Protein AF-0000000077137426 (afdb_homodimer)

Solvent-accessible surface area (backbone atoms only — not comparable to full-atom values): 23491 Å² total; per-residue (Å²): 103,35,32,20,46,58,54,13,50,76,70,76,40,56,47,66,57,13,47,55,40,29,51,54,23,47,54,52,46,50,52,50,36,40,74,68,63,39,64,57,46,75,42,67,76,33,46,48,60,46,73,76,49,57,70,68,56,45,52,49,52,49,50,50,53,35,50,48,50,61,69,41,38,66,57,37,43,72,64,28,28,17,47,30,66,30,50,49,62,85,80,50,56,68,71,44,49,49,45,51,51,50,42,31,59,71,12,63,83,36,82,47,21,33,41,29,40,26,39,43,25,33,25,64,59,37,52,43,53,24,39,28,53,50,13,44,34,16,46,71,67,76,38,62,37,89,71,62,38,70,66,59,50,47,54,50,25,47,49,40,72,48,37,61,78,92,60,46,46,48,68,63,45,75,35,32,43,52,51,50,55,58,67,30,52,52,34,78,44,38,27,74,13,38,53,44,72,37,65,50,28,25,47,68,42,42,69,67,52,50,49,50,53,53,52,56,52,71,70,56,85,87,52,88,71,46,83,131,102,34,31,20,46,58,55,12,50,77,69,75,41,56,46,66,56,13,48,54,41,28,51,54,20,47,54,52,46,51,50,51,37,43,73,69,62,39,65,58,48,75,42,69,75,33,46,49,59,46,72,76,48,56,69,67,55,45,51,49,52,50,50,50,51,35,50,48,50,62,69,41,38,66,57,36,43,72,64,26,29,17,46,29,66,29,50,49,63,85,81,50,56,67,68,44,50,48,43,51,49,48,41,32,60,70,11,63,82,36,81,48,21,34,40,30,39,27,38,43,25,35,25,65,60,36,51,42,51,22,40,27,54,50,12,43,36,16,46,70,68,75,38,62,38,90,69,62,38,69,65,59,49,48,54,49,26,46,48,40,71,47,37,61,78,92,59,46,47,48,70,63,47,76,35,31,43,52,52,49,54,58,67,29,52,52,33,77,44,38,27,74,14,38,52,44,72,36,66,51,28,25,48,67,40,42,68,68,52,51,49,51,52,51,52,54,54,70,70,56,83,86,52,90,71,47,83,130

Organism: Micromonas pusilla (strain CCMP1545) (NCBI:txid564608)

Sequence (456 aa):
MDGNARWASARGLAPSIGHERGVEALREVVRCCAAWEIPAMTVFAFSHENWRRSREEVEHLMALLRDCLRDELPTLTKENVRVCVMGDLGMVEDDLRRAVRDAIDATSNNDGLRLCVALSYGGRQDIVAATRAIAAEASAGLLDPSEITERTFAERLASGRALPERVREPDLVIRTSGEQRLSNFLLWESAYAELYFCEKTWPEFDEAALRDAMGEYARRSRRFGERAMDGNARWASARGLAPSIGHERGVEALREVVRCCAAWEIPAMTVFAFSHENWRRSREEVEHLMALLRDCLRDELPTLTKENVRVCVMGDLGMVEDDLRRAVRDAIDATSNNDGLRLCVALSYGGRQDIVAATRAIAAEASAGLLDPSEITERTFAERLASGRALPERVREPDLVIRTSGEQRLSNFLLWESAYAELYFCEKTWPEFDEAALRDAMGEYARRSRRFGERA

pLDDT: mean 95.92, std 5.74, range [51.38, 98.88]

Structure (mmCIF, N/CA/C/O backbone):
data_AF-0000000077137426-model_v1
#
loop_
_entity.id
_entity.type
_entity.pdbx_description
1 polymer 'Alkyl transferase'
#
loop_
_atom_site.group_PDB
_atom_site.id
_atom_site.type_symbol
_atom_site.label_atom_id
_atom_site.label_alt_id
_atom_site.label_comp_id
_atom_site.label_asym_id
_atom_site.label_entity_id
_atom_site.label_seq_id
_atom_site.pdbx_PDB_ins_code
_atom_site.Cartn_x
_atom_site.Cartn_y
_atom_site.Cartn_z
_atom_site.occupancy
_atom_site.B_iso_or_equiv
_atom_site.auth_seq_id
_atom_site.auth_comp_id
_atom_site.auth_asym_id
_atom_site.auth_atom_id
_atom_site.pdbx_PDB_model_num
ATOM 1 N N . MET A 1 1 ? -5.684 -10.961 -9.617 1 94.12 1 MET A N 1
ATOM 2 C CA . MET A 1 1 ? -6.508 -11.688 -10.578 1 94.12 1 MET A CA 1
ATOM 3 C C . MET A 1 1 ? -7.977 -11.648 -10.172 1 94.12 1 MET A C 1
ATOM 5 O O . MET A 1 1 ? -8.57 -12.68 -9.859 1 94.12 1 MET A O 1
ATOM 9 N N . ASP A 1 2 ? -8.461 -10.469 -10.203 1 94.56 2 ASP A N 1
ATOM 10 C CA . ASP A 1 2 ? -9.812 -10.172 -9.727 1 94.56 2 ASP A CA 1
ATOM 11 C C . ASP A 1 2 ? -10.836 -10.336 -10.844 1 94.56 2 ASP A C 1
ATOM 13 O O . ASP A 1 2 ? -10.547 -10.055 -12.008 1 94.56 2 ASP A O 1
ATOM 17 N N . GLY A 1 3 ? -12.008 -10.789 -10.492 1 96 3 GLY A N 1
ATOM 18 C CA . GLY A 1 3 ? -13.133 -10.734 -11.414 1 96 3 GLY A CA 1
ATOM 19 C C . GLY A 1 3 ? -13.562 -12.094 -11.914 1 96 3 GLY A C 1
ATOM 20 O O . GLY A 1 3 ? -14.414 -12.195 -12.797 1 96 3 GLY A O 1
ATOM 21 N N . ASN A 1 4 ? -13.023 -13.148 -11.336 1 96.69 4 ASN A N 1
ATOM 22 C CA . ASN A 1 4 ? -13.352 -14.5 -11.781 1 96.69 4 ASN A CA 1
ATOM 23 C C . ASN A 1 4 ? -14.836 -14.805 -11.57 1 96.69 4 ASN A C 1
ATOM 25 O O . ASN A 1 4 ? -15.531 -15.195 -12.508 1 96.69 4 ASN A O 1
ATOM 29 N N . ALA A 1 5 ? -15.32 -14.617 -10.336 1 93.5 5 ALA A N 1
ATOM 30 C CA . ALA A 1 5 ? -16.719 -14.906 -10.008 1 93.5 5 ALA A CA 1
ATOM 31 C C . ALA A 1 5 ? -17.656 -13.969 -10.75 1 93.5 5 ALA A C 1
ATOM 33 O O . ALA A 1 5 ? -18.734 -14.375 -11.18 1 93.5 5 ALA A O 1
ATOM 34 N N . ARG A 1 6 ? -17.281 -12.727 -10.844 1 94.5 6 ARG A N 1
ATOM 35 C CA . ARG A 1 6 ? -18.094 -11.75 -11.547 1 94.5 6 ARG A CA 1
ATOM 36 C C . ARG A 1 6 ? -18.234 -12.102 -13.023 1 94.5 6 ARG A C 1
ATOM 38 O O . ARG A 1 6 ? -19.312 -11.938 -13.609 1 94.5 6 ARG A O 1
ATOM 45 N N . TRP A 1 7 ? -17.141 -12.508 -13.656 1 97.38 7 TRP A N 1
ATOM 46 C CA . TRP A 1 7 ? -17.156 -12.961 -15.039 1 97.38 7 TRP A CA 1
ATOM 47 C C . TRP A 1 7 ? -18.156 -14.086 -15.234 1 97.38 7 TRP A C 1
ATOM 49 O O . TRP A 1 7 ? -18.953 -14.062 -16.188 1 97.38 7 TRP A O 1
ATOM 59 N N . ALA A 1 8 ? -18.109 -15.094 -14.352 1 97.19 8 ALA A N 1
ATOM 60 C CA . ALA A 1 8 ? -19.016 -16.234 -14.422 1 97.19 8 ALA A CA 1
ATOM 61 C C . ALA A 1 8 ? -20.453 -15.797 -14.219 1 97.19 8 ALA A C 1
ATOM 63 O O . ALA A 1 8 ? -21.344 -16.188 -14.984 1 97.19 8 ALA A O 1
ATOM 64 N N . SER A 1 9 ? -20.672 -14.93 -13.172 1 96 9 SER A N 1
ATOM 65 C CA . SER A 1 9 ? -22 -14.453 -12.844 1 96 9 SER A CA 1
ATOM 66 C C . SER A 1 9 ? -22.641 -13.719 -14.023 1 96 9 SER A C 1
ATOM 68 O O . SER A 1 9 ? -23.812 -13.914 -14.336 1 96 9 SER A O 1
ATOM 70 N N . ALA A 1 10 ? -21.875 -12.945 -14.703 1 96.69 10 ALA A N 1
ATOM 71 C CA . ALA A 1 10 ? -22.344 -12.156 -15.836 1 96.69 10 ALA A CA 1
ATOM 72 C C . ALA A 1 10 ? -22.797 -13.07 -16.984 1 96.69 10 ALA A C 1
ATOM 74 O O . ALA A 1 10 ? -23.531 -12.633 -17.875 1 96.69 10 ALA A O 1
ATOM 75 N N . ARG A 1 11 ? -22.484 -14.32 -16.984 1 97.5 11 ARG A N 1
ATOM 76 C CA . ARG A 1 11 ? -22.797 -15.258 -18.062 1 97.5 11 ARG A CA 1
ATOM 77 C C . ARG A 1 11 ? -23.719 -16.375 -17.578 1 97.5 11 ARG A C 1
ATOM 79 O O . ARG A 1 11 ? -23.938 -17.344 -18.297 1 97.5 11 ARG A O 1
ATOM 86 N N . GLY A 1 12 ? -24.109 -16.172 -16.328 1 97.31 12 GLY A N 1
ATOM 87 C CA . GLY A 1 12 ? -25.016 -17.156 -15.75 1 97.31 12 GLY A CA 1
ATOM 88 C C . GLY A 1 12 ? -24.344 -18.469 -15.414 1 97.31 12 GLY A C 1
ATOM 89 O O . GLY A 1 12 ? -24.969 -19.531 -15.445 1 97.31 12 GLY A O 1
ATOM 90 N N . LEU A 1 13 ? -23.094 -18.391 -15.172 1 97.25 13 LEU A N 1
ATOM 91 C CA . LEU A 1 13 ? -22.312 -19.594 -14.883 1 97.25 13 LEU A CA 1
ATOM 92 C C . LEU A 1 13 ? -21.953 -19.656 -13.406 1 97.25 13 LEU A C 1
ATOM 94 O O . LEU A 1 13 ? -22.047 -18.656 -12.688 1 97.25 13 LEU A O 1
ATOM 98 N N . ALA A 1 14 ? -21.594 -20.859 -13.008 1 94.62 14 ALA A N 1
ATOM 99 C CA . ALA A 1 14 ? -21.109 -21.047 -11.641 1 94.62 14 ALA A CA 1
ATOM 100 C C . ALA A 1 14 ? -19.766 -20.375 -11.438 1 94.62 14 ALA A C 1
ATOM 102 O O . ALA A 1 14 ? -18.922 -20.328 -12.352 1 94.62 14 ALA A O 1
ATOM 103 N N . PRO A 1 15 ? -19.5 -19.844 -10.188 1 92.88 15 PRO A N 1
ATOM 104 C CA . PRO A 1 15 ? -18.234 -19.188 -9.891 1 92.88 15 PRO A CA 1
ATOM 105 C C . PRO A 1 15 ? -17.031 -20.047 -10.227 1 92.88 15 PRO A C 1
ATOM 107 O O . PRO A 1 15 ? -15.992 -19.531 -10.656 1 92.88 15 PRO A O 1
ATOM 110 N N . SER A 1 16 ? -17.219 -21.281 -10.055 1 93.12 16 SER A N 1
ATOM 111 C CA . SER A 1 16 ? -16.109 -22.203 -10.305 1 93.12 16 SER A CA 1
ATOM 112 C C . SER A 1 16 ? -15.648 -22.109 -11.75 1 93.12 16 SER A C 1
ATOM 114 O O . SER A 1 16 ? -14.453 -22.234 -12.031 1 93.12 16 SER A O 1
ATOM 116 N N . ILE A 1 17 ? -16.516 -21.922 -12.664 1 95.62 17 ILE A N 1
ATOM 117 C CA . ILE A 1 17 ? -16.172 -21.812 -14.078 1 95.62 17 ILE A CA 1
ATOM 118 C C . ILE A 1 17 ? -15.352 -20.547 -14.328 1 95.62 17 ILE A C 1
ATOM 120 O O . ILE A 1 17 ? -14.438 -20.547 -15.156 1 95.62 17 ILE A O 1
ATOM 124 N N . GLY A 1 18 ? -15.68 -19.5 -13.617 1 96.81 18 GLY A N 1
ATOM 125 C CA . GLY A 1 18 ? -14.891 -18.281 -13.695 1 96.81 18 GLY A CA 1
ATOM 126 C C . GLY A 1 18 ? -13.445 -18.484 -13.281 1 96.81 18 GLY A C 1
ATOM 127 O O . GLY A 1 18 ? -12.531 -17.984 -13.938 1 96.81 18 GLY A O 1
ATOM 128 N N . HIS A 1 19 ? -13.281 -19.219 -12.219 1 96.44 19 HIS A N 1
ATOM 129 C CA . HIS A 1 19 ? -11.93 -19.484 -11.734 1 96.44 19 HIS A CA 1
ATOM 130 C C . HIS A 1 19 ? -11.164 -20.359 -12.711 1 96.44 19 HIS A C 1
ATOM 132 O O . HIS A 1 19 ? -9.953 -20.188 -12.906 1 96.44 19 HIS A O 1
ATOM 138 N N . GLU A 1 20 ? -11.852 -21.328 -13.297 1 96.38 20 GLU A N 1
ATOM 139 C CA . GLU A 1 20 ? -11.211 -22.172 -14.312 1 96.38 20 GLU A CA 1
ATOM 140 C C . GLU A 1 20 ? -10.75 -21.344 -15.5 1 96.38 20 GLU A C 1
ATOM 142 O O . GLU A 1 20 ? -9.641 -21.547 -16.016 1 96.38 20 GLU A O 1
ATOM 147 N N . ARG A 1 21 ? -11.594 -20.453 -15.93 1 97.56 21 ARG A N 1
ATOM 148 C CA . ARG A 1 21 ? -11.203 -19.547 -17.016 1 97.56 21 ARG A CA 1
ATOM 149 C C . ARG A 1 21 ? -10.055 -18.641 -16.578 1 97.56 21 ARG A C 1
ATOM 151 O O . ARG A 1 21 ? -9.219 -18.266 -17.406 1 97.56 21 ARG A O 1
ATOM 158 N N . GLY A 1 22 ? -10.055 -18.25 -15.352 1 97.62 22 GLY A N 1
ATOM 159 C CA . GLY A 1 22 ? -8.945 -17.484 -14.805 1 97.62 22 GLY A CA 1
ATOM 160 C C . GLY A 1 22 ? -7.613 -18.188 -14.922 1 97.62 22 GLY A C 1
ATOM 161 O O . GLY A 1 22 ? -6.586 -17.562 -15.18 1 97.62 22 GLY A O 1
ATOM 162 N N . VAL A 1 23 ? -7.652 -19.484 -14.711 1 97 23 VAL A N 1
ATOM 163 C CA . VAL A 1 23 ? -6.438 -20.281 -14.852 1 97 23 VAL A CA 1
ATOM 164 C C . VAL A 1 23 ? -5.941 -20.219 -16.297 1 97 23 VAL A C 1
ATOM 166 O O . VAL A 1 23 ? -4.734 -20.125 -16.531 1 97 23 VAL A O 1
ATOM 169 N N . GLU A 1 24 ? -6.828 -20.281 -17.234 1 96.88 24 GLU A N 1
ATOM 170 C CA . GLU A 1 24 ? -6.457 -20.188 -18.656 1 96.88 24 GLU A CA 1
ATOM 171 C C . GLU A 1 24 ? -5.816 -18.828 -18.953 1 96.88 24 GLU A C 1
ATOM 173 O O . GLU A 1 24 ? -4.816 -18.75 -19.656 1 96.88 24 GLU A O 1
ATOM 178 N N . ALA A 1 25 ? -6.43 -17.812 -18.438 1 98.12 25 ALA A N 1
ATOM 179 C CA . ALA A 1 25 ? -5.859 -16.469 -18.578 1 98.12 25 ALA A CA 1
ATOM 180 C C . ALA A 1 25 ? -4.465 -16.391 -17.969 1 98.12 25 ALA A C 1
ATOM 182 O O . ALA A 1 25 ? -3.555 -15.805 -18.562 1 98.12 25 ALA A O 1
ATOM 183 N N . LEU A 1 26 ? -4.273 -17.016 -16.844 1 97.81 26 LEU A N 1
ATOM 184 C CA . LEU A 1 26 ? -2.973 -17.016 -16.172 1 97.81 26 LEU A CA 1
ATOM 185 C C . LEU A 1 26 ? -1.928 -17.719 -17.047 1 97.81 26 LEU A C 1
ATOM 187 O O . LEU A 1 26 ? -0.806 -17.219 -17.188 1 97.81 26 LEU A O 1
ATOM 191 N N . ARG A 1 27 ? -2.295 -18.828 -17.625 1 96.44 27 ARG A N 1
ATOM 192 C CA . ARG A 1 27 ? -1.389 -19.562 -18.5 1 96.44 27 ARG A CA 1
ATOM 193 C C . ARG A 1 27 ? -0.901 -18.688 -19.641 1 96.44 27 ARG A C 1
ATOM 195 O O . ARG A 1 27 ? 0.293 -18.656 -19.953 1 96.44 27 ARG A O 1
ATOM 202 N N . GLU A 1 28 ? -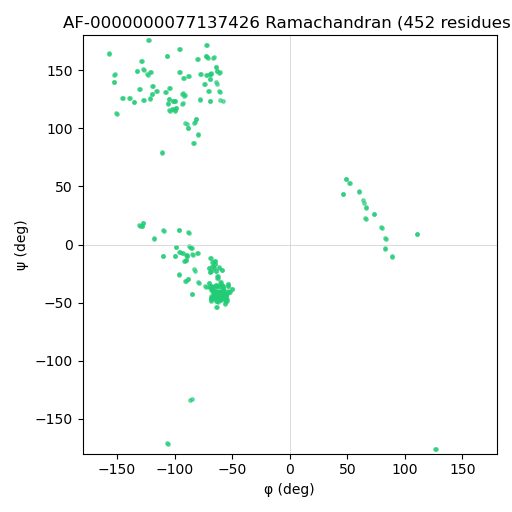1.823 -18.031 -20.219 1 97.12 28 GLU A N 1
ATOM 203 C CA . GLU A 1 28 ? -1.498 -17.156 -21.344 1 97.12 28 GLU A CA 1
ATOM 204 C C . GLU A 1 28 ? -0.58 -16.016 -20.906 1 97.12 28 GLU A C 1
ATOM 206 O O . GLU A 1 28 ? 0.406 -15.719 -21.594 1 97.12 28 GLU A O 1
ATOM 211 N N . VAL A 1 29 ? -0.874 -15.414 -19.828 1 98.19 29 VAL A N 1
ATOM 212 C CA . VAL A 1 29 ? -0.103 -14.266 -19.344 1 98.19 29 VAL A CA 1
ATOM 213 C C . VAL A 1 29 ? 1.304 -14.719 -18.953 1 98.19 29 VAL A C 1
ATOM 215 O O . VAL A 1 29 ? 2.285 -14.031 -19.25 1 98.19 29 VAL A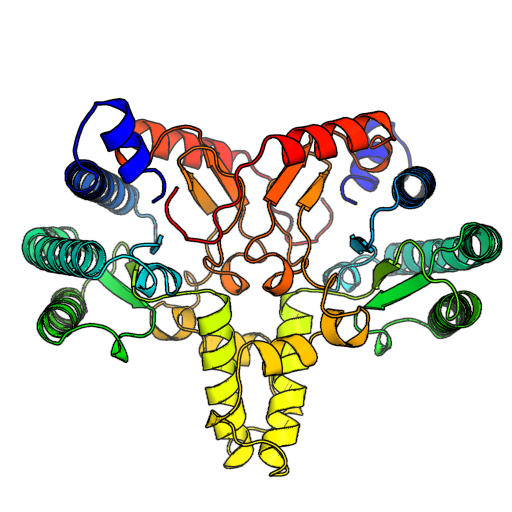 O 1
ATOM 218 N N . VAL A 1 30 ? 1.416 -15.859 -18.312 1 98.12 30 VAL A N 1
ATOM 219 C CA . VAL A 1 30 ? 2.715 -16.391 -17.922 1 98.12 30 VAL A CA 1
ATOM 220 C C . VAL A 1 30 ? 3.561 -16.656 -19.156 1 98.12 30 VAL A C 1
ATOM 222 O O . VAL A 1 30 ? 4.746 -16.328 -19.188 1 98.12 30 VAL A O 1
ATOM 225 N N . ARG A 1 31 ? 2.93 -17.234 -20.156 1 96.94 31 ARG A N 1
ATOM 226 C CA . ARG A 1 31 ? 3.631 -17.516 -21.406 1 96.94 31 ARG A CA 1
ATOM 227 C C . ARG A 1 31 ? 4.148 -16.219 -22.031 1 96.94 31 ARG A C 1
ATOM 229 O O . ARG A 1 31 ? 5.289 -16.172 -22.484 1 96.94 31 ARG A O 1
ATOM 236 N N . CYS A 1 32 ? 3.324 -15.211 -22.078 1 98.06 32 CYS A N 1
ATOM 237 C CA . CYS A 1 32 ? 3.723 -13.914 -22.609 1 98.06 32 CYS A CA 1
ATOM 238 C C . CYS A 1 32 ? 4.887 -13.328 -21.828 1 98.06 32 CYS A C 1
ATOM 240 O O . CYS A 1 32 ? 5.867 -12.867 -22.406 1 98.06 32 CYS A O 1
ATOM 242 N N . CYS A 1 33 ? 4.781 -13.391 -20.5 1 98.44 33 CYS A N 1
ATOM 243 C CA . CYS A 1 33 ? 5.824 -12.82 -19.656 1 98.44 33 CYS A CA 1
ATOM 244 C C . CYS A 1 33 ? 7.148 -13.547 -19.844 1 98.44 33 CYS A C 1
ATOM 246 O O . CYS A 1 33 ? 8.203 -12.922 -19.906 1 98.44 33 CYS A O 1
ATOM 248 N N . ALA A 1 34 ? 7.082 -14.852 -19.922 1 97.75 34 ALA A N 1
ATOM 249 C CA . ALA A 1 34 ? 8.289 -15.633 -20.172 1 97.75 34 ALA A CA 1
ATOM 250 C C . ALA A 1 34 ? 8.898 -15.273 -21.516 1 97.75 34 ALA A C 1
ATOM 252 O O . ALA A 1 34 ? 10.109 -15.031 -21.609 1 97.75 34 ALA A O 1
ATOM 253 N N . ALA A 1 35 ? 8.07 -15.188 -22.531 1 97.06 35 ALA A N 1
ATOM 254 C CA . ALA A 1 35 ? 8.531 -14.883 -23.891 1 97.06 35 ALA A CA 1
ATOM 255 C C . ALA A 1 35 ? 9.125 -13.484 -23.953 1 97.06 35 ALA A C 1
ATOM 257 O O . ALA A 1 35 ? 10.07 -13.234 -24.719 1 97.06 35 ALA A O 1
ATOM 258 N N . TRP A 1 36 ? 8.562 -12.609 -23.188 1 97.69 36 TRP A N 1
ATOM 259 C CA . TRP A 1 36 ? 8.992 -11.211 -23.203 1 97.69 36 TRP A CA 1
ATOM 260 C C . TRP A 1 36 ? 10.156 -10.992 -22.234 1 97.69 36 TRP A C 1
ATOM 262 O O . TRP A 1 36 ? 10.609 -9.867 -22.062 1 97.69 36 TRP A O 1
ATOM 272 N N . GLU A 1 37 ? 10.586 -12.016 -21.516 1 97.44 37 GLU A N 1
ATOM 273 C CA . GLU A 1 37 ? 11.75 -12.031 -20.625 1 97.44 37 GLU A CA 1
ATOM 274 C C . GLU A 1 37 ? 11.539 -11.102 -19.438 1 97.44 37 GLU A C 1
ATOM 276 O O . GLU A 1 37 ? 12.461 -10.383 -19.031 1 97.44 37 GLU A O 1
ATOM 281 N N . ILE A 1 38 ? 10.312 -10.992 -19.047 1 97.94 38 ILE A N 1
ATOM 282 C CA . ILE A 1 38 ? 10.039 -10.336 -17.766 1 97.94 38 ILE A CA 1
ATOM 283 C C . ILE A 1 38 ? 10.711 -11.109 -16.641 1 97.94 38 ILE A C 1
ATOM 285 O O . ILE A 1 38 ? 10.578 -12.336 -16.547 1 97.94 38 ILE A O 1
ATOM 289 N N . PRO A 1 39 ? 11.406 -10.406 -15.797 1 98.25 39 PRO A N 1
ATOM 290 C CA . PRO A 1 39 ? 12.195 -11.125 -14.797 1 98.25 39 PRO A CA 1
ATOM 291 C C . PRO A 1 39 ? 11.328 -11.82 -13.742 1 98.25 39 PRO A C 1
ATOM 293 O O . PRO A 1 39 ? 11.68 -12.906 -13.273 1 98.25 39 PRO A O 1
ATOM 296 N N . ALA A 1 40 ? 10.188 -11.148 -13.367 1 98.75 40 ALA A N 1
ATOM 297 C CA . ALA A 1 40 ? 9.359 -11.742 -12.328 1 98.75 40 ALA A CA 1
ATOM 298 C C . ALA A 1 40 ? 7.902 -11.328 -12.477 1 98.75 40 ALA A C 1
ATOM 300 O O . ALA A 1 40 ? 7.613 -10.219 -12.945 1 98.75 40 ALA A O 1
ATOM 301 N N . MET A 1 41 ? 7.082 -12.211 -12.133 1 98.69 41 MET A N 1
ATOM 302 C CA . MET A 1 41 ? 5.645 -11.984 -12.023 1 98.69 41 MET A CA 1
ATOM 303 C C . MET A 1 41 ? 5.094 -12.594 -10.734 1 98.69 41 MET A C 1
ATOM 305 O O . MET A 1 41 ? 5.305 -13.773 -10.461 1 98.69 41 MET A O 1
ATOM 309 N N . THR A 1 42 ? 4.48 -11.773 -9.938 1 98.75 42 THR A N 1
ATOM 310 C CA . THR A 1 42 ? 3.82 -12.25 -8.727 1 98.75 42 THR A CA 1
ATOM 311 C C . THR A 1 42 ? 2.303 -12.195 -8.875 1 98.75 42 THR A C 1
ATOM 313 O O . THR A 1 42 ? 1.753 -11.188 -9.328 1 98.75 42 THR A O 1
ATOM 316 N N . VAL A 1 43 ? 1.628 -13.258 -8.547 1 98.38 43 VAL A N 1
ATOM 317 C CA . VAL A 1 43 ? 0.18 -13.328 -8.703 1 98.38 43 VAL A CA 1
ATOM 318 C C . VAL A 1 43 ? -0.481 -13.547 -7.348 1 98.38 43 VAL A C 1
ATOM 320 O O . VAL A 1 43 ? 0.04 -14.289 -6.512 1 98.38 43 VAL A O 1
ATOM 323 N N . PHE A 1 44 ? -1.526 -12.805 -7.156 1 97.56 44 PHE A N 1
ATOM 324 C CA . PHE A 1 44 ? -2.33 -12.938 -5.945 1 97.56 44 PHE A CA 1
ATOM 325 C C . PHE A 1 44 ? -3.34 -14.07 -6.09 1 97.56 44 PHE A C 1
ATOM 327 O O . PHE A 1 44 ? -4.508 -13.836 -6.402 1 97.56 44 PHE A O 1
ATOM 334 N N . ALA A 1 45 ? -2.99 -15.312 -5.781 1 96.75 45 ALA A N 1
ATOM 335 C CA . ALA A 1 45 ? -3.783 -16.5 -6.098 1 96.75 45 ALA A CA 1
ATOM 336 C C . ALA A 1 45 ? -4.84 -16.75 -5.027 1 96.75 45 ALA A C 1
ATOM 338 O O . ALA A 1 45 ? -5.98 -17.109 -5.344 1 96.75 45 ALA A O 1
ATOM 339 N N . PHE A 1 46 ? -4.457 -16.609 -3.805 1 96.38 46 PHE A N 1
ATOM 340 C CA . PHE A 1 46 ? -5.332 -16.859 -2.664 1 96.38 46 PHE A CA 1
ATOM 341 C C . PHE A 1 46 ? -4.941 -15.977 -1.481 1 96.38 46 PHE A C 1
ATOM 343 O O . PHE A 1 46 ? -3.887 -16.172 -0.874 1 96.38 46 PHE A O 1
ATOM 350 N N . SER A 1 47 ? -5.832 -15.039 -1.143 1 95.12 47 SER A N 1
ATOM 351 C CA . SER A 1 47 ? -5.527 -14.125 -0.05 1 95.12 47 SER A CA 1
ATOM 352 C C . SER A 1 47 ? -5.773 -14.781 1.306 1 95.12 47 SER A C 1
ATOM 354 O O . SER A 1 47 ? -6.512 -15.766 1.4 1 95.12 47 SER A O 1
ATOM 356 N N . HIS A 1 48 ? -5.176 -14.234 2.283 1 93.94 48 HIS A N 1
ATOM 357 C CA . HIS A 1 48 ? -5.426 -14.703 3.643 1 93.94 48 HIS A CA 1
ATOM 358 C C . HIS A 1 48 ? -6.898 -14.57 4.012 1 93.94 48 HIS A C 1
ATOM 360 O O . HIS A 1 48 ? -7.449 -15.422 4.711 1 93.94 48 HIS A O 1
ATOM 366 N N . GLU A 1 49 ? -7.605 -13.555 3.535 1 92.81 49 GLU A N 1
ATOM 367 C CA . GLU A 1 49 ? -9.016 -13.297 3.824 1 92.81 49 GLU A CA 1
ATOM 368 C C . GLU A 1 49 ? -9.914 -14.328 3.154 1 92.81 49 GLU A C 1
ATOM 370 O O . GLU A 1 49 ? -11.062 -14.523 3.562 1 92.81 49 GLU A O 1
ATOM 375 N N . ASN A 1 50 ? -9.406 -14.984 2.15 1 93.44 50 ASN A N 1
ATOM 376 C CA . ASN A 1 50 ? -10.203 -15.953 1.4 1 93.44 50 ASN A CA 1
ATOM 377 C C . ASN A 1 50 ? -10.562 -17.172 2.252 1 93.44 50 ASN A C 1
ATOM 379 O O . ASN A 1 50 ? -11.469 -17.922 1.91 1 93.44 50 ASN A O 1
ATOM 383 N N . TRP A 1 51 ? -9.852 -17.391 3.33 1 94 51 TRP A N 1
ATOM 384 C CA . TRP A 1 51 ? -10.164 -18.5 4.234 1 94 51 TRP A CA 1
ATOM 385 C C . TRP A 1 51 ? -11.531 -18.297 4.883 1 94 51 TRP A C 1
ATOM 387 O O . TRP A 1 51 ? -12.094 -19.219 5.461 1 94 51 TRP A O 1
ATOM 397 N N . ARG A 1 52 ? -12.07 -17.062 4.84 1 92.19 52 ARG A N 1
ATOM 398 C CA . ARG A 1 52 ? -13.367 -16.766 5.434 1 92.19 52 ARG A CA 1
ATOM 399 C C . ARG A 1 52 ? -14.508 -17.203 4.523 1 92.19 52 ARG A C 1
ATOM 401 O O . ARG A 1 52 ? -15.664 -17.219 4.934 1 92.19 52 ARG A O 1
ATOM 408 N N . ARG A 1 53 ? -14.219 -17.625 3.324 1 91.12 53 ARG A N 1
ATOM 409 C CA . ARG A 1 53 ? -15.219 -18.125 2.387 1 91.12 53 ARG A CA 1
ATOM 410 C C . ARG A 1 53 ? -15.742 -19.484 2.816 1 91.12 53 ARG A C 1
ATOM 412 O O . ARG A 1 53 ? -15.242 -20.078 3.775 1 91.12 53 ARG A O 1
ATOM 419 N N . SER A 1 54 ? -16.859 -19.938 2.045 1 92.19 54 SER A N 1
ATOM 420 C CA . SER A 1 54 ? -17.422 -21.25 2.381 1 92.19 54 SER A CA 1
ATOM 421 C C . SER A 1 54 ? -16.391 -22.359 2.201 1 92.19 54 SER A C 1
ATOM 423 O O . SER A 1 54 ? -15.5 -22.25 1.357 1 92.19 54 SER A O 1
ATOM 425 N N . ARG A 1 55 ? -16.562 -23.375 3.074 1 93.31 55 ARG A N 1
ATOM 426 C CA . ARG A 1 55 ? -15.656 -24.516 3.002 1 93.31 55 ARG A CA 1
ATOM 427 C C . ARG A 1 55 ? -15.617 -25.094 1.595 1 93.31 55 ARG A C 1
ATOM 429 O O . ARG A 1 55 ? -14.555 -25.438 1.088 1 93.31 55 ARG A O 1
ATOM 436 N N . GLU A 1 56 ? -16.703 -25.156 1.01 1 93.38 56 GLU A N 1
ATOM 437 C CA . GLU A 1 56 ? -16.812 -25.719 -0.336 1 93.38 56 GLU A CA 1
ATOM 438 C C . GLU A 1 56 ? -16.016 -24.875 -1.34 1 93.38 56 GLU A C 1
ATOM 440 O O . GLU A 1 56 ? -15.289 -25.422 -2.164 1 93.38 56 GLU A O 1
ATOM 445 N N . GLU A 1 57 ? -16.125 -23.625 -1.248 1 91.62 57 GLU A N 1
ATOM 446 C CA . GLU A 1 57 ? -15.391 -22.734 -2.16 1 91.62 57 GLU A CA 1
ATOM 447 C C . GLU A 1 57 ? -13.891 -22.844 -1.943 1 91.62 57 GLU A C 1
ATOM 449 O O . GLU A 1 57 ? -13.117 -22.922 -2.906 1 91.62 57 GLU A O 1
ATOM 454 N N . VAL A 1 58 ? -13.523 -22.812 -0.679 1 94.56 58 VAL A N 1
ATOM 455 C CA . VAL A 1 58 ? -12.109 -22.891 -0.346 1 94.56 58 VAL A CA 1
ATOM 456 C C . VAL A 1 58 ? -11.523 -24.203 -0.876 1 94.56 58 VAL A C 1
ATOM 458 O O . VAL A 1 58 ? -10.469 -24.203 -1.521 1 94.56 58 VAL A O 1
ATOM 461 N N . GLU A 1 59 ? -12.242 -25.281 -0.668 1 94.31 59 GLU A N 1
ATOM 462 C CA . GLU A 1 59 ? -11.781 -26.578 -1.13 1 94.31 59 GLU A CA 1
ATOM 463 C C . GLU A 1 59 ? -11.656 -26.625 -2.65 1 94.31 59 GLU A C 1
ATOM 465 O O . GLU A 1 59 ? -10.695 -27.172 -3.186 1 94.31 59 GLU A O 1
ATOM 470 N N . HIS A 1 60 ? -12.57 -26.062 -3.273 1 93.44 60 HIS A N 1
ATOM 471 C CA . HIS A 1 60 ? -12.539 -26.016 -4.73 1 93.44 60 HIS A CA 1
ATOM 472 C C . HIS A 1 60 ? -11.344 -25.219 -5.234 1 93.44 60 HIS A C 1
ATOM 474 O O . HIS A 1 60 ? -10.648 -25.641 -6.16 1 93.44 60 HIS A O 1
ATOM 480 N N . LEU A 1 61 ? -11.133 -24.078 -4.652 1 94.56 61 LEU A N 1
ATOM 481 C CA . LEU A 1 61 ? -10.023 -23.234 -5.062 1 94.56 61 LEU A CA 1
ATOM 482 C C . LEU A 1 61 ? -8.688 -23.922 -4.828 1 94.56 61 LEU A C 1
ATOM 484 O O . LEU A 1 61 ? -7.793 -23.859 -5.676 1 94.56 61 LEU A O 1
ATOM 488 N N . MET A 1 62 ? -8.578 -24.594 -3.703 1 95.56 62 MET A N 1
ATOM 489 C CA . MET A 1 62 ? -7.352 -25.312 -3.383 1 95.56 62 MET A CA 1
ATOM 490 C C . MET A 1 62 ? -7.113 -26.453 -4.375 1 95.56 62 MET A C 1
ATOM 492 O O . MET A 1 62 ? -5.988 -26.672 -4.824 1 95.56 62 MET A O 1
ATOM 496 N N . ALA A 1 63 ? -8.164 -27.141 -4.676 1 95.56 63 ALA A N 1
ATOM 497 C CA . ALA A 1 63 ? -8.07 -28.234 -5.648 1 95.56 63 ALA A CA 1
ATOM 498 C C . ALA A 1 63 ? -7.668 -27.703 -7.023 1 95.56 63 ALA A C 1
ATOM 500 O O . ALA A 1 63 ? -6.84 -28.312 -7.707 1 95.56 63 ALA A O 1
ATOM 501 N N . LEU A 1 64 ? -8.266 -26.625 -7.375 1 95.44 64 LEU A N 1
ATOM 502 C CA . LEU A 1 64 ? -7.965 -26 -8.664 1 95.44 64 LEU A CA 1
ATOM 503 C C . LEU A 1 64 ? -6.496 -25.594 -8.734 1 95.44 64 LEU A C 1
ATOM 505 O O . LEU A 1 64 ? -5.836 -25.812 -9.75 1 95.44 64 LEU A O 1
ATOM 509 N N . LEU A 1 65 ? -5.996 -24.969 -7.688 1 95.38 65 LEU A N 1
ATOM 510 C CA . LEU A 1 65 ? -4.602 -24.547 -7.637 1 95.38 65 LEU A CA 1
ATOM 511 C C . LEU A 1 65 ? -3.662 -25.75 -7.719 1 95.38 65 LEU A C 1
ATOM 513 O O . LEU A 1 65 ? -2.67 -25.703 -8.445 1 95.38 65 LEU A O 1
ATOM 517 N N . ARG A 1 66 ? -3.979 -26.75 -6.957 1 95.69 66 ARG A N 1
ATOM 518 C CA . ARG A 1 66 ? -3.186 -27.984 -6.973 1 95.69 66 ARG A CA 1
ATOM 519 C C . ARG A 1 66 ? -3.115 -28.562 -8.383 1 95.69 66 ARG A C 1
ATOM 521 O O . ARG A 1 66 ? -2.027 -28.859 -8.875 1 95.69 66 ARG A O 1
ATOM 528 N N . ASP A 1 67 ? -4.23 -28.703 -8.977 1 95.69 67 ASP A N 1
ATOM 529 C CA . ASP A 1 67 ? -4.305 -29.297 -10.312 1 95.69 67 ASP A CA 1
ATOM 530 C C . ASP A 1 67 ? -3.584 -28.438 -11.344 1 95.69 67 ASP A C 1
ATOM 532 O O . ASP A 1 67 ? -2.896 -28.953 -12.227 1 95.69 67 ASP A O 1
ATOM 536 N N . CYS A 1 68 ? -3.758 -27.156 -11.18 1 94.56 68 CYS A N 1
ATOM 537 C CA . CYS A 1 68 ? -3.074 -26.219 -12.078 1 94.56 68 CYS A CA 1
ATOM 538 C C . CYS A 1 68 ? -1.562 -26.375 -11.977 1 94.56 68 CYS A C 1
ATOM 540 O O . CYS A 1 68 ? -0.875 -26.469 -13 1 94.56 68 CYS A O 1
ATOM 542 N N . LEU A 1 69 ? -1.015 -26.422 -10.797 1 94.75 69 LEU A N 1
ATOM 543 C CA . LEU A 1 69 ? 0.423 -26.562 -10.586 1 94.75 69 LEU A CA 1
ATOM 544 C C . LEU A 1 69 ? 0.941 -27.875 -11.172 1 94.75 69 LEU A C 1
ATOM 546 O O . LEU A 1 69 ? 1.971 -27.891 -11.852 1 94.75 69 LEU A O 1
ATOM 550 N N . ARG A 1 70 ? 0.189 -28.906 -10.961 1 94.88 70 ARG A N 1
ATOM 551 C CA . ARG A 1 70 ? 0.595 -30.219 -11.445 1 94.88 70 ARG A CA 1
ATOM 552 C C . ARG A 1 70 ? 0.573 -30.266 -12.969 1 94.88 70 ARG A C 1
ATOM 554 O O . ARG A 1 70 ? 1.536 -30.719 -13.594 1 94.88 70 ARG A O 1
ATOM 561 N N . ASP A 1 71 ? -0.468 -29.781 -13.516 1 95.44 71 ASP A N 1
ATOM 562 C CA . ASP A 1 71 ? -0.679 -29.875 -14.961 1 95.44 71 ASP A CA 1
ATOM 563 C C . ASP A 1 71 ? 0.294 -28.984 -15.719 1 95.44 71 ASP A C 1
ATOM 565 O O . ASP A 1 71 ? 0.71 -29.297 -16.828 1 95.44 71 ASP A O 1
ATOM 569 N N . GLU A 1 72 ? 0.628 -27.875 -15.117 1 95.31 72 GLU A N 1
ATOM 570 C CA . GLU A 1 72 ? 1.438 -26.891 -15.82 1 95.31 72 GLU A CA 1
ATOM 571 C C . GLU A 1 72 ? 2.928 -27.141 -15.602 1 95.31 72 GLU A C 1
ATOM 573 O O . GLU A 1 72 ? 3.766 -26.578 -16.312 1 95.31 72 GLU A O 1
ATOM 578 N N . LEU A 1 73 ? 3.26 -27.938 -14.688 1 96.06 73 LEU A N 1
ATOM 579 C CA . LEU A 1 73 ? 4.633 -28.094 -14.227 1 96.06 73 LEU A CA 1
ATOM 580 C C . LEU A 1 73 ? 5.559 -28.469 -15.375 1 96.06 73 LEU A C 1
ATOM 582 O O . LEU A 1 73 ? 6.617 -27.859 -15.555 1 96.06 73 LEU A O 1
ATOM 586 N N . PRO A 1 74 ? 5.191 -29.484 -16.281 1 96.25 74 PRO A N 1
ATOM 587 C CA . PRO A 1 74 ? 6.078 -29.812 -17.391 1 96.25 74 PRO A CA 1
ATOM 588 C C . PRO A 1 74 ? 6.324 -28.641 -18.328 1 96.25 74 PRO A C 1
ATOM 590 O O . PRO A 1 74 ? 7.461 -28.406 -18.75 1 96.25 74 PRO A O 1
ATOM 593 N N . THR A 1 75 ? 5.297 -27.938 -18.578 1 95.88 75 THR A N 1
ATOM 594 C CA . THR A 1 75 ? 5.414 -26.797 -19.469 1 95.88 75 THR A CA 1
ATOM 595 C C . THR A 1 75 ? 6.258 -25.688 -18.828 1 95.88 75 THR A C 1
ATOM 597 O O . THR A 1 75 ? 7.117 -25.109 -19.484 1 95.88 75 THR A O 1
ATOM 600 N N . LEU A 1 76 ? 6.031 -25.391 -17.547 1 96.88 76 LEU A N 1
ATOM 601 C CA . LEU A 1 76 ? 6.785 -24.359 -16.844 1 96.88 76 LEU A CA 1
ATOM 602 C C . LEU A 1 76 ? 8.273 -24.688 -16.812 1 96.88 76 LEU A C 1
ATOM 604 O O . LEU A 1 76 ? 9.109 -23.812 -17.031 1 96.88 76 LEU A O 1
ATOM 608 N N . THR A 1 77 ? 8.57 -25.969 -16.594 1 97 77 THR A N 1
ATOM 609 C CA . THR A 1 77 ? 9.953 -26.422 -16.578 1 97 77 THR A CA 1
ATOM 610 C C . THR A 1 77 ? 10.609 -26.25 -17.938 1 97 77 THR A C 1
ATOM 612 O O . THR A 1 77 ? 11.719 -25.719 -18.047 1 97 77 THR A O 1
ATOM 615 N N . LYS A 1 78 ? 9.883 -26.609 -18.938 1 96 78 LYS A N 1
ATOM 616 C CA . LYS A 1 78 ? 10.391 -26.547 -20.297 1 96 78 LYS A CA 1
ATOM 617 C C . LYS A 1 78 ? 10.594 -25.109 -20.734 1 96 78 LYS A C 1
ATOM 619 O O . LYS A 1 78 ? 11.555 -24.797 -21.453 1 96 78 LYS A O 1
ATOM 624 N N . GLU A 1 79 ? 9.742 -24.234 -20.297 1 96.25 79 GLU A N 1
ATOM 625 C CA . GLU A 1 79 ? 9.766 -22.844 -20.719 1 96.25 79 GLU A CA 1
ATOM 626 C C . GLU A 1 79 ? 10.68 -22.016 -19.812 1 96.25 79 GLU A C 1
ATOM 628 O O . GLU A 1 79 ? 10.656 -20.781 -19.859 1 96.25 79 GLU A O 1
ATOM 633 N N . ASN A 1 80 ? 11.414 -22.625 -19 1 97.94 80 ASN A N 1
ATOM 634 C CA . ASN A 1 80 ? 12.438 -22.031 -18.141 1 97.94 80 ASN A CA 1
ATOM 635 C C . ASN A 1 80 ? 11.828 -21.062 -17.141 1 97.94 80 ASN A C 1
ATOM 637 O O . ASN A 1 80 ? 12.367 -19.984 -16.906 1 97.94 80 ASN A O 1
ATOM 641 N N . VAL A 1 81 ? 10.656 -21.406 -16.625 1 98.5 81 VAL A N 1
ATOM 642 C CA . VAL A 1 81 ? 10 -20.641 -15.578 1 98.5 81 VAL A CA 1
ATOM 643 C C . VAL A 1 81 ? 10.367 -21.219 -14.211 1 98.5 81 VAL A C 1
ATOM 645 O O . VAL A 1 81 ? 10.344 -22.438 -14.016 1 98.5 81 VAL A O 1
ATOM 648 N N . ARG A 1 82 ? 10.781 -20.391 -13.336 1 98.62 82 ARG A N 1
ATOM 649 C CA . ARG A 1 82 ? 11.031 -20.812 -11.961 1 98.62 82 ARG A CA 1
ATOM 650 C C . ARG A 1 82 ? 9.859 -20.438 -11.055 1 98.62 82 ARG A C 1
ATOM 652 O O . ARG A 1 82 ? 9.531 -19.25 -10.922 1 98.62 82 ARG A O 1
ATOM 659 N N . VAL A 1 83 ? 9.305 -21.391 -10.398 1 98.5 83 VAL A N 1
ATOM 660 C CA . VAL A 1 83 ? 8.133 -21.172 -9.562 1 98.5 83 VAL A CA 1
ATOM 661 C C . VAL A 1 83 ? 8.562 -20.859 -8.133 1 98.5 83 VAL A C 1
ATOM 663 O O . VAL A 1 83 ? 9.422 -21.531 -7.57 1 98.5 83 VAL A O 1
ATOM 666 N N . CYS A 1 84 ? 8.055 -19.797 -7.621 1 98.25 84 CYS A N 1
ATOM 667 C CA . CYS A 1 84 ? 8.188 -19.391 -6.223 1 98.25 84 CYS A CA 1
ATOM 668 C C . CYS A 1 84 ? 6.816 -19.266 -5.566 1 98.25 84 CYS A C 1
ATOM 670 O O . CYS A 1 84 ? 5.824 -18.969 -6.242 1 98.25 84 CYS A O 1
ATOM 672 N N . VAL A 1 85 ? 6.758 -19.547 -4.281 1 97.75 85 VAL A N 1
ATOM 673 C CA . VAL A 1 85 ? 5.496 -19.406 -3.559 1 97.75 85 VAL A CA 1
ATOM 674 C C . VAL A 1 85 ? 5.719 -18.609 -2.279 1 97.75 85 VAL A C 1
ATOM 676 O O . VAL A 1 85 ? 6.711 -18.812 -1.576 1 97.75 85 VAL A O 1
ATOM 679 N N . MET A 1 86 ? 4.836 -17.656 -2.047 1 96.81 86 MET A N 1
ATOM 680 C CA . MET A 1 86 ? 4.887 -16.891 -0.808 1 96.81 86 MET A CA 1
ATOM 681 C C . MET A 1 86 ? 3.539 -16.906 -0.096 1 96.81 86 MET A C 1
ATOM 683 O O . MET A 1 86 ? 2.492 -16.984 -0.741 1 96.81 86 MET A O 1
ATOM 687 N N . GLY A 1 87 ? 3.609 -16.812 1.221 1 95.5 87 GLY A N 1
ATOM 688 C CA . GLY A 1 87 ? 2.43 -16.859 2.068 1 95.5 87 GLY A CA 1
ATOM 689 C C . GLY A 1 87 ? 2.535 -17.906 3.168 1 95.5 87 GLY A C 1
ATOM 690 O O . GLY A 1 87 ? 3.598 -18.5 3.369 1 95.5 87 GLY A O 1
ATOM 691 N N . ASP A 1 88 ? 1.471 -18.078 3.934 1 93.25 88 ASP A N 1
ATOM 692 C CA . ASP A 1 88 ? 1.42 -19.031 5.043 1 93.25 88 ASP A CA 1
ATOM 693 C C . ASP A 1 88 ? 0.965 -20.406 4.566 1 93.25 88 ASP A C 1
ATOM 695 O O . ASP A 1 88 ? -0.233 -20.688 4.535 1 93.25 88 ASP A O 1
ATOM 699 N N . LEU A 1 89 ? 1.864 -21.281 4.383 1 93.5 89 LEU A N 1
ATOM 700 C CA . LEU A 1 89 ? 1.554 -22.609 3.848 1 93.5 89 LEU A CA 1
ATOM 701 C C . LEU A 1 89 ? 1.101 -23.547 4.957 1 93.5 89 LEU A C 1
ATOM 703 O O . LEU A 1 89 ? 0.638 -24.656 4.68 1 93.5 89 LEU A O 1
ATOM 707 N N . GLY A 1 90 ? 1.256 -23.047 6.164 1 91.06 90 GLY A N 1
ATOM 708 C CA . GLY A 1 90 ? 0.773 -23.859 7.266 1 91.06 90 GLY A CA 1
ATOM 709 C C . GLY A 1 90 ? -0.729 -24.078 7.238 1 91.06 90 GLY A C 1
ATOM 710 O O . GLY A 1 90 ? -1.234 -25.047 7.805 1 91.06 90 GLY A O 1
ATOM 711 N N . MET A 1 91 ? -1.433 -23.234 6.598 1 88.44 91 MET A N 1
ATOM 712 C CA . MET A 1 91 ? -2.891 -23.297 6.547 1 88.44 91 MET A CA 1
ATOM 713 C C . MET A 1 91 ? -3.361 -24.156 5.375 1 88.44 91 MET A C 1
ATOM 715 O O . MET A 1 91 ? -4.543 -24.484 5.285 1 88.44 91 MET A O 1
ATOM 719 N N . VAL A 1 92 ? -2.424 -24.516 4.516 1 92.81 92 VAL A N 1
ATOM 720 C CA . VAL A 1 92 ? -2.756 -25.219 3.281 1 92.81 92 VAL A CA 1
ATOM 721 C C . VAL A 1 92 ? -2.689 -26.734 3.51 1 92.81 92 VAL A C 1
ATOM 723 O O . VAL A 1 92 ? -1.849 -27.219 4.27 1 92.81 92 VAL A O 1
ATOM 726 N N . GLU A 1 93 ? -3.592 -27.516 2.885 1 92.38 93 GLU A N 1
ATOM 727 C CA . GLU A 1 93 ? -3.65 -28.969 3.053 1 92.38 93 GLU A CA 1
ATOM 728 C C . GLU A 1 93 ? -2.41 -29.641 2.467 1 92.38 93 GLU A C 1
ATOM 730 O O . GLU A 1 93 ? -1.755 -29.078 1.584 1 92.38 93 GLU A O 1
ATOM 735 N N . ASP A 1 94 ? -2.152 -30.859 2.887 1 94.25 94 ASP A N 1
ATOM 736 C CA . ASP A 1 94 ? -0.923 -31.578 2.586 1 94.25 94 ASP A CA 1
ATOM 737 C C . ASP A 1 94 ? -0.767 -31.797 1.083 1 94.25 94 ASP A C 1
ATOM 739 O O . ASP A 1 94 ? 0.343 -31.734 0.552 1 94.25 94 ASP A O 1
ATOM 743 N N . ASP A 1 95 ? -1.795 -32.156 0.458 1 94.25 95 ASP A N 1
ATOM 744 C CA . ASP A 1 95 ? -1.722 -32.438 -0.971 1 94.25 95 ASP A CA 1
ATOM 745 C C . ASP A 1 95 ? -1.262 -31.203 -1.757 1 94.25 95 ASP A C 1
ATOM 747 O O . ASP A 1 95 ? -0.419 -31.312 -2.65 1 94.25 95 ASP A O 1
ATOM 751 N N . LEU A 1 96 ? -1.866 -30.109 -1.413 1 96 96 LEU A N 1
ATOM 752 C CA . LEU A 1 96 ? -1.454 -28.875 -2.084 1 96 96 LEU A CA 1
ATOM 753 C C . LEU A 1 96 ? -0.035 -28.484 -1.683 1 96 96 LEU A C 1
ATOM 755 O O . LEU A 1 96 ? 0.745 -28.031 -2.518 1 96 96 LEU A O 1
ATOM 759 N N . ARG A 1 97 ? 0.331 -28.641 -0.452 1 96.62 97 ARG A N 1
ATOM 760 C CA . ARG A 1 97 ? 1.69 -28.359 -0.002 1 96.62 97 ARG A CA 1
ATOM 761 C C . ARG A 1 97 ? 2.709 -29.188 -0.783 1 96.62 97 ARG A C 1
ATOM 763 O O . ARG A 1 97 ? 3.777 -28.688 -1.142 1 96.62 97 ARG A O 1
ATOM 770 N N . ARG A 1 98 ? 2.371 -30.406 -0.979 1 96.19 98 ARG A N 1
ATOM 771 C CA . ARG A 1 98 ? 3.246 -31.281 -1.754 1 96.19 98 ARG A CA 1
ATOM 772 C C . ARG A 1 98 ? 3.375 -30.797 -3.191 1 96.19 98 ARG A C 1
ATOM 774 O O . ARG A 1 98 ? 4.473 -30.781 -3.75 1 96.19 98 ARG A O 1
ATOM 781 N N . ALA A 1 99 ? 2.277 -30.453 -3.781 1 96.56 99 ALA A N 1
ATOM 782 C CA . ALA A 1 99 ? 2.299 -29.938 -5.145 1 96.56 99 ALA A CA 1
ATOM 783 C C . ALA A 1 99 ? 3.168 -28.688 -5.242 1 96.56 99 ALA A C 1
ATOM 785 O O . ALA A 1 99 ? 3.895 -28.5 -6.223 1 96.56 99 ALA A O 1
ATOM 786 N N . VAL A 1 100 ? 3.088 -27.828 -4.262 1 97.44 100 VAL A N 1
ATOM 787 C CA . VAL A 1 100 ? 3.879 -26.609 -4.195 1 97.44 100 VAL A CA 1
ATOM 788 C C . VAL A 1 100 ? 5.363 -26.953 -4.125 1 97.44 100 VAL A C 1
ATOM 790 O O . VAL A 1 100 ? 6.168 -26.406 -4.887 1 97.44 100 VAL A O 1
ATOM 793 N N . ARG A 1 101 ? 5.703 -27.844 -3.24 1 96.75 101 ARG A N 1
ATOM 794 C CA . ARG A 1 101 ? 7.094 -28.281 -3.096 1 96.75 101 ARG A CA 1
ATOM 795 C C . ARG A 1 101 ? 7.621 -28.875 -4.395 1 96.75 101 ARG A C 1
ATOM 797 O O . ARG A 1 101 ? 8.75 -28.578 -4.805 1 96.75 101 ARG A O 1
ATOM 804 N N . ASP A 1 102 ? 6.824 -29.703 -4.961 1 97.06 102 ASP A N 1
ATOM 805 C CA . ASP A 1 102 ? 7.211 -30.328 -6.223 1 97.06 102 ASP A CA 1
ATOM 806 C C . ASP A 1 102 ? 7.477 -29.281 -7.297 1 97.06 102 ASP A C 1
ATOM 808 O O . ASP A 1 102 ? 8.445 -29.375 -8.055 1 97.06 102 ASP A O 1
ATOM 812 N N . ALA A 1 103 ? 6.605 -28.312 -7.391 1 97.5 103 ALA A N 1
ATOM 813 C CA . ALA A 1 103 ? 6.746 -27.25 -8.391 1 97.5 103 ALA A CA 1
ATOM 814 C C . ALA A 1 103 ? 8.023 -26.453 -8.156 1 97.5 103 ALA A C 1
ATOM 816 O O . ALA A 1 103 ? 8.766 -26.172 -9.102 1 97.5 103 ALA A O 1
ATOM 817 N N . ILE A 1 104 ? 8.281 -26.078 -6.914 1 97.88 104 ILE A N 1
ATOM 818 C CA . ILE A 1 104 ? 9.469 -25.297 -6.562 1 97.88 104 ILE A CA 1
ATOM 819 C C . ILE A 1 104 ? 10.719 -26.109 -6.891 1 97.88 104 ILE A C 1
ATOM 821 O O . ILE A 1 104 ? 11.641 -25.609 -7.531 1 97.88 104 ILE A O 1
ATOM 825 N N . ASP A 1 105 ? 10.727 -27.375 -6.547 1 97.94 105 ASP A N 1
ATOM 826 C CA . ASP A 1 105 ? 11.883 -28.234 -6.75 1 97.94 105 ASP A CA 1
ATOM 827 C C . ASP A 1 105 ? 12.125 -28.484 -8.234 1 97.94 105 ASP A C 1
ATOM 829 O O . ASP A 1 105 ? 13.266 -28.375 -8.703 1 97.94 105 ASP A O 1
ATOM 833 N N . ALA A 1 106 ? 11.07 -28.812 -8.938 1 97.56 106 ALA A N 1
ATOM 834 C CA . ALA A 1 106 ? 11.18 -29.172 -10.352 1 97.56 106 ALA A CA 1
ATOM 835 C C . ALA A 1 106 ? 11.711 -28 -11.172 1 97.56 106 ALA A C 1
ATOM 837 O O . ALA A 1 106 ? 12.352 -28.203 -12.211 1 97.56 106 ALA A O 1
ATOM 838 N N . THR A 1 107 ? 11.477 -26.781 -10.703 1 98.25 107 THR A N 1
ATOM 839 C CA . THR A 1 107 ? 11.852 -25.625 -11.5 1 98.25 107 THR A CA 1
ATOM 840 C C . THR A 1 107 ? 13.031 -24.891 -10.867 1 98.25 107 THR A C 1
ATOM 842 O O . THR A 1 107 ? 13.352 -23.766 -11.25 1 98.25 107 THR A O 1
ATOM 845 N N . SER A 1 108 ? 13.703 -25.5 -9.883 1 97.69 108 SER A N 1
ATOM 846 C CA . SER A 1 108 ? 14.711 -24.844 -9.062 1 97.69 108 SER A CA 1
ATOM 847 C C . SER A 1 108 ? 15.93 -24.453 -9.891 1 97.69 108 SER A C 1
ATOM 849 O O . SER A 1 108 ? 16.656 -23.516 -9.531 1 97.69 108 SER A O 1
ATOM 851 N N . ASN A 1 109 ? 16.141 -25.047 -11.023 1 97.56 109 ASN A N 1
ATOM 852 C CA . ASN A 1 109 ? 17.328 -24.781 -11.836 1 97.56 109 ASN A CA 1
ATOM 853 C C . ASN A 1 109 ? 17.016 -23.812 -12.977 1 97.56 109 ASN A C 1
ATOM 855 O O . ASN A 1 109 ? 17.906 -23.391 -13.703 1 97.56 109 ASN A O 1
ATOM 859 N N . ASN A 1 110 ? 15.773 -23.547 -13.164 1 98.12 110 ASN A N 1
ATOM 860 C CA . ASN A 1 110 ? 15.391 -22.578 -14.18 1 98.12 110 ASN A CA 1
ATOM 861 C C . ASN A 1 110 ? 15.797 -21.156 -13.781 1 98.12 110 ASN A C 1
ATOM 863 O O . ASN A 1 110 ? 15.797 -20.828 -12.594 1 98.12 110 ASN A O 1
ATOM 867 N N . ASP A 1 111 ? 16.156 -20.312 -14.773 1 97.44 111 ASP A N 1
ATOM 868 C CA . ASP A 1 111 ? 16.656 -18.969 -14.469 1 97.44 111 ASP A CA 1
ATOM 869 C C . ASP A 1 111 ? 15.922 -17.922 -15.305 1 97.44 111 ASP A C 1
ATOM 871 O O . ASP A 1 111 ? 16.391 -16.797 -15.438 1 97.44 111 ASP A O 1
ATOM 875 N N . GLY A 1 112 ? 14.812 -18.297 -15.859 1 98 112 GLY A N 1
ATOM 876 C CA . GLY A 1 112 ? 13.969 -17.359 -16.594 1 98 112 GLY A CA 1
ATOM 877 C C . GLY A 1 112 ? 13 -16.609 -15.711 1 98 112 GLY A C 1
ATOM 878 O O . GLY A 1 112 ? 13.383 -16.062 -14.672 1 98 112 GLY A O 1
ATOM 879 N N . LEU A 1 113 ? 11.742 -16.531 -16.125 1 98.69 113 LEU A N 1
ATOM 880 C CA . LEU A 1 113 ? 10.695 -15.852 -15.367 1 98.69 113 LEU A CA 1
ATOM 881 C C . LEU A 1 113 ? 10.539 -16.453 -13.977 1 98.69 113 LEU A C 1
ATOM 883 O O . LEU A 1 113 ? 10.367 -17.672 -13.844 1 98.69 113 LEU A O 1
ATOM 887 N N . ARG A 1 114 ? 10.664 -15.641 -12.984 1 98.75 114 ARG A N 1
ATOM 888 C CA . ARG A 1 114 ? 10.234 -16.047 -11.648 1 98.75 114 ARG A CA 1
ATOM 889 C C . ARG A 1 114 ? 8.734 -15.844 -11.477 1 98.75 114 ARG A C 1
ATOM 891 O O . ARG A 1 114 ? 8.266 -14.711 -11.383 1 98.75 114 ARG A O 1
ATOM 898 N N . LEU A 1 115 ? 8.039 -16.891 -11.5 1 98.69 115 LEU A N 1
ATOM 899 C CA . LEU A 1 115 ? 6.609 -16.844 -11.219 1 98.69 115 LEU A CA 1
ATOM 900 C C . LEU A 1 115 ? 6.34 -17.047 -9.734 1 98.69 115 LEU A C 1
ATOM 902 O O . LEU A 1 115 ? 6.395 -18.172 -9.234 1 98.69 115 LEU A O 1
ATOM 906 N N . CYS A 1 116 ? 6.023 -15.977 -9.062 1 98.62 116 CYS A N 1
ATOM 907 C CA . CYS A 1 116 ? 5.777 -16.031 -7.625 1 98.62 116 CYS A CA 1
ATOM 908 C C . CYS A 1 116 ? 4.281 -16.078 -7.328 1 98.62 116 CYS A C 1
ATOM 910 O O . CYS A 1 116 ? 3.555 -15.133 -7.645 1 98.62 116 CYS A O 1
ATOM 912 N N . VAL A 1 117 ? 3.844 -17.141 -6.73 1 98.31 117 VAL A N 1
ATOM 913 C CA . VAL A 1 117 ? 2.434 -17.328 -6.414 1 98.31 117 VAL A CA 1
ATOM 914 C C . VAL A 1 117 ? 2.182 -16.984 -4.949 1 98.31 117 VAL A C 1
ATOM 916 O O . VAL A 1 117 ? 2.713 -17.641 -4.047 1 98.31 117 VAL A O 1
ATOM 919 N N . ALA A 1 118 ? 1.41 -15.961 -4.711 1 98.19 118 ALA A N 1
ATOM 920 C CA . ALA A 1 118 ? 0.98 -15.625 -3.355 1 98.19 118 ALA A CA 1
ATOM 921 C C . ALA A 1 118 ? -0.204 -16.484 -2.926 1 98.19 118 ALA A C 1
ATOM 923 O O . ALA A 1 118 ? -1.318 -16.312 -3.426 1 98.19 118 ALA A O 1
ATOM 924 N N . LEU A 1 119 ? 0.048 -17.391 -2.037 1 97.69 119 LEU A N 1
ATOM 925 C CA . LEU A 1 119 ? -0.912 -18.375 -1.534 1 97.69 119 LEU A CA 1
ATOM 926 C C . LEU A 1 119 ? -1.072 -18.25 -0.022 1 97.69 119 LEU A C 1
ATOM 928 O O . LEU A 1 119 ? -0.094 -18.359 0.721 1 97.69 119 LEU A O 1
ATOM 932 N N . SER A 1 120 ? -2.371 -18.062 0.44 1 96.81 120 SER A N 1
ATOM 933 C CA . SER A 1 120 ? -2.617 -17.75 1.844 1 96.81 120 SER A CA 1
ATOM 934 C C . SER A 1 120 ? -1.783 -16.562 2.299 1 96.81 120 SER A C 1
ATOM 936 O O . SER A 1 120 ? -1.044 -16.656 3.281 1 96.81 120 SER A O 1
ATOM 938 N N . TYR A 1 121 ? -1.938 -15.492 1.489 1 97.62 121 TYR A N 1
ATOM 939 C CA . TYR A 1 121 ? -1.064 -14.336 1.666 1 97.62 121 TYR A CA 1
ATOM 940 C C . TYR A 1 121 ? -1.877 -13.07 1.907 1 97.62 121 TYR A C 1
ATOM 942 O O . TYR A 1 121 ? -2.963 -12.906 1.345 1 97.62 121 TYR A O 1
ATOM 950 N N . GLY A 1 122 ? -1.373 -12.211 2.676 1 97.5 122 GLY A N 1
ATOM 951 C CA . GLY A 1 122 ? -1.798 -10.836 2.891 1 97.5 122 GLY A CA 1
ATOM 952 C C . GLY A 1 122 ? -0.666 -9.922 3.32 1 97.5 122 GLY A C 1
ATOM 953 O O . GLY A 1 122 ? 0.207 -10.328 4.09 1 97.5 122 GLY A O 1
ATOM 954 N N . GLY A 1 123 ? -0.704 -8.758 2.77 1 98.38 123 GLY A N 1
ATOM 955 C CA . GLY A 1 123 ? 0.351 -7.809 3.096 1 98.38 123 GLY A CA 1
ATOM 956 C C . GLY A 1 123 ? 0.498 -7.57 4.586 1 98.38 123 GLY A C 1
ATOM 957 O O . GLY A 1 123 ? 1.613 -7.555 5.113 1 98.38 123 GLY A O 1
ATOM 958 N N . ARG A 1 124 ? -0.608 -7.344 5.309 1 98.44 124 ARG A N 1
ATOM 959 C CA . ARG A 1 124 ? -0.55 -7.102 6.746 1 98.44 124 ARG A CA 1
ATOM 960 C C . ARG A 1 124 ? -0.067 -8.344 7.492 1 98.44 124 ARG A C 1
ATOM 962 O O . ARG A 1 124 ? 0.757 -8.242 8.398 1 98.44 124 ARG A O 1
ATOM 969 N N . GLN A 1 125 ? -0.584 -9.492 7.082 1 97.31 125 GLN A N 1
ATOM 970 C CA . GLN A 1 125 ? -0.126 -10.742 7.684 1 97.31 125 GLN A CA 1
ATOM 971 C C . GLN A 1 125 ? 1.376 -10.93 7.484 1 97.31 125 GLN A C 1
ATOM 973 O O . GLN A 1 125 ? 2.074 -11.391 8.391 1 97.31 125 GLN A O 1
ATOM 978 N N . ASP A 1 126 ? 1.821 -10.641 6.328 1 98.5 126 ASP A N 1
ATOM 979 C CA . ASP A 1 126 ? 3.238 -10.766 5.992 1 98.5 126 ASP A CA 1
ATOM 980 C C . ASP A 1 126 ? 4.086 -9.828 6.852 1 98.5 126 ASP A C 1
ATOM 982 O O . ASP A 1 126 ? 5.113 -10.234 7.395 1 98.5 126 ASP A O 1
ATOM 986 N N . ILE A 1 127 ? 3.67 -8.602 7.008 1 98.81 127 ILE A N 1
ATOM 987 C CA . ILE A 1 127 ? 4.367 -7.609 7.816 1 98.81 127 ILE A CA 1
ATOM 988 C C . ILE A 1 127 ? 4.41 -8.07 9.273 1 98.81 127 ILE A C 1
ATOM 990 O O . ILE A 1 127 ? 5.453 -7.984 9.93 1 98.81 127 ILE A O 1
ATOM 994 N N . VAL A 1 128 ? 3.361 -8.547 9.75 1 98.75 128 VAL A N 1
ATOM 995 C CA . VAL A 1 128 ? 3.297 -9.016 11.133 1 98.75 128 VAL A CA 1
ATOM 996 C C . VAL A 1 128 ? 4.227 -10.211 11.312 1 98.75 128 VAL A C 1
ATOM 998 O O . VAL A 1 128 ? 4.945 -10.305 12.305 1 98.75 128 VAL A O 1
ATOM 1001 N N . ALA A 1 129 ? 4.176 -11.156 10.367 1 98.12 129 ALA A N 1
ATOM 1002 C CA . ALA A 1 129 ? 5.055 -12.328 10.438 1 98.12 129 ALA A CA 1
ATOM 1003 C C . ALA A 1 129 ? 6.52 -11.906 10.445 1 98.12 129 ALA A C 1
ATOM 1005 O O . ALA A 1 129 ? 7.324 -12.445 11.211 1 98.12 129 ALA A O 1
ATOM 1006 N N . ALA A 1 130 ? 6.867 -10.969 9.578 1 98.62 130 ALA A N 1
ATOM 1007 C CA . ALA A 1 130 ? 8.234 -10.445 9.555 1 98.62 130 ALA A CA 1
ATOM 1008 C C . ALA A 1 130 ? 8.594 -9.805 10.891 1 98.62 130 ALA A C 1
ATOM 1010 O O . ALA A 1 130 ? 9.703 -10 11.398 1 98.62 130 ALA A O 1
ATOM 1011 N N . THR A 1 131 ? 7.684 -9.055 11.43 1 98.88 131 THR A N 1
ATOM 1012 C CA . THR A 1 131 ? 7.902 -8.398 12.719 1 98.88 131 THR A CA 1
ATOM 1013 C C . THR A 1 131 ? 8.109 -9.438 13.82 1 98.88 131 THR A C 1
ATOM 1015 O O . THR A 1 131 ? 8.984 -9.273 14.672 1 98.88 131 THR A O 1
ATOM 1018 N N . ARG A 1 132 ? 7.297 -10.492 13.844 1 98.75 132 ARG A N 1
ATOM 1019 C CA . ARG A 1 132 ? 7.453 -11.562 14.828 1 98.75 132 ARG A CA 1
ATOM 1020 C C . ARG A 1 132 ? 8.844 -12.188 14.734 1 98.75 132 ARG A C 1
ATOM 1022 O O . ARG A 1 132 ? 9.484 -12.43 15.75 1 98.75 132 ARG A O 1
ATOM 1029 N N . ALA A 1 133 ? 9.234 -12.461 13.547 1 98.56 133 ALA A N 1
ATOM 1030 C CA . ALA A 1 133 ? 10.555 -13.055 13.344 1 98.56 133 ALA A CA 1
ATOM 1031 C C . ALA A 1 133 ? 11.656 -12.148 13.883 1 98.56 133 ALA A C 1
ATOM 1033 O O . ALA A 1 133 ? 12.562 -12.602 14.578 1 98.56 133 ALA A O 1
ATOM 1034 N N . ILE A 1 134 ? 11.602 -10.891 13.555 1 98.75 134 ILE A N 1
ATOM 1035 C CA . ILE A 1 134 ? 12.594 -9.914 13.984 1 98.75 134 ILE A CA 1
ATOM 1036 C C . ILE A 1 134 ? 12.562 -9.781 15.508 1 98.75 134 ILE A C 1
ATOM 1038 O O . ILE A 1 134 ? 13.609 -9.758 16.156 1 98.75 134 ILE A O 1
ATOM 1042 N N . ALA A 1 135 ? 11.375 -9.719 16.047 1 98.81 135 ALA A N 1
ATOM 1043 C CA . ALA A 1 135 ? 11.219 -9.617 17.484 1 98.81 135 ALA A CA 1
ATOM 1044 C C . ALA A 1 135 ? 11.805 -10.844 18.188 1 98.81 135 ALA A C 1
ATOM 1046 O O . ALA A 1 135 ? 12.398 -10.727 19.266 1 98.81 135 ALA A O 1
ATOM 1047 N N . ALA A 1 136 ? 11.562 -12.008 17.641 1 98.75 136 ALA A N 1
ATOM 1048 C CA . ALA A 1 136 ? 12.117 -13.234 18.203 1 98.75 136 ALA A CA 1
ATOM 1049 C C . ALA A 1 136 ? 13.641 -13.195 18.219 1 98.75 136 ALA A C 1
ATOM 1051 O O . ALA A 1 136 ? 14.273 -13.602 19.188 1 98.75 136 ALA A O 1
ATOM 1052 N N . GLU A 1 137 ? 14.203 -12.734 17.125 1 98.62 137 GLU A N 1
ATOM 1053 C CA . GLU A 1 137 ? 15.648 -12.594 17.047 1 98.62 137 GLU A CA 1
ATOM 1054 C C . GLU A 1 137 ? 16.156 -11.602 18.078 1 98.62 137 GLU A C 1
ATOM 1056 O O . GLU A 1 137 ? 17.203 -11.828 18.703 1 98.62 137 GLU A O 1
ATOM 1061 N N . ALA A 1 138 ? 15.477 -10.508 18.219 1 98.5 138 ALA A N 1
ATOM 1062 C CA . ALA A 1 138 ? 15.852 -9.508 19.219 1 98.5 138 ALA A CA 1
ATOM 1063 C C . ALA A 1 138 ? 15.781 -10.078 20.625 1 98.5 138 ALA A C 1
ATOM 1065 O O . ALA A 1 138 ? 16.688 -9.867 21.438 1 98.5 138 ALA A O 1
ATOM 1066 N N . SER A 1 139 ? 14.703 -10.781 20.906 1 98.31 139 SER A N 1
ATOM 1067 C CA . SER A 1 139 ? 14.508 -11.398 22.203 1 98.31 139 SER A CA 1
ATOM 1068 C C . SER A 1 139 ? 15.617 -12.398 22.516 1 98.31 139 SER A C 1
ATOM 1070 O O . SER A 1 139 ? 16.016 -12.547 23.688 1 98.31 139 SER A O 1
ATOM 1072 N N . ALA A 1 140 ? 16.109 -13.016 21.547 1 98.19 140 ALA A N 1
ATOM 1073 C CA . ALA A 1 140 ? 17.156 -14.016 21.703 1 98.19 140 ALA A CA 1
ATOM 1074 C C . ALA A 1 140 ? 18.547 -13.367 21.734 1 98.19 140 ALA A C 1
ATOM 1076 O O . ALA A 1 140 ? 19.562 -14.047 21.875 1 98.19 140 ALA A O 1
ATOM 1077 N N . GLY A 1 141 ? 18.594 -12.055 21.562 1 97.75 141 GLY A N 1
ATOM 1078 C CA . GLY A 1 141 ? 19.844 -11.336 21.594 1 97.75 141 GLY A CA 1
ATOM 1079 C C . GLY A 1 141 ? 20.641 -11.43 20.297 1 97.75 141 GLY A C 1
ATOM 1080 O O . GLY A 1 141 ? 21.812 -11.078 20.25 1 97.75 141 GLY A O 1
ATOM 1081 N N . LEU A 1 142 ? 20 -11.859 19.234 1 98.12 142 LEU A N 1
ATOM 1082 C CA . LEU A 1 142 ? 20.672 -12.078 17.953 1 98.12 142 LEU A CA 1
ATOM 1083 C C . LEU A 1 142 ? 20.594 -10.828 17.094 1 98.12 142 LEU A C 1
ATOM 1085 O O . LEU A 1 142 ? 21.328 -10.719 16.094 1 98.12 142 LEU A O 1
ATOM 1089 N N . LEU A 1 143 ? 19.75 -9.938 17.469 1 98.06 143 LEU A N 1
ATOM 1090 C CA . LEU A 1 143 ? 19.562 -8.711 16.703 1 98.06 143 LEU A CA 1
ATOM 1091 C C . LEU A 1 143 ? 19.281 -7.531 17.625 1 98.06 143 LEU A C 1
ATOM 1093 O O . LEU A 1 143 ? 18.406 -7.605 18.484 1 98.06 143 LEU A O 1
ATOM 1097 N N . ASP A 1 144 ? 20.078 -6.5 17.469 1 98.44 144 ASP A N 1
ATOM 1098 C CA . ASP A 1 144 ? 19.812 -5.262 18.203 1 98.44 144 ASP A CA 1
ATOM 1099 C C . ASP A 1 144 ? 18.672 -4.473 17.531 1 98.44 144 ASP A C 1
ATOM 1101 O O . ASP A 1 144 ? 18.766 -4.117 16.359 1 98.44 144 ASP A O 1
ATOM 1105 N N . PRO A 1 145 ? 17.672 -4.18 18.328 1 98.44 145 PRO A N 1
ATOM 1106 C CA . PRO A 1 145 ? 16.531 -3.461 17.75 1 98.44 145 PRO A CA 1
ATOM 1107 C C . PRO A 1 145 ? 16.953 -2.176 17.031 1 98.44 145 PRO A C 1
ATOM 1109 O O . PRO A 1 145 ? 16.359 -1.811 16.016 1 98.44 145 PRO A O 1
ATOM 1112 N N . SER A 1 146 ? 17.906 -1.458 17.469 1 97.75 146 SER A N 1
ATOM 1113 C CA . SER A 1 146 ? 18.344 -0.192 16.891 1 97.75 146 SER A CA 1
ATOM 1114 C C . SER A 1 146 ? 18.984 -0.404 15.523 1 97.75 146 SER A C 1
ATOM 1116 O O . SER A 1 146 ? 19.172 0.549 14.758 1 97.75 146 SER A O 1
ATOM 1118 N N . GLU A 1 147 ? 19.281 -1.664 15.148 1 97.94 147 GLU A N 1
ATOM 1119 C CA . GLU A 1 147 ? 19.969 -1.971 13.898 1 97.94 147 GLU A CA 1
ATOM 1120 C C . GLU A 1 147 ? 18.984 -2.393 12.812 1 97.94 147 GLU A C 1
ATOM 1122 O O . GLU A 1 147 ? 19.375 -2.656 11.672 1 97.94 147 GLU A O 1
ATOM 1127 N N . ILE A 1 148 ? 17.766 -2.432 13.227 1 98.44 148 ILE A N 1
ATOM 1128 C CA . ILE A 1 148 ? 16.75 -2.822 12.266 1 98.44 148 ILE A CA 1
ATOM 1129 C C . ILE A 1 148 ? 16.594 -1.726 11.211 1 98.44 148 ILE A C 1
ATOM 1131 O O . ILE A 1 148 ? 16.328 -0.567 11.555 1 98.44 148 ILE A O 1
ATOM 1135 N N . THR A 1 149 ? 16.75 -2.053 9.953 1 98.25 149 THR A N 1
ATOM 1136 C CA . THR A 1 149 ? 16.641 -1.143 8.82 1 98.25 149 THR A CA 1
ATOM 1137 C C . THR A 1 149 ? 15.578 -1.63 7.836 1 98.25 149 THR A C 1
ATOM 1139 O O . THR A 1 149 ? 14.969 -2.68 8.047 1 98.25 149 THR A O 1
ATOM 1142 N N . GLU A 1 150 ? 15.344 -0.844 6.824 1 98 150 GLU A N 1
ATOM 1143 C CA . GLU A 1 150 ? 14.445 -1.284 5.762 1 98 150 GLU A CA 1
ATOM 1144 C C . GLU A 1 150 ? 14.93 -2.584 5.129 1 98 150 GLU A C 1
ATOM 1146 O O . GLU A 1 150 ? 14.133 -3.449 4.773 1 98 150 GLU A O 1
ATOM 1151 N N . ARG A 1 151 ? 16.25 -2.67 5.008 1 97.5 151 ARG A N 1
ATOM 1152 C CA . ARG A 1 151 ? 16.828 -3.883 4.43 1 97.5 151 ARG A CA 1
ATOM 1153 C C . ARG A 1 151 ? 16.562 -5.09 5.328 1 97.5 151 ARG A C 1
ATOM 1155 O O . ARG A 1 151 ? 16.141 -6.145 4.852 1 97.5 151 ARG A O 1
ATOM 1162 N N . THR A 1 152 ? 16.828 -4.871 6.637 1 97.69 152 THR A N 1
ATOM 1163 C CA . THR A 1 152 ? 16.578 -5.93 7.609 1 97.69 152 THR A CA 1
ATOM 1164 C C . THR A 1 152 ? 15.125 -6.402 7.52 1 97.69 152 THR A C 1
ATOM 1166 O O . THR A 1 152 ? 14.859 -7.605 7.531 1 97.69 152 THR A O 1
ATOM 1169 N N . PHE A 1 153 ? 14.281 -5.469 7.434 1 98.75 153 PHE A N 1
ATOM 1170 C CA . PHE A 1 153 ? 12.859 -5.773 7.414 1 98.75 153 PHE A CA 1
ATOM 1171 C C . PHE A 1 153 ? 12.469 -6.492 6.125 1 98.75 153 PHE A C 1
ATOM 1173 O O . PHE A 1 153 ? 11.812 -7.527 6.16 1 98.75 153 PHE A O 1
ATOM 1180 N N . ALA A 1 154 ? 12.883 -5.988 4.988 1 98.56 154 ALA A N 1
ATOM 1181 C CA . ALA A 1 154 ? 12.555 -6.539 3.678 1 98.56 154 ALA A CA 1
ATOM 1182 C C . ALA A 1 154 ? 13 -7.992 3.562 1 98.56 154 ALA A C 1
ATOM 1184 O O . ALA A 1 154 ? 12.32 -8.812 2.936 1 98.56 154 ALA A O 1
ATOM 1185 N N . GLU A 1 155 ? 14.109 -8.344 4.148 1 98 155 GLU A N 1
ATOM 1186 C CA . GLU A 1 155 ? 14.672 -9.688 4.074 1 98 155 GLU A CA 1
ATOM 1187 C C . GLU A 1 155 ? 13.805 -10.695 4.824 1 98 155 GLU A C 1
ATOM 1189 O O . GLU A 1 155 ? 13.859 -11.898 4.551 1 98 155 GLU A O 1
ATOM 1194 N N . ARG A 1 156 ? 13.016 -10.195 5.762 1 97.94 156 ARG A N 1
ATOM 1195 C CA 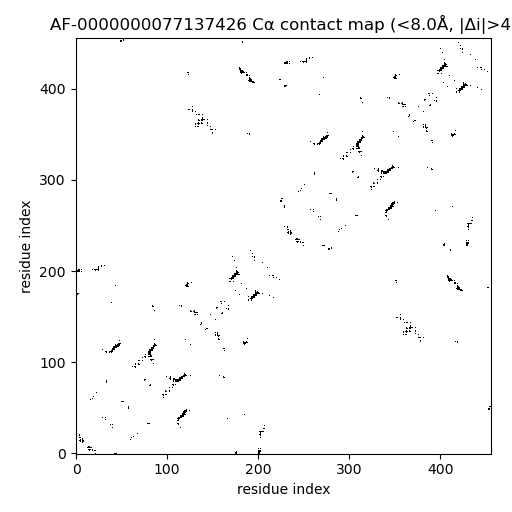. ARG A 1 156 ? 12.211 -11.094 6.586 1 97.94 156 ARG A CA 1
ATOM 1196 C C . ARG A 1 156 ? 10.797 -11.227 6.035 1 97.94 156 ARG A C 1
ATOM 1198 O O . ARG A 1 156 ? 10.008 -12.023 6.535 1 97.94 156 ARG A O 1
ATOM 1205 N N . LEU A 1 157 ? 10.461 -10.453 5.012 1 98.5 157 LEU A N 1
ATOM 1206 C CA . LEU A 1 157 ? 9.172 -10.586 4.352 1 98.5 157 LEU A CA 1
ATOM 1207 C C . LEU A 1 157 ? 9.125 -11.859 3.504 1 98.5 157 LEU A C 1
ATOM 1209 O O . LEU A 1 157 ? 10.164 -12.43 3.176 1 98.5 157 LEU A O 1
ATOM 1213 N N . ALA A 1 158 ? 7.883 -12.289 3.15 1 97.81 158 ALA A N 1
ATOM 1214 C CA . ALA A 1 158 ? 7.703 -13.453 2.291 1 97.81 158 ALA A CA 1
ATOM 1215 C C . ALA A 1 158 ? 8.43 -13.273 0.959 1 97.81 158 ALA A C 1
ATOM 1217 O O . ALA A 1 158 ? 9.023 -14.211 0.437 1 97.81 158 ALA A O 1
ATOM 1218 N N . SER A 1 159 ? 8.359 -12.078 0.395 1 97.75 159 SER A N 1
ATOM 1219 C CA . SER A 1 159 ? 9.055 -11.797 -0.856 1 97.75 159 SER A CA 1
ATOM 1220 C C . SER A 1 159 ? 10.57 -11.945 -0.69 1 97.75 159 SER A C 1
ATOM 1222 O O . SER A 1 159 ? 11.258 -12.359 -1.621 1 97.75 159 SER A O 1
ATOM 1224 N N . GLY A 1 160 ? 11.125 -11.555 0.504 1 97 160 GLY A N 1
ATOM 1225 C CA . GLY A 1 160 ? 12.547 -11.688 0.787 1 97 160 GLY A CA 1
ATOM 1226 C C . GLY A 1 160 ? 13.016 -13.133 0.785 1 97 160 GLY A C 1
ATOM 1227 O O . GLY A 1 160 ? 14.164 -13.414 0.436 1 97 160 GLY A O 1
ATOM 1228 N N . ARG A 1 161 ? 12.125 -14.023 1.117 1 95.06 161 ARG A N 1
ATOM 1229 C CA . ARG A 1 161 ? 12.445 -15.445 1.151 1 95.06 161 ARG A CA 1
ATOM 1230 C C . ARG A 1 161 ? 12.219 -16.094 -0.212 1 95.06 161 ARG A C 1
ATOM 1232 O O . ARG A 1 161 ? 12.945 -17.016 -0.598 1 95.06 161 ARG A O 1
ATOM 1239 N N . ALA A 1 162 ? 11.32 -15.602 -0.959 1 96.62 162 ALA A N 1
ATOM 1240 C CA . ALA A 1 162 ? 10.836 -16.297 -2.152 1 96.62 162 ALA A CA 1
ATOM 1241 C C . ALA A 1 162 ? 11.555 -15.797 -3.402 1 96.62 162 ALA A C 1
ATOM 1243 O O . ALA A 1 162 ? 11.672 -16.516 -4.395 1 96.62 162 ALA A O 1
ATOM 1244 N N . LEU A 1 163 ? 12.062 -14.547 -3.371 1 97.81 163 LEU A N 1
ATOM 1245 C CA . LEU A 1 163 ? 12.547 -13.906 -4.586 1 97.81 163 LEU A CA 1
ATOM 1246 C C . LEU A 1 163 ? 13.914 -13.266 -4.352 1 97.81 163 LEU A C 1
ATOM 1248 O O . LEU A 1 163 ? 14.219 -12.836 -3.24 1 97.81 163 LEU A O 1
ATOM 1252 N N . PRO A 1 164 ? 14.742 -13.227 -5.445 1 96.69 164 PRO A N 1
ATOM 1253 C CA . PRO A 1 164 ? 15.953 -12.414 -5.332 1 96.69 164 PRO A CA 1
ATOM 1254 C C . PRO A 1 164 ? 15.648 -10.922 -5.16 1 96.69 164 PRO A C 1
ATOM 1256 O O . PRO A 1 164 ? 14.609 -10.445 -5.617 1 96.69 164 PRO A O 1
ATOM 1259 N N . GLU A 1 165 ? 16.531 -10.234 -4.535 1 96.56 165 GLU A N 1
ATOM 1260 C CA . GLU A 1 165 ? 16.312 -8.844 -4.141 1 96.56 165 GLU A CA 1
ATOM 1261 C C . GLU A 1 165 ? 15.875 -7.992 -5.328 1 96.56 165 GLU A C 1
ATOM 1263 O O . GLU A 1 165 ? 14.953 -7.188 -5.215 1 96.56 165 GLU A O 1
ATOM 1268 N N . ARG A 1 166 ? 16.453 -8.195 -6.422 1 95.94 166 ARG A N 1
ATOM 1269 C CA . ARG A 1 166 ? 16.281 -7.324 -7.578 1 95.94 166 ARG A CA 1
ATOM 1270 C C . ARG A 1 166 ? 14.859 -7.395 -8.117 1 95.94 166 ARG A C 1
ATOM 1272 O O . ARG A 1 166 ? 14.438 -6.543 -8.906 1 95.94 166 ARG A O 1
ATOM 1279 N N . VAL A 1 167 ? 14.039 -8.438 -7.699 1 97.44 167 VAL A N 1
ATOM 1280 C CA . VAL A 1 167 ? 12.727 -8.602 -8.312 1 97.44 167 VAL A CA 1
ATOM 1281 C C . VAL A 1 167 ? 11.656 -8.695 -7.227 1 97.44 167 VAL A C 1
ATOM 1283 O O . VAL A 1 167 ? 10.547 -9.172 -7.48 1 97.44 167 VAL A O 1
ATOM 1286 N N . ARG A 1 168 ? 12.008 -8.289 -5.988 1 97.5 168 ARG A N 1
ATOM 1287 C CA . ARG A 1 168 ? 11.055 -8.375 -4.883 1 97.5 168 ARG A CA 1
ATOM 1288 C C . ARG A 1 168 ? 9.977 -7.301 -5.012 1 97.5 168 ARG A C 1
ATOM 1290 O O . ARG A 1 168 ? 8.812 -7.543 -4.684 1 97.5 168 ARG A O 1
ATOM 1297 N N . GLU A 1 169 ? 10.406 -6.184 -5.5 1 97.75 169 GLU A N 1
ATOM 1298 C CA . GLU A 1 169 ? 9.492 -5.055 -5.617 1 97.75 169 GLU A CA 1
ATOM 1299 C C . GLU A 1 169 ? 8.992 -4.891 -7.051 1 97.75 169 GLU A C 1
ATOM 1301 O O . GLU A 1 169 ? 9.797 -4.727 -7.973 1 97.75 169 GLU A O 1
ATOM 1306 N N . PRO A 1 170 ? 7.719 -4.91 -7.219 1 98.19 170 PRO A N 1
ATOM 1307 C CA . PRO A 1 170 ? 7.203 -4.766 -8.586 1 98.19 170 PRO A CA 1
ATOM 1308 C C . PRO A 1 170 ? 7.352 -3.348 -9.125 1 98.19 170 PRO A C 1
ATOM 1310 O O . PRO A 1 170 ? 7.238 -2.379 -8.367 1 98.19 170 PRO A O 1
ATOM 1313 N N . ASP A 1 171 ? 7.598 -3.316 -10.43 1 97.69 171 ASP A N 1
ATOM 1314 C CA . ASP A 1 171 ? 7.539 -2.041 -11.141 1 97.69 171 ASP A CA 1
ATOM 1315 C C . ASP A 1 171 ? 6.094 -1.647 -11.438 1 97.69 171 ASP A C 1
ATOM 1317 O O . ASP A 1 171 ? 5.758 -0.461 -11.453 1 97.69 171 ASP A O 1
ATOM 1321 N N . LEU A 1 172 ? 5.309 -2.605 -11.664 1 98.5 172 LEU A N 1
ATOM 1322 C CA . LEU A 1 172 ? 3.924 -2.406 -12.078 1 98.5 172 LEU A CA 1
ATOM 1323 C C . LEU A 1 172 ? 2.994 -3.381 -11.367 1 98.5 172 LEU A C 1
ATOM 1325 O O . LEU A 1 172 ? 3.268 -4.582 -11.312 1 98.5 172 LEU A O 1
ATOM 1329 N N . VAL A 1 173 ? 2.002 -2.898 -10.742 1 98.69 173 VAL A N 1
ATOM 1330 C CA . VAL A 1 173 ? 0.918 -3.705 -10.188 1 98.69 173 VAL A CA 1
ATOM 1331 C C . VAL A 1 173 ? -0.332 -3.553 -11.047 1 98.69 173 VAL A C 1
ATOM 1333 O O . VAL A 1 173 ? -0.815 -2.439 -11.266 1 98.69 173 VAL A O 1
ATOM 1336 N N . ILE A 1 174 ? -0.817 -4.629 -11.562 1 98.69 174 ILE A N 1
ATOM 1337 C CA . ILE A 1 174 ? -1.994 -4.641 -12.422 1 98.69 174 ILE A CA 1
ATOM 1338 C C . ILE A 1 174 ? -3.195 -5.176 -11.648 1 98.69 174 ILE A C 1
ATOM 1340 O O . ILE A 1 174 ? -3.127 -6.25 -11.047 1 98.69 174 ILE A O 1
ATOM 1344 N N . ARG A 1 175 ? -4.215 -4.418 -11.641 1 98.19 175 ARG A N 1
ATOM 1345 C CA . ARG A 1 175 ? -5.461 -4.871 -11.031 1 98.19 175 ARG A CA 1
ATOM 1346 C C . ARG A 1 175 ? -6.594 -4.891 -12.055 1 98.19 175 ARG A C 1
ATOM 1348 O O . ARG A 1 175 ? -6.824 -3.9 -12.758 1 98.19 175 ARG A O 1
ATOM 1355 N N . THR A 1 176 ? -7.258 -5.992 -12.102 1 97.94 176 THR A N 1
ATOM 1356 C CA . THR A 1 176 ? -8.352 -6.184 -13.047 1 97.94 176 THR A CA 1
ATOM 1357 C C . THR A 1 176 ? -9.695 -5.887 -12.391 1 97.94 176 THR A C 1
ATOM 1359 O O . THR A 1 176 ? -9.758 -5.602 -11.188 1 97.94 176 THR A O 1
ATOM 1362 N N . SER A 1 177 ? -10.75 -5.781 -13.195 1 96.12 177 SER A N 1
ATOM 1363 C CA . SER A 1 177 ? -12.164 -5.723 -12.836 1 96.12 177 SER A CA 1
ATOM 1364 C C . SER A 1 177 ? -12.578 -4.305 -12.445 1 96.12 177 SER A C 1
ATOM 1366 O O . SER A 1 177 ? -13.641 -4.102 -11.859 1 96.12 177 SER A O 1
ATOM 1368 N N . GLY A 1 178 ? -11.68 -3.396 -12.602 1 93.94 178 GLY A N 1
ATOM 1369 C CA . GLY A 1 178 ? -12.047 -1.997 -12.445 1 93.94 178 GLY A CA 1
ATOM 1370 C C . GLY A 1 178 ? -11.922 -1.507 -11.016 1 93.94 178 GLY A C 1
ATOM 1371 O O . GLY A 1 178 ? -12.031 -0.307 -10.75 1 93.94 178 GLY A O 1
ATOM 1372 N N . GLU A 1 179 ? -11.703 -2.389 -10.102 1 94.12 179 GLU A N 1
ATOM 1373 C CA . GLU A 1 179 ? -11.555 -1.989 -8.703 1 94.12 179 GLU A CA 1
ATOM 1374 C C . GLU A 1 179 ? -10.242 -1.246 -8.477 1 94.12 179 GLU A C 1
ATOM 1376 O O . GLU A 1 179 ? -9.188 -1.689 -8.938 1 94.12 179 GLU A O 1
ATOM 1381 N N . GLN A 1 180 ? -10.336 -0.106 -7.785 1 97 180 GLN A N 1
ATOM 1382 C CA . GLN A 1 180 ? -9.133 0.677 -7.531 1 97 180 GLN A CA 1
ATOM 1383 C C . GLN A 1 180 ? -8.758 0.645 -6.051 1 97 180 GLN A C 1
ATOM 1385 O O . GLN A 1 180 ? -9.039 1.592 -5.312 1 97 180 GLN A O 1
ATOM 1390 N N . ARG A 1 181 ? -8.18 -0.368 -5.672 1 97.38 181 ARG A N 1
ATOM 1391 C CA . ARG A 1 181 ? -7.648 -0.641 -4.336 1 97.38 181 ARG A CA 1
ATOM 1392 C C . ARG A 1 181 ? -6.555 -1.702 -4.391 1 97.38 181 ARG A C 1
ATOM 1394 O O . ARG A 1 181 ? -6.426 -2.42 -5.383 1 97.38 181 ARG A O 1
ATOM 1401 N N . LEU A 1 182 ? -5.754 -1.856 -3.35 1 97.12 182 LEU A N 1
ATOM 1402 C CA . LEU A 1 182 ? -4.691 -2.854 -3.318 1 97.12 182 LEU A CA 1
ATOM 1403 C C . LEU A 1 182 ? -5.195 -4.172 -2.738 1 97.12 182 LEU A C 1
ATOM 1405 O O . LEU A 1 182 ? -4.668 -5.238 -3.057 1 97.12 182 LEU A O 1
ATOM 1409 N N . SER A 1 183 ? -6.156 -4.09 -1.818 1 96.38 183 SER A N 1
ATOM 1410 C CA . SER A 1 183 ? -6.773 -5.258 -1.195 1 96.38 183 SER A CA 1
ATOM 1411 C C . SER A 1 183 ? -5.738 -6.094 -0.449 1 96.38 183 SER A C 1
ATOM 1413 O O . SER A 1 183 ? -5.68 -7.316 -0.619 1 96.38 183 SER A O 1
ATOM 1415 N N . ASN A 1 184 ? -4.91 -5.453 0.298 1 97.56 184 ASN A N 1
ATOM 1416 C CA . ASN A 1 184 ? -3.959 -6.082 1.205 1 97.56 184 ASN A CA 1
ATOM 1417 C C . ASN A 1 184 ? -2.91 -6.891 0.445 1 97.56 184 ASN A C 1
ATOM 1419 O O . ASN A 1 184 ? -2.35 -7.848 0.982 1 97.56 184 ASN A O 1
ATOM 1423 N N . PHE A 1 185 ? -2.711 -6.512 -0.878 1 97.5 185 PHE A N 1
ATOM 1424 C CA . PHE A 1 185 ? -1.721 -7.16 -1.729 1 97.5 185 PHE A CA 1
ATOM 1425 C C . PHE A 1 185 ? -0.402 -6.398 -1.703 1 97.5 185 PHE A C 1
ATOM 1427 O O . PHE A 1 185 ? -0.367 -5.199 -1.985 1 97.5 185 PHE A O 1
ATOM 1434 N N . LEU A 1 186 ? 0.729 -7.016 -1.301 1 98.56 186 LEU A N 1
ATOM 1435 C CA . LEU A 1 186 ? 2.105 -6.547 -1.417 1 98.56 186 LEU A CA 1
ATOM 1436 C C . LEU A 1 186 ? 2.236 -5.113 -0.917 1 98.56 186 LEU A C 1
ATOM 1438 O O . LEU A 1 186 ? 2.762 -4.25 -1.624 1 98.56 186 LEU A O 1
ATOM 1442 N N . LEU A 1 187 ? 1.862 -4.859 0.287 1 98.75 187 LEU A N 1
ATOM 1443 C CA . LEU A 1 187 ? 1.816 -3.504 0.821 1 98.75 187 LEU A CA 1
ATOM 1444 C C . LEU A 1 187 ? 3.211 -2.891 0.866 1 98.75 187 LEU A C 1
ATOM 1446 O O . LEU A 1 187 ? 3.441 -1.82 0.297 1 98.75 187 LEU A O 1
ATOM 1450 N N . TRP A 1 188 ? 4.172 -3.621 1.406 1 98.75 188 TRP A N 1
ATOM 1451 C CA . TRP A 1 188 ? 5.543 -3.135 1.517 1 98.75 188 TRP A CA 1
ATOM 1452 C C . TRP A 1 188 ? 6.191 -3.025 0.142 1 98.75 188 TRP A C 1
ATOM 1454 O O . TRP A 1 188 ? 6.785 -1.996 -0.192 1 98.75 188 TRP A O 1
ATOM 1464 N N . GLU A 1 189 ? 6.008 -4.074 -0.648 1 98.69 189 GLU A N 1
ATOM 1465 C CA . GLU A 1 189 ? 6.711 -4.199 -1.921 1 98.69 189 GLU A CA 1
ATOM 1466 C C . GLU A 1 189 ? 6.215 -3.168 -2.932 1 98.69 189 GLU A C 1
ATOM 1468 O O . GLU A 1 189 ? 6.949 -2.775 -3.838 1 98.69 189 GLU A O 1
ATOM 1473 N N . SER A 1 190 ? 4.98 -2.674 -2.756 1 98.38 190 SER A N 1
ATOM 1474 C CA . SER A 1 190 ? 4.363 -1.825 -3.771 1 98.38 190 SER A CA 1
ATOM 1475 C C . SER A 1 190 ? 4.551 -0.348 -3.443 1 98.38 190 SER A C 1
ATOM 1477 O O . SER A 1 190 ? 3.904 0.513 -4.043 1 98.38 190 SER A O 1
ATOM 1479 N N . ALA A 1 191 ? 5.418 -0.021 -2.502 1 97.88 191 ALA A N 1
ATOM 1480 C CA . ALA A 1 191 ? 5.598 1.351 -2.031 1 97.88 191 ALA A CA 1
ATOM 1481 C C . ALA A 1 191 ? 5.797 2.311 -3.201 1 97.88 191 ALA A C 1
ATOM 1483 O O . ALA A 1 191 ? 5.246 3.414 -3.207 1 97.88 191 ALA A O 1
ATOM 1484 N N . TYR A 1 192 ? 6.539 1.889 -4.254 1 96.69 192 TYR A N 1
ATOM 1485 C CA . TYR A 1 192 ? 6.816 2.787 -5.367 1 96.69 192 TYR A CA 1
ATOM 1486 C C . TYR A 1 192 ? 6.43 2.145 -6.695 1 96.69 192 TYR A C 1
ATOM 1488 O O . TYR A 1 192 ? 6.973 2.498 -7.746 1 96.69 192 TYR A O 1
ATOM 1496 N N . ALA A 1 193 ? 5.609 1.144 -6.57 1 97.88 193 ALA A N 1
ATOM 1497 C CA . ALA A 1 193 ? 5.094 0.53 -7.793 1 97.88 193 ALA A CA 1
ATOM 1498 C C . ALA A 1 193 ? 4.133 1.47 -8.516 1 97.88 193 ALA A C 1
ATOM 1500 O O . ALA A 1 193 ? 3.375 2.203 -7.875 1 97.88 193 ALA A O 1
ATOM 1501 N 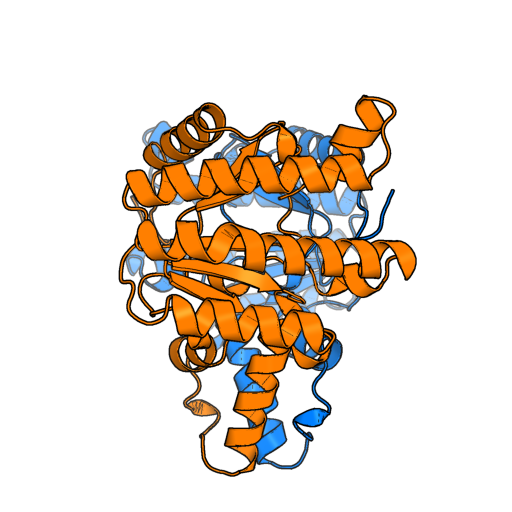N . GLU A 1 194 ? 4.203 1.451 -9.867 1 98.12 194 GLU A N 1
ATOM 1502 C CA . GLU A 1 194 ? 3.109 2.031 -10.641 1 98.12 194 GLU A CA 1
ATOM 1503 C C . GLU A 1 194 ? 1.876 1.135 -10.617 1 98.12 194 GLU A C 1
ATOM 1505 O O . GLU A 1 194 ? 1.992 -0.092 -10.672 1 98.12 194 GLU A O 1
ATOM 1510 N N . LEU A 1 195 ? 0.737 1.763 -10.461 1 98.5 195 LEU A N 1
ATOM 1511 C CA . LEU A 1 195 ? -0.513 1.013 -10.414 1 98.5 195 LEU A CA 1
ATOM 1512 C C . LEU A 1 195 ? -1.276 1.146 -11.734 1 98.5 195 LEU A C 1
ATOM 1514 O O . LEU A 1 195 ? -1.32 2.229 -12.32 1 98.5 195 LEU A O 1
ATOM 1518 N N . TYR A 1 196 ? -1.772 0.073 -12.227 1 98.5 196 TYR A N 1
ATOM 1519 C CA . TYR A 1 196 ? -2.578 0.021 -13.445 1 98.5 196 TYR A CA 1
ATOM 1520 C C . TYR A 1 196 ? -3.893 -0.71 -13.195 1 98.5 196 TYR A C 1
ATOM 1522 O O . TYR A 1 196 ? -3.896 -1.85 -12.719 1 98.5 196 TYR A O 1
ATOM 1530 N N . PHE A 1 197 ? -4.941 -0.003 -13.5 1 97.94 197 PHE A N 1
ATOM 1531 C CA . PHE A 1 197 ? -6.273 -0.57 -13.328 1 97.94 197 PHE A CA 1
ATOM 1532 C C . PHE A 1 197 ? -6.977 -0.73 -14.672 1 97.94 197 PHE A C 1
ATOM 1534 O O . PHE A 1 197 ? -6.957 0.182 -15.5 1 97.94 197 PHE A O 1
ATOM 1541 N N . CYS A 1 198 ? -7.52 -1.837 -14.883 1 97.44 198 CYS A N 1
ATOM 1542 C CA . CYS A 1 198 ? -8.305 -2.023 -16.094 1 97.44 198 CYS A CA 1
ATOM 1543 C C . CYS A 1 198 ? -9.68 -2.584 -15.781 1 97.44 198 CYS A C 1
ATOM 1545 O O . CYS A 1 198 ? -9.867 -3.242 -14.75 1 97.44 198 CYS A O 1
ATOM 1547 N N . GLU A 1 199 ? -10.586 -2.381 -16.672 1 97.12 199 GLU A N 1
ATOM 1548 C CA . GLU A 1 199 ? -11.984 -2.738 -16.438 1 97.12 199 GLU A CA 1
ATOM 1549 C C . GLU A 1 199 ? -12.227 -4.219 -16.703 1 97.12 199 GLU A C 1
ATOM 1551 O O . GLU A 1 199 ? -13.195 -4.797 -16.203 1 97.12 199 GLU A O 1
ATOM 1556 N N . LYS A 1 200 ? -11.406 -4.809 -17.469 1 98.19 200 LYS A N 1
ATOM 1557 C CA . LYS A 1 200 ? -11.57 -6.215 -17.812 1 98.19 200 LYS A CA 1
ATOM 1558 C C . LYS A 1 200 ? -11.461 -7.102 -16.578 1 98.19 200 LYS A C 1
ATOM 1560 O O . LYS A 1 200 ? -10.633 -6.852 -15.695 1 98.19 200 LYS A O 1
ATOM 1565 N N . THR A 1 201 ? -12.375 -8.094 -16.562 1 98.38 201 THR A N 1
ATOM 1566 C CA . THR A 1 201 ? -12.195 -9.117 -15.531 1 98.38 201 THR A CA 1
ATOM 1567 C C . THR A 1 201 ? -10.984 -9.992 -15.836 1 98.38 201 THR A C 1
ATOM 1569 O O . THR A 1 201 ? -10.523 -10.047 -16.984 1 98.38 201 THR A O 1
ATOM 1572 N N . TRP A 1 202 ? -10.461 -10.672 -14.875 1 98.44 202 TRP A N 1
ATOM 1573 C CA . TRP A 1 202 ? -9.227 -11.445 -15.039 1 98.44 202 TRP A CA 1
ATOM 1574 C C . TRP A 1 202 ? -9.367 -12.469 -16.156 1 98.44 202 TRP A C 1
ATOM 1576 O O . TRP A 1 202 ? -8.5 -12.578 -17.016 1 98.44 202 TRP A O 1
ATOM 1586 N N . PRO A 1 203 ? -10.516 -13.188 -16.234 1 98.62 203 PRO A N 1
ATOM 1587 C CA . PRO A 1 203 ? -10.617 -14.164 -17.328 1 98.62 203 PRO A CA 1
ATOM 1588 C C . PRO A 1 203 ? -10.539 -13.523 -18.703 1 98.62 203 PRO A C 1
ATOM 1590 O O . PRO A 1 203 ? -10.227 -14.195 -19.688 1 98.62 203 PRO A O 1
ATOM 1593 N N . GLU A 1 204 ? -10.797 -12.242 -18.766 1 98.44 204 GLU A N 1
ATOM 1594 C CA . GLU A 1 204 ? -10.766 -11.523 -20.031 1 98.44 204 GLU A CA 1
ATOM 1595 C C . GLU A 1 204 ? -9.391 -10.906 -20.281 1 98.44 204 GLU A C 1
ATOM 1597 O O . GLU A 1 204 ? -9.141 -10.344 -21.359 1 98.44 204 GLU A O 1
ATOM 1602 N N . PHE A 1 205 ? -8.5 -10.938 -19.359 1 98.69 205 PHE A N 1
ATOM 1603 C CA . PHE A 1 205 ? -7.184 -10.305 -19.438 1 98.69 205 PHE A CA 1
ATOM 1604 C C . PHE A 1 205 ? -6.227 -11.164 -20.266 1 98.69 205 PHE A C 1
ATOM 1606 O O . PHE A 1 205 ? -5.574 -12.062 -19.719 1 98.69 205 PHE A O 1
ATOM 1613 N N . ASP A 1 206 ? -6.113 -10.883 -21.547 1 98.06 206 ASP A N 1
ATOM 1614 C CA . ASP A 1 206 ? -5.316 -11.664 -22.5 1 98.06 206 ASP A CA 1
ATOM 1615 C C . ASP A 1 206 ? -4.031 -10.93 -22.875 1 98.06 206 ASP A C 1
ATOM 1617 O O . ASP A 1 206 ? -3.654 -9.953 -22.219 1 98.06 206 ASP A O 1
ATOM 1621 N N . GLU A 1 207 ? -3.326 -11.445 -23.844 1 98.5 207 GLU A N 1
ATOM 1622 C CA . GLU A 1 207 ? -2.066 -10.859 -24.297 1 98.5 207 GLU A CA 1
ATOM 1623 C C . GLU A 1 207 ? -2.24 -9.391 -24.672 1 98.5 207 GLU A C 1
ATOM 1625 O O . GLU A 1 207 ? -1.39 -8.555 -24.344 1 98.5 207 GLU A O 1
ATOM 1630 N N . ALA A 1 208 ? -3.307 -9.094 -25.359 1 98.56 208 ALA A N 1
ATOM 1631 C CA . ALA A 1 208 ? -3.561 -7.715 -25.766 1 98.56 208 ALA A CA 1
ATOM 1632 C C . ALA A 1 208 ? -3.697 -6.801 -24.547 1 98.56 208 ALA A C 1
ATOM 1634 O O . ALA A 1 208 ? -3.164 -5.691 -24.531 1 98.56 208 ALA A O 1
ATOM 1635 N N . ALA A 1 209 ? -4.449 -7.281 -23.578 1 98.62 209 ALA A N 1
ATOM 1636 C CA . ALA A 1 209 ? -4.625 -6.504 -22.359 1 98.62 209 ALA A CA 1
ATOM 1637 C C . ALA A 1 209 ? -3.293 -6.301 -21.641 1 98.62 209 ALA A C 1
ATOM 1639 O O . ALA A 1 209 ? -3.025 -5.219 -21.109 1 98.62 209 ALA A O 1
ATOM 1640 N N . LEU A 1 210 ? -2.484 -7.332 -21.609 1 98.75 210 LEU A N 1
ATOM 1641 C CA . LEU A 1 210 ? -1.164 -7.227 -20.984 1 98.75 210 LEU A CA 1
ATOM 1642 C C . LEU A 1 210 ? -0.301 -6.211 -21.734 1 98.75 210 LEU A C 1
ATOM 1644 O O . LEU A 1 210 ? 0.426 -5.434 -21.109 1 98.75 210 LEU A O 1
ATOM 1648 N N . ARG A 1 211 ? -0.361 -6.199 -23.047 1 98.56 211 ARG A N 1
ATOM 1649 C CA . ARG A 1 211 ? 0.377 -5.227 -23.844 1 98.56 211 ARG A CA 1
ATOM 1650 C C . ARG A 1 211 ? -0.068 -3.803 -23.531 1 98.56 211 ARG A C 1
ATOM 1652 O O . ARG A 1 211 ? 0.756 -2.889 -23.469 1 98.56 211 ARG A O 1
ATOM 1659 N N . ASP A 1 212 ? -1.366 -3.643 -23.375 1 98.38 212 ASP A N 1
ATOM 1660 C CA . ASP A 1 212 ? -1.883 -2.332 -23 1 98.38 212 ASP A CA 1
ATOM 1661 C C . ASP A 1 212 ? -1.296 -1.878 -21.656 1 98.38 212 ASP A C 1
ATOM 1663 O O . ASP A 1 212 ? -0.886 -0.725 -21.516 1 98.38 212 ASP A O 1
ATOM 1667 N N . ALA A 1 213 ? -1.282 -2.764 -20.703 1 98.44 213 ALA A N 1
ATOM 1668 C CA . ALA A 1 213 ? -0.733 -2.445 -19.391 1 98.44 213 ALA A CA 1
ATOM 1669 C C . ALA A 1 213 ? 0.742 -2.066 -19.484 1 98.44 213 ALA A C 1
ATOM 1671 O O . ALA A 1 213 ? 1.176 -1.075 -18.891 1 98.44 213 ALA A O 1
ATOM 1672 N N . MET A 1 214 ? 1.512 -2.848 -20.234 1 97.81 214 MET A N 1
ATOM 1673 C CA . MET A 1 214 ? 2.934 -2.58 -20.438 1 97.81 214 MET A CA 1
ATOM 1674 C C . MET A 1 214 ? 3.146 -1.245 -21.141 1 97.81 214 MET A C 1
ATOM 1676 O O . MET A 1 214 ? 4.086 -0.513 -20.812 1 97.81 214 MET A O 1
ATOM 1680 N N . GLY A 1 215 ? 2.295 -1.01 -22.109 1 97.69 215 GLY A N 1
ATOM 1681 C CA . GLY A 1 215 ? 2.365 0.271 -22.797 1 97.69 215 GLY A CA 1
ATOM 1682 C C . GLY A 1 215 ? 2.123 1.453 -21.875 1 97.69 215 GLY A C 1
ATOM 1683 O O . GLY A 1 215 ? 2.832 2.459 -21.953 1 97.69 215 GLY A O 1
ATOM 1684 N N . GLU A 1 216 ? 1.125 1.32 -21.078 1 97 216 GLU A N 1
ATOM 1685 C CA . GLU A 1 216 ? 0.834 2.371 -20.094 1 97 216 GLU A CA 1
ATOM 1686 C C . GLU A 1 216 ? 2.002 2.576 -19.141 1 97 216 GLU A C 1
ATOM 1688 O O . GLU A 1 216 ? 2.34 3.711 -18.797 1 97 216 GLU A O 1
ATOM 1693 N N . TYR A 1 217 ? 2.598 1.515 -18.734 1 97 217 TYR A N 1
ATOM 1694 C CA . TYR A 1 217 ? 3.76 1.585 -17.859 1 97 217 TYR A CA 1
ATOM 1695 C C . TYR A 1 217 ? 4.914 2.314 -18.547 1 97 217 TYR A C 1
ATOM 1697 O O . TYR A 1 217 ? 5.598 3.127 -17.906 1 97 217 TYR A O 1
ATOM 1705 N N . ALA A 1 218 ? 5.125 1.948 -19.734 1 95.94 218 ALA A N 1
ATOM 1706 C CA . ALA A 1 218 ? 6.238 2.527 -20.484 1 95.94 218 ALA A CA 1
ATOM 1707 C C . ALA A 1 218 ? 6.098 4.043 -20.594 1 95.94 218 ALA A C 1
ATOM 1709 O O . ALA A 1 218 ? 7.086 4.754 -20.781 1 95.94 218 ALA A O 1
ATOM 1710 N N . ARG A 1 219 ? 4.91 4.562 -20.453 1 93.31 219 ARG A N 1
ATOM 1711 C CA . ARG A 1 219 ? 4.652 5.996 -20.594 1 93.31 219 ARG A CA 1
ATOM 1712 C C . ARG A 1 219 ? 4.82 6.711 -19.25 1 93.31 219 ARG A C 1
ATOM 1714 O O . ARG A 1 219 ? 4.801 7.941 -19.203 1 93.31 219 ARG A O 1
ATOM 1721 N N . ARG A 1 220 ? 4.957 5.953 -18.219 1 91.75 220 ARG A N 1
ATOM 1722 C CA . ARG A 1 220 ? 5.062 6.551 -16.891 1 91.75 220 ARG A CA 1
ATOM 1723 C C . ARG A 1 220 ? 6.461 7.113 -16.656 1 91.75 220 ARG A C 1
ATOM 1725 O O . ARG A 1 220 ? 7.449 6.566 -17.141 1 91.75 220 ARG A O 1
ATOM 1732 N N . SER A 1 221 ? 6.457 8.211 -15.875 1 85.62 221 SER A N 1
ATOM 1733 C CA . SER A 1 221 ? 7.703 8.766 -15.359 1 85.62 221 SER A CA 1
ATOM 1734 C C . SER A 1 221 ? 7.887 8.438 -13.883 1 85.62 221 SER A C 1
ATOM 1736 O O . SER A 1 221 ? 7.117 8.898 -13.039 1 85.62 221 SER A O 1
ATOM 1738 N N . ARG A 1 222 ? 8.938 7.641 -13.633 1 82.62 222 ARG A N 1
ATOM 1739 C CA . ARG A 1 222 ? 9.18 7.227 -12.25 1 82.62 222 ARG A CA 1
ATOM 1740 C C . ARG A 1 222 ? 10.297 8.039 -11.625 1 82.62 222 ARG A C 1
ATOM 1742 O O . ARG A 1 222 ? 11.453 7.965 -12.062 1 82.62 222 ARG A O 1
ATOM 1749 N N . ARG A 1 223 ? 9.953 8.82 -10.562 1 73.06 223 ARG A N 1
ATOM 1750 C CA . ARG A 1 223 ? 10.891 9.781 -9.992 1 73.06 223 ARG A CA 1
ATOM 1751 C C . ARG A 1 223 ? 11.367 9.328 -8.617 1 73.06 223 ARG A C 1
ATOM 1753 O O . ARG A 1 223 ? 12.383 9.82 -8.109 1 73.06 223 ARG A O 1
ATOM 1760 N N . PHE A 1 224 ? 10.82 8.375 -8.062 1 70.19 224 PHE A N 1
ATOM 1761 C CA . PHE A 1 224 ? 11.188 7.812 -6.766 1 70.19 224 PHE A CA 1
ATOM 1762 C C . PHE A 1 224 ? 11.383 8.914 -5.738 1 70.19 224 PHE A C 1
ATOM 1764 O O . PHE A 1 224 ? 12.367 8.906 -4.996 1 70.19 224 PHE A O 1
ATOM 1771 N N . GLY A 1 225 ? 10.438 9.898 -5.75 1 65.31 225 GLY A N 1
ATOM 1772 C CA . GLY A 1 225 ? 10.5 10.977 -4.773 1 65.31 225 GLY A CA 1
ATOM 1773 C C . GLY A 1 225 ? 11.461 12.086 -5.164 1 65.31 225 GLY A C 1
ATOM 1774 O O . GLY A 1 225 ? 11.57 13.094 -4.465 1 65.31 225 GLY A O 1
ATOM 1775 N N . GLU A 1 226 ? 12.141 11.914 -6.25 1 65.75 226 GLU A N 1
ATOM 1776 C CA . GLU A 1 226 ? 13.078 12.938 -6.695 1 65.75 226 GLU A CA 1
ATOM 1777 C C . GLU A 1 226 ? 12.438 13.859 -7.727 1 65.75 226 GLU A C 1
ATOM 1779 O O . GLU A 1 226 ? 11.359 13.57 -8.242 1 65.75 226 GLU A O 1
ATOM 1784 N N . ARG A 1 227 ? 12.93 15.094 -7.656 1 61.34 227 ARG A N 1
ATOM 1785 C CA . ARG A 1 227 ? 12.422 16.078 -8.609 1 61.34 227 ARG A CA 1
ATOM 1786 C C . ARG A 1 227 ? 12.766 15.68 -10.039 1 61.34 227 ARG A C 1
ATOM 1788 O O . ARG A 1 227 ? 13.797 15.047 -10.281 1 61.34 227 ARG A O 1
ATOM 1795 N N . ALA A 1 228 ? 11.852 16.109 -10.812 1 51.78 228 ALA A N 1
ATOM 1796 C CA . ALA A 1 228 ? 12.164 15.992 -12.234 1 51.78 228 ALA A CA 1
ATOM 1797 C C . ALA A 1 228 ? 13.203 17.031 -12.656 1 51.78 228 ALA A C 1
ATOM 1799 O O . ALA A 1 228 ? 13.234 18.141 -12.117 1 51.78 228 ALA A O 1
ATOM 1800 N N . MET B 1 1 ? -0.776 15.328 -1.812 1 94.25 1 MET B N 1
ATOM 1801 C CA . MET B 1 1 ? -0.895 16.672 -2.369 1 94.25 1 MET B CA 1
ATOM 1802 C C . MET B 1 1 ? 0.163 16.906 -3.441 1 94.25 1 MET B C 1
ATOM 1804 O O . MET B 1 1 ? 1.042 17.766 -3.275 1 94.25 1 MET B O 1
ATOM 1808 N N . ASP B 1 2 ? 0.013 16.141 -4.457 1 94.62 2 ASP B N 1
ATOM 1809 C CA . ASP B 1 2 ? 0.986 16.094 -5.543 1 94.62 2 ASP B CA 1
ATOM 1810 C C . ASP B 1 2 ? 0.681 17.156 -6.602 1 94.62 2 ASP B C 1
ATOM 1812 O O . ASP B 1 2 ? -0.484 17.469 -6.859 1 94.62 2 ASP B O 1
ATOM 1816 N N . GLY B 1 3 ? 1.705 17.703 -7.184 1 96 3 GLY B N 1
ATOM 1817 C CA . GLY B 1 3 ? 1.528 18.516 -8.375 1 96 3 GLY B CA 1
ATOM 1818 C C . GLY B 1 3 ? 1.799 19.984 -8.141 1 96 3 GLY B C 1
ATOM 1819 O O . GLY B 1 3 ? 1.577 20.812 -9.031 1 96 3 GLY B O 1
ATOM 1820 N N . ASN B 1 4 ? 2.332 20.312 -6.98 1 96.62 4 ASN B N 1
ATOM 1821 C CA . ASN B 1 4 ? 2.588 21.719 -6.664 1 96.62 4 ASN B CA 1
ATOM 1822 C C . ASN B 1 4 ? 3.623 22.328 -7.609 1 96.62 4 ASN B C 1
ATOM 1824 O O . ASN B 1 4 ? 3.367 23.359 -8.242 1 96.62 4 ASN B O 1
ATOM 1828 N N . ALA B 1 5 ? 4.797 21.688 -7.723 1 93.38 5 ALA B N 1
ATOM 1829 C CA . ALA B 1 5 ? 5.867 22.188 -8.578 1 93.38 5 ALA B CA 1
ATOM 1830 C C . ALA B 1 5 ? 5.461 22.156 -10.047 1 93.38 5 ALA B C 1
ATOM 1832 O O . ALA B 1 5 ? 5.812 23.047 -10.812 1 93.38 5 ALA B O 1
ATOM 1833 N N . ARG B 1 6 ? 4.785 21.109 -10.43 1 94.5 6 ARG B N 1
ATOM 1834 C CA . ARG B 1 6 ? 4.332 20.984 -11.805 1 94.5 6 ARG B CA 1
ATOM 1835 C C . ARG B 1 6 ? 3.348 22.094 -12.164 1 94.5 6 ARG B C 1
ATOM 1837 O O . ARG B 1 6 ? 3.383 22.625 -13.281 1 94.5 6 ARG B O 1
ATOM 1844 N N . TRP B 1 7 ? 2.414 22.391 -11.281 1 97.38 7 TRP B N 1
ATOM 1845 C CA . TRP B 1 7 ? 1.468 23.5 -11.453 1 97.38 7 TRP B CA 1
ATOM 1846 C C . TRP B 1 7 ? 2.199 24.812 -11.711 1 97.38 7 TRP B C 1
ATOM 1848 O O . TRP B 1 7 ? 1.84 25.562 -12.625 1 97.38 7 TRP B O 1
ATOM 1858 N N . ALA B 1 8 ? 3.199 25.094 -10.867 1 97.12 8 ALA B N 1
ATOM 1859 C CA . ALA B 1 8 ? 3.986 26.312 -11 1 97.12 8 ALA B CA 1
ATOM 1860 C C . ALA B 1 8 ? 4.75 26.344 -12.32 1 97.12 8 ALA B C 1
ATOM 1862 O O . ALA B 1 8 ? 4.73 27.344 -13.039 1 97.12 8 ALA B O 1
ATOM 1863 N N . SER B 1 9 ? 5.402 25.172 -12.625 1 95.94 9 SER B N 1
ATOM 1864 C CA . SER B 1 9 ? 6.199 25.062 -13.844 1 95.94 9 SER B CA 1
ATOM 1865 C C . SER B 1 9 ? 5.348 25.328 -15.086 1 95.94 9 SER B C 1
ATOM 1867 O O . SER B 1 9 ? 5.773 26.031 -16 1 95.94 9 SER B O 1
ATOM 1869 N N . ALA B 1 10 ? 4.176 24.844 -15.109 1 96.69 10 ALA B N 1
ATOM 1870 C CA . ALA B 1 10 ? 3.26 24.984 -16.234 1 96.69 10 ALA B CA 1
ATOM 1871 C C . ALA B 1 10 ? 2.877 26.453 -16.438 1 96.69 10 ALA B C 1
ATOM 1873 O O . ALA B 1 10 ? 2.41 26.828 -17.516 1 96.69 10 ALA B O 1
ATOM 1874 N N . ARG B 1 11 ? 3.125 27.328 -15.539 1 97.5 11 ARG B N 1
ATOM 1875 C CA . ARG B 1 11 ? 2.734 28.734 -15.594 1 97.5 11 ARG B CA 1
ATOM 1876 C C . ARG B 1 11 ? 3.959 29.641 -15.594 1 97.5 11 ARG B C 1
ATOM 1878 O O . ARG B 1 11 ? 3.832 30.859 -15.469 1 97.5 11 ARG B O 1
ATOM 1885 N N . GLY B 1 12 ? 5.086 28.953 -15.648 1 97.31 12 GLY B N 1
ATOM 1886 C CA . GLY B 1 12 ? 6.332 29.703 -15.672 1 97.31 12 GLY B CA 1
ATOM 1887 C C . GLY B 1 12 ? 6.676 30.328 -14.328 1 97.31 12 GLY B C 1
ATOM 1888 O O . GLY B 1 12 ? 7.332 31.375 -14.273 1 97.31 12 GLY B O 1
ATOM 1889 N N . LEU B 1 13 ? 6.199 29.734 -13.305 1 97.19 13 LEU B N 1
ATOM 1890 C CA . LEU B 1 13 ? 6.418 30.266 -11.961 1 97.19 13 LEU B CA 1
ATOM 1891 C C . LEU B 1 13 ? 7.426 29.406 -11.203 1 97.19 13 LEU B C 1
ATOM 1893 O O . LEU B 1 13 ? 7.715 28.281 -11.594 1 97.19 13 LEU B O 1
ATOM 1897 N N . ALA B 1 14 ? 7.938 30.016 -10.148 1 94.5 14 ALA B N 1
ATOM 1898 C CA . ALA B 1 14 ? 8.836 29.281 -9.266 1 94.5 14 ALA B CA 1
ATOM 1899 C C . ALA B 1 14 ? 8.078 28.203 -8.492 1 94.5 14 ALA B C 1
ATOM 1901 O O . ALA B 1 14 ? 6.914 28.391 -8.125 1 94.5 14 ALA B O 1
ATOM 1902 N N . PRO B 1 15 ? 8.766 27.047 -8.195 1 92.69 15 PRO B N 1
ATOM 1903 C CA . PRO B 1 15 ? 8.133 25.953 -7.453 1 92.69 15 PRO B CA 1
ATOM 1904 C C . PRO B 1 15 ? 7.516 26.422 -6.137 1 92.69 15 PRO B C 1
ATOM 1906 O O . PRO B 1 15 ? 6.477 25.906 -5.723 1 92.69 15 PRO B O 1
ATOM 1909 N N . SER B 1 16 ? 8.156 27.344 -5.586 1 92.94 16 SER B N 1
ATOM 1910 C CA . SER B 1 16 ? 7.684 27.844 -4.297 1 92.94 16 SER B CA 1
ATOM 1911 C C . SER B 1 16 ? 6.27 28.406 -4.402 1 92.94 16 SER B C 1
ATOM 1913 O O . SER B 1 16 ? 5.469 28.25 -3.475 1 92.94 16 SER B O 1
ATOM 1915 N N . ILE B 1 17 ? 5.93 29 -5.465 1 95.5 17 ILE B N 1
ATOM 1916 C CA . ILE B 1 17 ? 4.602 29.562 -5.68 1 95.5 17 ILE B CA 1
ATOM 1917 C C . ILE B 1 17 ? 3.57 28.438 -5.777 1 95.5 17 ILE B C 1
ATOM 1919 O O . ILE B 1 17 ? 2.441 28.594 -5.305 1 95.5 17 ILE B O 1
ATOM 1923 N N . GLY B 1 18 ? 3.969 27.359 -6.379 1 96.75 18 GLY B N 1
ATOM 1924 C CA . GLY B 1 18 ? 3.104 26.203 -6.422 1 96.75 18 GLY B CA 1
ATOM 1925 C C . GLY B 1 18 ? 2.75 25.656 -5.043 1 96.75 18 GLY B C 1
ATOM 1926 O O . GLY B 1 18 ? 1.595 25.328 -4.781 1 96.75 18 GLY B O 1
ATOM 1927 N N . HIS B 1 19 ? 3.738 25.609 -4.207 1 96.31 19 HIS B N 1
ATOM 1928 C CA . HIS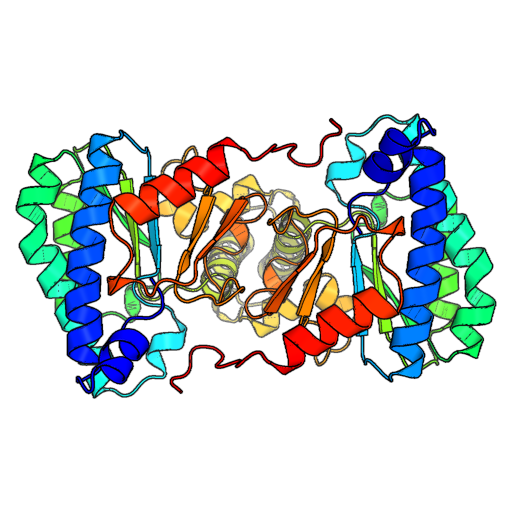 B 1 19 ? 3.508 25.125 -2.85 1 96.31 19 HIS B CA 1
ATOM 1929 C C . HIS B 1 19 ? 2.623 26.078 -2.066 1 96.31 19 HIS B C 1
ATOM 1931 O O . HIS B 1 19 ? 1.79 25.656 -1.264 1 96.31 19 HIS B O 1
ATOM 1937 N N . GLU B 1 20 ? 2.828 27.375 -2.27 1 96.31 20 GLU B N 1
ATOM 1938 C CA . GLU B 1 20 ? 1.973 28.359 -1.621 1 96.31 20 GLU B CA 1
ATOM 1939 C C . GLU B 1 20 ? 0.517 28.203 -2.051 1 96.31 20 GLU B C 1
ATOM 1941 O O . GLU B 1 20 ? -0.391 28.266 -1.22 1 96.31 20 GLU B O 1
ATOM 1946 N N . ARG B 1 21 ? 0.319 28 -3.326 1 97.5 21 ARG B N 1
ATOM 1947 C CA . ARG B 1 21 ? -1.028 27.75 -3.826 1 97.5 21 ARG B CA 1
ATOM 1948 C C . ARG B 1 21 ? -1.58 26.438 -3.27 1 97.5 21 ARG B C 1
ATOM 1950 O O . ARG B 1 21 ? -2.787 26.312 -3.049 1 97.5 21 ARG B O 1
ATOM 1957 N N . GLY B 1 22 ? -0.731 25.484 -3.115 1 97.56 22 GLY B N 1
ATOM 1958 C CA . GLY B 1 22 ? -1.122 24.234 -2.484 1 97.56 22 GLY B CA 1
ATOM 1959 C C . GLY B 1 22 ? -1.671 24.422 -1.082 1 97.56 22 GLY B C 1
ATOM 1960 O O . GLY B 1 22 ? -2.609 23.734 -0.681 1 97.56 22 GLY B O 1
ATOM 1961 N N . VAL B 1 23 ? -1.056 25.328 -0.361 1 96.94 23 VAL B N 1
ATOM 1962 C CA . VAL B 1 23 ? -1.532 25.625 0.985 1 96.94 23 VAL B CA 1
ATOM 1963 C C . VAL B 1 23 ? -2.951 26.188 0.918 1 96.94 23 VAL B C 1
ATOM 1965 O O . VAL B 1 23 ? -3.799 25.844 1.748 1 96.94 23 VAL B O 1
ATOM 1968 N N . GLU B 1 24 ? -3.227 27.031 -0.033 1 96.88 24 GLU B N 1
ATOM 1969 C CA . GLU B 1 24 ? -4.566 27.578 -0.216 1 96.88 24 GLU B CA 1
ATOM 1970 C C . GLU B 1 24 ? -5.574 26.484 -0.52 1 96.88 24 GLU B C 1
ATOM 1972 O O . GLU B 1 24 ? -6.684 26.469 0.023 1 96.88 24 GLU B O 1
ATOM 1977 N N . ALA B 1 25 ? -5.188 25.594 -1.392 1 98.12 25 ALA B N 1
ATOM 1978 C CA . ALA B 1 25 ? -6.035 24.453 -1.697 1 98.12 25 ALA B CA 1
ATOM 1979 C C . ALA B 1 25 ? -6.301 23.609 -0.448 1 98.12 25 ALA B C 1
ATOM 1981 O O . ALA B 1 25 ? -7.426 23.172 -0.22 1 98.12 25 ALA B O 1
ATOM 1982 N N . LEU B 1 26 ? -5.289 23.422 0.359 1 97.75 26 LEU B N 1
ATOM 1983 C CA . LEU B 1 26 ? -5.43 22.656 1.593 1 97.75 26 LEU B CA 1
ATOM 1984 C C . LEU B 1 26 ? -6.43 23.312 2.533 1 97.75 26 LEU B C 1
ATOM 1986 O O . LEU B 1 26 ? -7.281 22.641 3.119 1 97.75 26 LEU B O 1
ATOM 1990 N N . ARG B 1 27 ? -6.328 24.625 2.668 1 96.38 27 ARG B N 1
ATOM 1991 C CA . ARG B 1 27 ? -7.25 25.359 3.518 1 96.38 27 ARG B CA 1
ATOM 1992 C C . ARG B 1 27 ? -8.695 25.125 3.096 1 96.38 27 ARG B C 1
ATOM 1994 O O . ARG B 1 27 ? -9.562 24.891 3.938 1 96.38 27 ARG B O 1
ATOM 2001 N N . GLU B 1 28 ? -8.891 25.219 1.841 1 97.12 28 GLU B N 1
ATOM 2002 C CA . GLU B 1 28 ? -10.234 25.031 1.302 1 97.12 28 GLU B CA 1
ATOM 2003 C C . GLU B 1 28 ? -10.742 23.609 1.549 1 97.12 28 GLU B C 1
ATOM 2005 O O . GLU B 1 28 ? -11.883 23.422 1.97 1 97.12 28 GLU B O 1
ATOM 2010 N N . VAL B 1 29 ? -9.93 22.656 1.316 1 98.19 29 VAL B N 1
ATOM 2011 C CA . VAL B 1 29 ? -10.32 21.266 1.46 1 98.19 29 VAL B CA 1
ATOM 2012 C C . VAL B 1 29 ? -10.594 20.953 2.93 1 98.19 29 VAL B C 1
ATOM 2014 O O . VAL B 1 29 ? -11.555 20.25 3.256 1 98.19 29 VAL B O 1
ATOM 2017 N N . VAL B 1 30 ? -9.758 21.453 3.82 1 98.12 30 VAL B N 1
ATOM 2018 C CA . VAL B 1 30 ? -9.945 21.25 5.25 1 98.12 30 VAL B CA 1
ATOM 2019 C C . VAL B 1 30 ? -11.281 21.844 5.695 1 98.12 30 VAL B C 1
ATOM 2021 O O . VAL B 1 30 ? -12.031 21.219 6.449 1 98.12 30 VAL B O 1
ATOM 2024 N N . ARG B 1 31 ? -11.547 23.031 5.203 1 96.88 31 ARG B N 1
ATOM 2025 C CA . ARG B 1 31 ? -12.812 23.688 5.531 1 96.88 31 ARG B CA 1
ATOM 2026 C C . ARG B 1 31 ? -14 22.844 5.07 1 96.88 31 ARG B C 1
ATOM 2028 O O . ARG B 1 31 ? -14.969 22.672 5.809 1 96.88 31 ARG B O 1
ATOM 2035 N N . CYS B 1 32 ? -13.945 22.344 3.865 1 98.06 32 CYS B N 1
ATOM 2036 C CA . CYS B 1 32 ? -15 21.484 3.332 1 98.06 32 CYS B CA 1
ATOM 2037 C C . CYS B 1 32 ? -15.156 20.234 4.184 1 98.06 32 CYS B C 1
ATOM 2039 O O . CYS B 1 32 ? -16.281 19.859 4.543 1 98.06 32 CYS B O 1
ATOM 2041 N N . CYS B 1 33 ? -14.031 19.609 4.523 1 98.44 33 CYS B N 1
ATOM 2042 C CA . CYS B 1 33 ? -14.078 18.375 5.301 1 98.44 33 CYS B CA 1
ATOM 2043 C C . CYS B 1 33 ? -14.688 18.625 6.676 1 98.44 33 CYS B C 1
ATOM 2045 O O . CYS B 1 33 ? -15.484 17.812 7.16 1 98.44 33 CYS B O 1
ATOM 2047 N N . ALA B 1 34 ? -14.281 19.688 7.297 1 97.75 34 ALA B N 1
ATOM 2048 C CA . ALA B 1 34 ? -14.852 20.047 8.594 1 97.75 34 ALA B CA 1
ATOM 2049 C C . ALA B 1 34 ? -16.359 20.281 8.492 1 97.75 34 ALA B C 1
ATOM 2051 O O . ALA B 1 34 ? -17.141 19.75 9.289 1 97.75 34 ALA B O 1
ATOM 2052 N N . ALA B 1 35 ? -16.75 21.031 7.484 1 97.06 35 ALA B N 1
ATOM 2053 C CA . ALA B 1 35 ? -18.156 21.359 7.285 1 97.06 35 ALA B CA 1
ATOM 2054 C C . ALA B 1 35 ? -18.984 20.109 6.988 1 97.06 35 ALA B C 1
ATOM 2056 O O . ALA B 1 35 ? -20.156 20.031 7.375 1 97.06 35 ALA B O 1
ATOM 2057 N N . TRP B 1 36 ? -18.375 19.203 6.293 1 97.69 36 TRP B N 1
ATOM 2058 C CA . TRP B 1 36 ? -19.078 17.984 5.895 1 97.69 36 TRP B CA 1
ATOM 2059 C C . TRP B 1 36 ? -18.969 16.922 6.984 1 97.69 36 TRP B C 1
ATOM 2061 O O . TRP B 1 36 ? -19.438 15.781 6.801 1 97.69 36 TRP B O 1
ATOM 2071 N N . GLU B 1 37 ? -18.281 17.188 8.086 1 97.44 37 GLU B N 1
ATOM 2072 C CA . GLU B 1 37 ? -18.172 16.359 9.273 1 97.44 37 GLU B CA 1
ATOM 2073 C C . GLU B 1 37 ? -17.438 15.062 8.969 1 97.44 37 GLU B C 1
ATOM 2075 O O . GLU B 1 37 ? -17.828 13.984 9.43 1 97.44 37 GLU B O 1
ATOM 2080 N N . ILE B 1 38 ? -16.516 15.156 8.055 1 97.94 38 ILE B N 1
ATOM 2081 C CA . ILE B 1 38 ? -15.586 14.055 7.867 1 97.94 38 ILE B CA 1
ATOM 2082 C C . ILE B 1 38 ? -14.781 13.836 9.148 1 97.94 38 ILE B C 1
ATOM 2084 O O . ILE B 1 38 ? -14.242 14.789 9.727 1 97.94 38 ILE B O 1
ATOM 2088 N N . PRO B 1 39 ? -14.703 12.617 9.57 1 98.25 39 PRO B N 1
ATOM 2089 C CA . PRO B 1 39 ? -14.086 12.383 10.875 1 98.25 39 PRO B CA 1
ATOM 2090 C C . PRO B 1 39 ? -12.578 12.648 10.875 1 98.25 39 PRO B C 1
ATOM 2092 O O . PRO B 1 39 ? -12.039 13.133 11.875 1 98.25 39 PRO B O 1
ATOM 2095 N N . ALA B 1 40 ? -11.906 12.289 9.734 1 98.75 40 ALA B N 1
ATOM 2096 C CA . ALA B 1 40 ? -10.461 12.477 9.711 1 98.75 40 ALA B CA 1
ATOM 2097 C C . ALA B 1 40 ? -9.961 12.703 8.289 1 98.75 40 ALA B C 1
ATOM 2099 O O . ALA B 1 40 ? -10.531 12.172 7.332 1 98.75 40 ALA B O 1
ATOM 2100 N N . MET B 1 41 ? -8.977 13.477 8.203 1 98.69 41 MET B N 1
ATOM 2101 C CA . MET B 1 41 ? -8.219 13.711 6.977 1 98.69 41 MET B CA 1
ATOM 2102 C C . MET B 1 41 ? -6.719 13.68 7.25 1 98.69 41 MET B C 1
ATOM 2104 O O . MET B 1 41 ? -6.23 14.391 8.125 1 98.69 41 MET B O 1
ATOM 2108 N N . THR B 1 42 ? -6.039 12.82 6.566 1 98.75 42 THR B N 1
ATOM 2109 C CA . THR B 1 42 ? -4.582 12.758 6.656 1 98.75 42 THR B CA 1
ATOM 2110 C C . THR B 1 42 ? -3.939 13.297 5.383 1 98.75 42 THR B C 1
ATOM 2112 O O . THR B 1 42 ? -4.344 12.938 4.277 1 98.75 42 THR B O 1
ATOM 2115 N N . VAL B 1 43 ? -2.99 14.164 5.512 1 98.38 43 VAL B N 1
ATOM 2116 C CA . VAL B 1 43 ? -2.344 14.773 4.355 1 98.38 43 VAL B CA 1
ATOM 2117 C C . VAL B 1 43 ? -0.853 14.438 4.359 1 98.38 43 VAL B C 1
ATOM 2119 O O . VAL B 1 43 ? -0.22 14.414 5.418 1 98.38 43 VAL B O 1
ATOM 2122 N N . PHE B 1 44 ? -0.392 14.094 3.188 1 97.62 44 PHE B N 1
ATOM 2123 C CA . PHE B 1 44 ? 1.027 13.828 2.988 1 97.62 44 PHE B CA 1
ATOM 2124 C C . PHE B 1 44 ? 1.797 15.125 2.758 1 97.62 44 PHE B C 1
ATOM 2126 O O . PHE B 1 44 ? 2.09 15.484 1.615 1 97.62 44 PHE B O 1
ATOM 2133 N N . ALA B 1 45 ? 2.258 15.797 3.795 1 96.75 45 ALA B N 1
ATOM 2134 C CA . ALA B 1 45 ? 2.803 17.156 3.707 1 96.75 45 ALA B CA 1
ATOM 2135 C C . ALA B 1 45 ? 4.281 17.125 3.326 1 96.75 45 ALA B C 1
ATOM 2137 O O . ALA B 1 45 ? 4.738 17.938 2.521 1 96.75 45 ALA B O 1
ATOM 2138 N N . PHE B 1 46 ? 5.008 16.234 3.916 1 96.31 46 PHE B N 1
ATOM 2139 C CA . PHE B 1 46 ? 6.441 16.109 3.693 1 96.31 46 PHE B CA 1
ATOM 2140 C C . PHE B 1 46 ? 6.895 14.664 3.881 1 96.31 46 PHE B C 1
ATOM 2142 O O . PHE B 1 46 ? 6.898 14.148 5.004 1 96.31 46 PHE B O 1
ATOM 2149 N N . SER B 1 47 ? 7.324 14.047 2.779 1 95.12 47 SER B N 1
ATOM 2150 C CA . SER B 1 47 ? 7.73 12.648 2.855 1 95.12 47 SER B CA 1
ATOM 2151 C C . SER B 1 47 ? 9.148 12.508 3.402 1 95.12 47 SER B C 1
ATOM 2153 O O . SER B 1 47 ? 9.922 13.469 3.373 1 95.12 47 SER B O 1
ATOM 2155 N N . HIS B 1 48 ? 9.438 11.375 3.879 1 93.81 48 HIS B N 1
ATOM 2156 C CA . HIS B 1 48 ? 10.789 11.086 4.328 1 93.81 48 HIS B CA 1
ATOM 2157 C C . HIS B 1 48 ? 11.797 11.266 3.193 1 93.81 48 HIS B C 1
ATOM 2159 O O . HIS B 1 48 ? 12.914 11.734 3.416 1 93.81 48 HIS B O 1
ATOM 2165 N N . GLU B 1 49 ? 11.445 10.953 1.956 1 92.75 49 GLU B N 1
ATOM 2166 C CA . GLU B 1 49 ? 12.312 11.062 0.783 1 92.75 49 GLU B CA 1
ATOM 2167 C C . GLU B 1 49 ? 12.578 12.516 0.423 1 92.75 49 GLU B C 1
ATOM 2169 O O . GLU B 1 49 ? 13.555 12.82 -0.269 1 92.75 49 GLU B O 1
ATOM 2174 N N . ASN B 1 50 ? 11.742 13.406 0.883 1 93.31 50 ASN B N 1
ATOM 2175 C CA . ASN B 1 50 ? 11.875 14.82 0.548 1 93.31 50 ASN B CA 1
ATOM 2176 C C . ASN B 1 50 ? 13.133 15.422 1.163 1 93.31 50 ASN B C 1
ATOM 2178 O O . ASN B 1 50 ? 13.578 16.484 0.745 1 93.31 50 ASN B O 1
ATOM 2182 N N . TRP B 1 51 ? 13.695 14.789 2.158 1 93.94 51 TRP B N 1
ATOM 2183 C CA . TRP B 1 51 ? 14.938 15.266 2.768 1 93.94 51 TRP B CA 1
ATOM 2184 C C . TRP B 1 51 ? 16.094 15.203 1.773 1 93.94 51 TRP B C 1
ATOM 2186 O O . TRP B 1 51 ? 17.141 15.805 1.998 1 93.94 51 TRP B O 1
ATOM 2196 N N . ARG B 1 52 ? 15.922 14.445 0.681 1 92.06 52 ARG B N 1
ATOM 2197 C CA . ARG B 1 52 ? 16.969 14.305 -0.33 1 92.06 52 ARG B CA 1
ATOM 2198 C C . ARG B 1 52 ? 16.984 15.508 -1.266 1 92.06 52 ARG B C 1
ATOM 2200 O O . ARG B 1 52 ? 17.922 15.68 -2.055 1 92.06 52 ARG B O 1
ATOM 2207 N N . ARG B 1 53 ? 16.031 16.391 -1.168 1 90.94 53 ARG B N 1
ATOM 2208 C CA . ARG B 1 53 ? 15.961 17.594 -1.98 1 90.94 53 ARG B CA 1
ATOM 2209 C C . ARG B 1 53 ? 17.016 18.609 -1.541 1 90.94 53 ARG B C 1
ATOM 2211 O O . ARG B 1 53 ? 17.719 18.391 -0.545 1 90.94 53 ARG B O 1
ATOM 2218 N N . SER B 1 54 ? 17.125 19.734 -2.402 1 91.88 54 SER B N 1
ATOM 2219 C CA . SER B 1 54 ? 18.109 20.766 -2.055 1 91.88 54 SER B CA 1
ATOM 2220 C C . SER B 1 54 ? 17.797 21.391 -0.7 1 91.88 54 SER B C 1
ATOM 2222 O O . SER B 1 54 ? 16.641 21.469 -0.297 1 91.88 54 SER B O 1
ATOM 2224 N N . ARG B 1 55 ? 18.906 21.766 -0.038 1 93.12 55 ARG B N 1
ATOM 2225 C CA . ARG B 1 55 ? 18.75 22.406 1.269 1 93.12 55 ARG B CA 1
ATOM 2226 C C . ARG B 1 55 ? 17.812 23.594 1.188 1 93.12 55 ARG B C 1
ATOM 2228 O O . ARG B 1 55 ? 16.969 23.797 2.072 1 93.12 55 ARG B O 1
ATOM 2235 N N . GLU B 1 56 ? 17.922 24.312 0.178 1 93.12 56 GLU B N 1
ATOM 2236 C CA . GLU B 1 56 ? 17.094 25.484 -0.011 1 93.12 56 GLU B CA 1
ATOM 2237 C C . GLU B 1 56 ? 15.625 25.125 -0.125 1 93.12 56 GLU B C 1
ATOM 2239 O O . GLU B 1 56 ? 14.766 25.75 0.5 1 93.12 56 GLU B O 1
ATOM 2244 N N . GLU B 1 57 ? 15.344 24.125 -0.843 1 91.25 57 GLU B N 1
ATOM 2245 C CA . GLU B 1 57 ? 13.961 23.688 -1.015 1 91.25 57 GLU B CA 1
ATOM 2246 C C . GLU B 1 57 ? 13.383 23.156 0.296 1 91.25 57 GLU B C 1
ATOM 2248 O O . GLU B 1 57 ? 12.25 23.484 0.654 1 91.25 57 GLU B O 1
ATOM 2253 N N . VAL B 1 58 ? 14.195 22.344 0.942 1 94.5 58 VAL B N 1
ATOM 2254 C CA . VAL B 1 58 ? 13.742 21.766 2.203 1 94.5 58 VAL B CA 1
ATOM 2255 C C . VAL B 1 58 ? 13.445 22.875 3.207 1 94.5 58 VAL B C 1
ATOM 2257 O O . VAL B 1 58 ? 12.398 22.875 3.848 1 94.5 58 VAL B O 1
ATOM 2260 N N . GLU B 1 59 ? 14.328 23.844 3.281 1 94.19 59 GLU B N 1
ATOM 2261 C CA . GLU B 1 59 ? 14.156 24.969 4.203 1 94.19 59 GLU B CA 1
ATOM 2262 C C . GLU B 1 59 ? 12.898 25.766 3.871 1 94.19 59 GLU B C 1
ATOM 2264 O O . GLU B 1 59 ? 12.164 26.172 4.77 1 94.19 59 GLU B O 1
ATOM 2269 N N . HIS B 1 60 ? 12.695 25.953 2.656 1 93.25 60 HIS B N 1
ATOM 2270 C CA . HIS B 1 60 ? 11.508 26.688 2.227 1 93.25 60 HIS B CA 1
ATOM 2271 C C . HIS B 1 60 ? 10.234 25.938 2.596 1 93.25 60 HIS B C 1
ATOM 2273 O O . HIS B 1 60 ? 9.281 26.547 3.098 1 93.25 60 HIS B O 1
ATOM 2279 N N . LEU B 1 61 ? 10.219 24.672 2.332 1 94.5 61 LEU B N 1
ATOM 2280 C CA . LEU B 1 61 ? 9.047 23.859 2.633 1 94.5 61 LEU B CA 1
ATOM 2281 C C . LEU B 1 61 ? 8.758 23.844 4.129 1 94.5 61 LEU B C 1
ATOM 2283 O O . LEU B 1 61 ? 7.605 23.953 4.551 1 94.5 61 LEU B O 1
ATOM 2287 N N . MET B 1 62 ? 9.812 23.734 4.906 1 95.5 62 MET B N 1
ATOM 2288 C CA . MET B 1 62 ? 9.664 23.734 6.359 1 95.5 62 MET B CA 1
ATOM 2289 C C . MET B 1 62 ? 9.133 25.062 6.855 1 95.5 62 MET B C 1
ATOM 2291 O O . MET B 1 62 ? 8.266 25.109 7.73 1 95.5 62 MET B O 1
ATOM 2295 N N . ALA B 1 63 ? 9.656 26.109 6.309 1 95.5 63 ALA B N 1
ATOM 2296 C CA . ALA B 1 63 ? 9.195 27.438 6.68 1 95.5 63 ALA B CA 1
ATOM 2297 C C . ALA B 1 63 ? 7.727 27.641 6.309 1 95.5 63 ALA B C 1
ATOM 2299 O O . ALA B 1 63 ? 6.949 28.203 7.082 1 95.5 63 ALA B O 1
ATOM 2300 N N . LEU B 1 64 ? 7.402 27.188 5.141 1 95.44 64 LEU B N 1
ATOM 2301 C CA . LEU B 1 64 ? 6.027 27.297 4.668 1 95.44 64 LEU B CA 1
ATOM 2302 C C . LEU B 1 64 ? 5.078 26.531 5.586 1 95.44 64 LEU B C 1
ATOM 2304 O O . LEU B 1 64 ? 3.996 27.031 5.918 1 95.44 64 LEU B O 1
ATOM 2308 N N . LEU B 1 65 ? 5.449 25.328 5.961 1 95.31 65 LEU B N 1
ATOM 2309 C CA . LEU B 1 65 ? 4.625 24.5 6.852 1 95.31 65 LEU B CA 1
ATOM 2310 C C . LEU B 1 65 ? 4.465 25.172 8.211 1 95.31 65 LEU B C 1
ATOM 2312 O O . LEU B 1 65 ? 3.361 25.219 8.758 1 95.31 65 LEU B O 1
ATOM 2316 N N . ARG B 1 66 ? 5.559 25.656 8.734 1 95.62 66 ARG B N 1
ATOM 2317 C CA . ARG B 1 66 ? 5.531 26.375 10.008 1 95.62 66 ARG B CA 1
ATOM 2318 C C . ARG B 1 66 ? 4.574 27.562 9.961 1 95.62 66 ARG B C 1
ATOM 2320 O O . ARG B 1 66 ? 3.713 27.703 10.828 1 95.62 66 ARG B O 1
ATOM 2327 N N . ASP B 1 67 ? 4.715 28.344 8.969 1 95.62 67 ASP B N 1
ATOM 2328 C CA . ASP B 1 67 ? 3.895 29.547 8.828 1 95.62 67 ASP B CA 1
ATOM 2329 C C . ASP B 1 67 ? 2.426 29.188 8.633 1 95.62 67 ASP B C 1
ATOM 2331 O O . ASP B 1 67 ? 1.539 29.828 9.188 1 95.62 67 ASP B O 1
ATOM 2335 N N . CYS B 1 68 ? 2.225 28.156 7.852 1 94.5 68 CYS B N 1
ATOM 2336 C CA . CYS B 1 68 ? 0.862 27.688 7.629 1 94.5 68 CYS B CA 1
ATOM 2337 C C . CYS B 1 68 ? 0.208 27.266 8.938 1 94.5 68 CYS B C 1
ATOM 2339 O O . CYS B 1 68 ? -0.925 27.656 9.227 1 94.5 68 CYS B O 1
ATOM 2341 N N . LEU B 1 69 ? 0.879 26.5 9.75 1 94.75 69 LEU B N 1
ATOM 2342 C CA . LEU B 1 69 ? 0.344 26.016 11.023 1 94.75 69 LEU B CA 1
ATOM 2343 C C . LEU B 1 69 ? 0.037 27.188 11.953 1 94.75 69 LEU B C 1
ATOM 2345 O O . LEU B 1 69 ? -1.03 27.234 12.57 1 94.75 69 LEU B O 1
ATOM 2349 N N . ARG B 1 70 ? 0.931 28.125 11.977 1 94.81 70 ARG B N 1
ATOM 2350 C CA . ARG B 1 70 ? 0.764 29.281 12.852 1 94.81 70 ARG B CA 1
ATOM 2351 C C . ARG B 1 70 ? -0.415 30.141 12.406 1 94.81 70 ARG B C 1
ATOM 2353 O O . ARG B 1 70 ? -1.261 30.516 13.219 1 94.81 70 ARG B O 1
ATOM 2360 N N . ASP B 1 71 ? -0.472 30.391 11.156 1 95.44 71 ASP B N 1
ATOM 2361 C CA . ASP B 1 71 ? -1.474 31.297 10.609 1 95.44 71 ASP B CA 1
ATOM 2362 C C . ASP B 1 71 ? -2.869 30.672 10.672 1 95.44 71 ASP B C 1
ATOM 2364 O O . ASP B 1 71 ? -3.861 31.391 10.844 1 95.44 71 ASP B O 1
ATOM 2368 N N . GLU B 1 72 ? -2.924 29.391 10.531 1 95.31 72 GLU B N 1
ATOM 2369 C CA . GLU B 1 72 ? -4.219 28.734 10.438 1 95.31 72 GLU B CA 1
ATOM 2370 C C . GLU B 1 72 ? -4.734 28.328 11.812 1 95.31 72 GLU B C 1
ATOM 2372 O O . GLU B 1 72 ? -5.914 28 11.969 1 95.31 72 GLU B O 1
ATOM 2377 N N . LEU B 1 73 ? -3.918 28.359 12.781 1 96.12 73 LEU B N 1
ATOM 2378 C CA . LEU B 1 73 ? -4.211 27.781 14.094 1 96.12 73 LEU B CA 1
ATOM 2379 C C . LEU B 1 73 ? -5.48 28.391 14.68 1 96.12 73 LEU B C 1
ATOM 2381 O O . LEU B 1 73 ? -6.363 27.672 15.141 1 96.12 73 LEU B O 1
ATOM 2385 N N . PRO B 1 74 ? -5.664 29.781 14.648 1 96.25 74 PRO B N 1
ATOM 2386 C CA . PRO B 1 74 ? -6.895 30.344 15.203 1 96.25 74 PRO B CA 1
ATOM 2387 C C . PRO B 1 74 ? -8.148 29.844 14.484 1 96.25 74 PRO B C 1
ATOM 2389 O O . PRO B 1 74 ? -9.148 29.531 15.141 1 96.25 74 PRO B O 1
ATOM 2392 N N . THR B 1 75 ? -8.047 29.766 13.227 1 95.94 75 THR B N 1
ATOM 2393 C CA . THR B 1 75 ? -9.188 29.312 12.438 1 95.94 75 THR B CA 1
ATOM 2394 C C . THR B 1 75 ? -9.477 27.828 12.719 1 95.94 75 THR B C 1
ATOM 2396 O O . THR B 1 75 ? -10.633 27.438 12.883 1 95.94 75 THR B O 1
ATOM 2399 N N . LEU B 1 76 ? -8.453 26.984 12.75 1 96.94 76 LEU B N 1
ATOM 2400 C CA . LEU B 1 76 ? -8.609 25.562 13.016 1 96.94 76 LEU B CA 1
ATOM 2401 C C . LEU B 1 76 ? -9.25 25.328 14.383 1 96.94 76 LEU B C 1
ATOM 2403 O O . LEU B 1 76 ? -10.141 24.484 14.523 1 96.94 76 LEU B O 1
ATOM 2407 N N . THR B 1 77 ? -8.812 26.109 15.367 1 97 77 THR B N 1
ATOM 2408 C CA . THR B 1 77 ? -9.359 26.016 16.719 1 97 77 THR B CA 1
ATOM 2409 C C . THR B 1 77 ? -10.844 26.391 16.734 1 97 77 THR B C 1
ATOM 2411 O O . THR B 1 77 ? -11.664 25.672 17.297 1 97 77 THR B O 1
ATOM 2414 N N . LYS B 1 78 ? -11.133 27.438 16.047 1 95.94 78 LYS B N 1
ATOM 2415 C CA . LYS B 1 78 ? -12.5 27.953 16.016 1 95.94 78 LYS B CA 1
ATOM 2416 C C . LYS B 1 78 ? -13.422 26.984 15.266 1 95.94 78 LYS B C 1
ATOM 2418 O O . LYS B 1 78 ? -14.578 26.812 15.648 1 95.94 78 LYS B O 1
ATOM 2423 N N . GLU B 1 79 ? -12.922 26.359 14.266 1 96.25 79 GLU B N 1
ATOM 2424 C CA . GLU B 1 79 ? -13.719 25.469 13.422 1 96.25 79 GLU B CA 1
ATOM 2425 C C . GLU B 1 79 ? -13.75 24.047 13.977 1 96.25 79 GLU B C 1
ATOM 2427 O O . GLU B 1 79 ? -14.18 23.125 13.297 1 96.25 79 GLU B O 1
ATOM 2432 N N . ASN B 1 80 ? -13.273 23.859 15.141 1 97.94 80 ASN B N 1
ATOM 2433 C CA . ASN B 1 80 ? -13.328 22.609 15.883 1 97.94 80 ASN B CA 1
ATOM 2434 C C . ASN B 1 80 ? -12.523 21.5 15.195 1 97.94 80 ASN B C 1
ATOM 2436 O O . ASN B 1 80 ? -12.961 20.359 15.133 1 97.94 80 ASN B O 1
ATOM 2440 N N . VAL B 1 81 ? -11.406 21.891 14.594 1 98.5 81 VAL B N 1
ATOM 2441 C CA . VAL B 1 81 ? -10.484 20.938 13.977 1 98.5 81 VAL B CA 1
ATOM 2442 C C . VAL B 1 81 ? -9.414 20.547 14.992 1 98.5 81 VAL B C 1
ATOM 2444 O O . VAL B 1 81 ? -8.859 21.391 15.688 1 98.5 81 VAL B O 1
ATOM 2447 N N . ARG B 1 82 ? -9.203 19.297 15.133 1 98.62 82 ARG B N 1
ATOM 2448 C CA . ARG B 1 82 ? -8.109 18.812 15.961 1 98.62 82 ARG B CA 1
ATOM 2449 C C . ARG B 1 82 ? -6.906 18.422 15.109 1 98.62 82 ARG B C 1
ATOM 2451 O O . ARG B 1 82 ? -7.008 17.531 14.266 1 98.62 82 ARG B O 1
ATOM 2458 N N . VAL B 1 83 ? -5.789 19 15.375 1 98.5 83 VAL B N 1
ATOM 2459 C CA . VAL B 1 83 ? -4.586 18.766 14.586 1 98.5 83 VAL B CA 1
ATOM 2460 C C . VAL B 1 83 ? -3.783 17.609 15.18 1 98.5 83 VAL B C 1
ATOM 2462 O O . VAL B 1 83 ? -3.572 17.562 16.391 1 98.5 83 VAL B O 1
ATOM 2465 N N . CYS B 1 84 ? -3.457 16.688 14.367 1 98.25 84 CYS B N 1
ATOM 2466 C CA . CYS B 1 84 ? -2.543 15.586 14.672 1 98.25 84 CYS B CA 1
ATOM 2467 C C . CYS B 1 84 ? -1.36 15.578 13.711 1 98.25 84 CYS B C 1
ATOM 2469 O O . CYS B 1 84 ? -1.479 16.031 12.57 1 98.25 84 CYS B O 1
ATOM 2471 N N . VAL B 1 85 ? -0.218 15.133 14.203 1 97.69 85 VAL B N 1
ATOM 2472 C CA . VAL B 1 85 ? 0.959 15.047 13.344 1 97.69 85 VAL B CA 1
ATOM 2473 C C . VAL B 1 85 ? 1.595 13.664 13.477 1 97.69 85 VAL B C 1
ATOM 2475 O O . VAL B 1 85 ? 1.701 13.125 14.578 1 97.69 85 VAL B O 1
ATOM 2478 N N . MET B 1 86 ? 1.922 13.086 12.336 1 96.81 86 MET B N 1
ATOM 2479 C CA . MET B 1 86 ? 2.629 11.805 12.344 1 96.81 86 MET B CA 1
ATOM 2480 C C . MET B 1 86 ? 3.895 11.883 11.492 1 96.81 86 MET B C 1
ATOM 2482 O O . MET B 1 86 ? 3.945 12.625 10.508 1 96.81 86 MET B O 1
ATOM 2486 N N . GLY B 1 87 ? 4.867 11.086 11.883 1 95.44 87 GLY B N 1
ATOM 2487 C CA . GLY B 1 87 ? 6.168 11.062 11.234 1 95.44 87 GLY B CA 1
ATOM 2488 C C . GLY B 1 87 ? 7.32 11.258 12.203 1 95.44 87 GLY B C 1
ATOM 2489 O O . GLY B 1 87 ? 7.121 11.266 13.422 1 95.44 87 GLY B O 1
ATOM 2490 N N . ASP B 1 88 ? 8.539 11.336 11.688 1 93.19 88 ASP B N 1
ATOM 2491 C CA . ASP B 1 88 ? 9.75 11.508 12.484 1 93.19 88 ASP B CA 1
ATOM 2492 C C . ASP B 1 88 ? 10.055 12.984 12.719 1 93.19 88 ASP B C 1
ATOM 2494 O O . ASP B 1 88 ? 10.742 13.609 11.906 1 93.19 88 ASP B O 1
ATOM 2498 N N . LEU B 1 89 ? 9.734 13.469 13.844 1 93.38 89 LEU B N 1
ATOM 2499 C CA . LEU B 1 89 ? 9.906 14.883 14.141 1 93.38 89 LEU B CA 1
ATOM 2500 C C . LEU B 1 89 ? 11.32 15.18 14.617 1 93.38 89 LEU B C 1
ATOM 2502 O O . LEU B 1 89 ? 11.703 16.344 14.766 1 93.38 89 LEU B O 1
ATOM 2506 N N . GLY B 1 90 ? 12.047 14.094 14.828 1 90.88 90 GLY B N 1
ATOM 2507 C CA . GLY B 1 90 ? 13.43 14.297 15.203 1 90.88 90 GLY B CA 1
ATOM 2508 C C . GLY B 1 90 ? 14.25 14.969 14.125 1 90.88 90 GLY B C 1
ATOM 2509 O O . GLY B 1 90 ? 15.273 15.594 14.414 1 90.88 90 GLY B O 1
ATOM 2510 N N . MET B 1 91 ? 13.836 14.883 12.93 1 88.25 91 MET B N 1
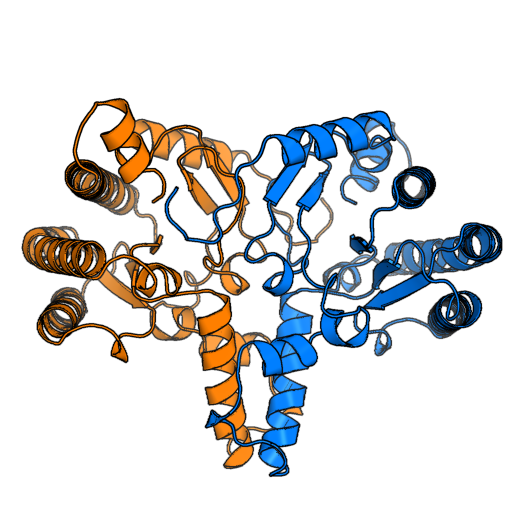ATOM 2511 C CA . MET B 1 91 ? 14.57 15.43 11.797 1 88.25 91 MET B CA 1
ATOM 2512 C C . MET B 1 91 ? 14.172 16.875 11.531 1 88.25 91 MET B C 1
ATOM 2514 O O . MET B 1 91 ? 14.82 17.578 10.75 1 88.25 91 MET B O 1
ATOM 2518 N N . VAL B 1 92 ? 13.125 17.328 12.211 1 92.75 92 VAL B N 1
ATOM 2519 C CA . VAL B 1 92 ? 12.555 18.641 11.953 1 92.75 92 VAL B CA 1
ATOM 2520 C C . VAL B 1 92 ? 13.188 19.672 12.883 1 92.75 92 VAL B C 1
ATOM 2522 O O . VAL B 1 92 ? 13.516 19.375 14.031 1 92.75 92 VAL B O 1
ATOM 2525 N N . GLU B 1 93 ? 13.414 20.922 12.398 1 92.44 93 GLU B N 1
ATOM 2526 C CA . GLU B 1 93 ? 14.039 21.984 13.18 1 92.44 93 GLU B CA 1
ATOM 2527 C C . GLU B 1 93 ? 13.156 22.406 14.344 1 92.44 93 GLU B C 1
ATOM 2529 O O . GLU B 1 93 ? 11.938 22.234 14.305 1 92.44 93 GLU B O 1
ATOM 2534 N N . ASP B 1 94 ? 13.742 23.062 15.32 1 94.19 94 ASP B N 1
ATOM 2535 C CA . ASP B 1 94 ? 13.102 23.391 16.594 1 94.19 94 ASP B CA 1
ATOM 2536 C C . ASP B 1 94 ? 11.898 24.312 16.375 1 94.19 94 ASP B C 1
ATOM 2538 O O . ASP B 1 94 ? 10.883 24.172 17.062 1 94.19 94 ASP B O 1
ATOM 2542 N N . ASP B 1 95 ? 12.047 25.234 15.562 1 94.19 95 ASP B N 1
ATOM 2543 C CA . ASP B 1 95 ? 10.969 26.203 15.344 1 94.19 95 ASP B CA 1
ATOM 2544 C C . ASP B 1 95 ? 9.711 25.5 14.82 1 94.19 95 ASP B C 1
ATOM 2546 O O . ASP B 1 95 ? 8.602 25.797 15.273 1 94.19 95 ASP B O 1
ATOM 2550 N N . LEU B 1 96 ? 9.945 24.656 13.859 1 95.94 96 LEU B N 1
ATOM 2551 C CA . LEU B 1 96 ? 8.805 23.922 13.328 1 95.94 96 LEU B CA 1
ATOM 2552 C C . LEU B 1 96 ? 8.258 22.938 14.367 1 95.94 96 LEU B C 1
ATOM 2554 O O . LEU B 1 96 ? 7.047 22.766 14.484 1 95.94 96 LEU B O 1
ATOM 2558 N N . ARG B 1 97 ? 9.102 22.297 15.109 1 96.62 97 ARG B N 1
ATOM 2559 C CA . ARG B 1 97 ? 8.664 21.391 16.172 1 96.62 97 ARG B CA 1
ATOM 2560 C C . ARG B 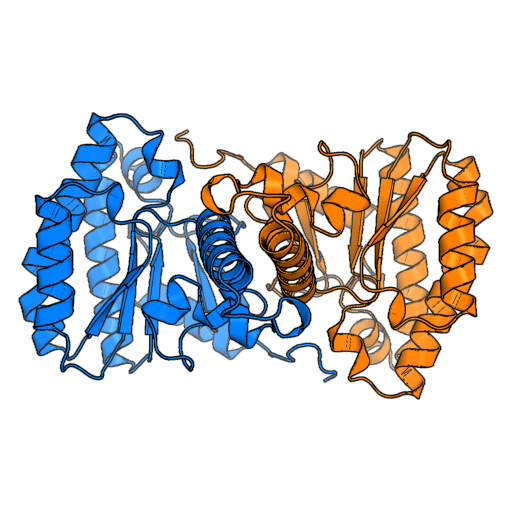1 97 ? 7.781 22.109 17.188 1 96.62 97 ARG B C 1
ATOM 2562 O O . ARG B 1 97 ? 6.785 21.562 17.656 1 96.62 97 ARG B O 1
ATOM 2569 N N . ARG B 1 98 ? 8.195 23.281 17.5 1 96.19 98 ARG B N 1
ATOM 2570 C CA . ARG B 1 98 ? 7.414 24.094 18.438 1 96.19 98 ARG B CA 1
ATOM 2571 C C . ARG B 1 98 ? 6.051 24.438 17.844 1 96.19 98 ARG B C 1
ATOM 2573 O O . ARG B 1 98 ? 5.035 24.359 18.547 1 96.19 98 ARG B O 1
ATOM 2580 N N . ALA B 1 99 ? 6.031 24.844 16.609 1 96.56 99 ALA B N 1
ATOM 2581 C CA . ALA B 1 99 ? 4.77 25.156 15.945 1 96.56 99 ALA B CA 1
ATOM 2582 C C . ALA B 1 99 ? 3.838 23.938 15.938 1 96.56 99 ALA B C 1
ATOM 2584 O O . ALA B 1 99 ? 2.627 24.078 16.125 1 96.56 99 ALA B O 1
ATOM 2585 N N . VAL B 1 100 ? 4.387 22.781 15.711 1 97.38 100 VAL B N 1
ATOM 2586 C CA . VAL B 1 100 ? 3.633 21.531 15.703 1 97.38 100 VAL B CA 1
ATOM 2587 C C . VAL B 1 100 ? 3.033 21.281 17.094 1 97.38 100 VAL B C 1
ATOM 2589 O O . VAL B 1 100 ? 1.839 21 17.219 1 97.38 100 VAL B O 1
ATOM 2592 N N . ARG B 1 101 ? 3.852 21.406 18.094 1 96.75 101 ARG B N 1
ATOM 2593 C CA . ARG B 1 101 ? 3.385 21.203 19.469 1 96.75 101 ARG B CA 1
ATOM 2594 C C . ARG B 1 101 ? 2.275 22.188 19.812 1 96.75 101 ARG B C 1
ATOM 2596 O O . ARG B 1 101 ? 1.273 21.812 20.422 1 96.75 101 ARG B O 1
ATOM 2603 N N . ASP B 1 102 ? 2.51 23.406 19.453 1 97.06 102 ASP B N 1
ATOM 2604 C CA . ASP B 1 102 ? 1.513 24.438 19.719 1 97.06 102 ASP B CA 1
ATOM 2605 C C . ASP B 1 102 ? 0.183 24.109 19.047 1 97.06 102 ASP B C 1
ATOM 2607 O O . ASP B 1 102 ? -0.881 24.281 19.641 1 97.06 102 ASP B O 1
ATOM 2611 N N . ALA B 1 103 ? 0.245 23.672 17.812 1 97.56 103 ALA B N 1
ATOM 2612 C CA . ALA B 1 103 ? -0.96 23.328 17.062 1 97.56 103 ALA B CA 1
ATOM 2613 C C . ALA B 1 103 ? -1.7 22.172 17.719 1 97.56 103 ALA B C 1
ATOM 2615 O O . ALA B 1 103 ? -2.922 22.219 17.875 1 97.56 103 ALA B O 1
ATOM 2616 N N . ILE B 1 104 ? -0.966 21.125 18.094 1 97.88 104 ILE B N 1
ATOM 2617 C CA . ILE B 1 104 ? -1.552 19.953 18.734 1 97.88 104 ILE B CA 1
ATOM 2618 C C . ILE B 1 104 ? -2.197 20.359 20.047 1 97.88 104 ILE B C 1
ATOM 2620 O O . ILE B 1 104 ? -3.35 20.016 20.328 1 97.88 104 ILE B O 1
ATOM 2624 N N . ASP B 1 105 ? -1.522 21.156 20.844 1 97.94 105 ASP B N 1
ATOM 2625 C CA . ASP B 1 105 ? -2 21.562 22.156 1 97.94 105 ASP B CA 1
ATOM 2626 C C . ASP B 1 105 ? -3.225 22.469 22.047 1 97.94 105 ASP B C 1
ATOM 2628 O O . ASP B 1 105 ? -4.219 22.266 22.734 1 97.94 105 ASP B O 1
ATOM 2632 N N . ALA B 1 106 ? -3.129 23.438 21.156 1 97.56 106 ALA B N 1
ATOM 2633 C CA . ALA B 1 106 ? -4.188 24.438 21.016 1 97.56 106 ALA B CA 1
ATOM 2634 C C . ALA B 1 106 ? -5.496 23.781 20.562 1 97.56 106 ALA B C 1
ATOM 2636 O O . ALA B 1 106 ? -6.582 24.297 20.859 1 97.56 106 ALA B O 1
ATOM 2637 N N . THR B 1 107 ? -5.395 22.672 19.875 1 98.25 107 THR B N 1
ATOM 2638 C CA . THR B 1 107 ? -6.594 22.062 19.312 1 98.25 107 THR B CA 1
ATOM 2639 C C . THR B 1 107 ? -6.941 20.766 20.047 1 98.25 107 THR B C 1
ATOM 2641 O O . THR B 1 107 ? -7.777 19.984 19.594 1 98.25 107 THR B O 1
ATOM 2644 N N . SER B 1 108 ? -6.312 20.5 21.188 1 97.62 108 SER B N 1
ATOM 2645 C CA . SER B 1 108 ? -6.395 19.219 21.891 1 97.62 108 SER B CA 1
ATOM 2646 C C . SER B 1 108 ? -7.809 18.953 22.406 1 97.62 108 SER B C 1
ATOM 2648 O O . SER B 1 108 ? -8.203 17.797 22.594 1 97.62 108 SER B O 1
ATOM 2650 N N . ASN B 1 109 ? -8.617 19.953 22.547 1 97.56 109 ASN B N 1
ATOM 2651 C CA . ASN B 1 109 ? -9.961 19.781 23.094 1 97.56 109 ASN B CA 1
ATOM 2652 C C . ASN B 1 109 ? -11.016 19.734 22 1 97.56 109 ASN B C 1
ATOM 2654 O O . ASN B 1 109 ? -12.195 19.516 22.266 1 97.56 109 ASN B O 1
ATOM 2658 N N . ASN B 1 110 ? -10.609 20.047 20.828 1 98.12 110 ASN B N 1
ATOM 2659 C CA . ASN B 1 110 ? -11.539 19.953 19.703 1 98.12 110 ASN B CA 1
ATOM 2660 C C . ASN B 1 110 ? -11.891 18.5 19.391 1 98.12 110 ASN B C 1
ATOM 2662 O O . ASN B 1 110 ? -11.07 17.594 19.562 1 98.12 110 ASN B O 1
ATOM 2666 N N . ASP B 1 111 ? -13.141 18.25 18.922 1 97.44 111 ASP B N 1
ATOM 2667 C CA . ASP B 1 111 ? -13.594 16.891 18.672 1 97.44 111 ASP B CA 1
ATOM 2668 C C . ASP B 1 111 ? -14.211 16.75 17.281 1 97.44 111 ASP B C 1
ATOM 2670 O O . ASP B 1 111 ? -14.93 15.789 17.016 1 97.44 111 ASP B O 1
ATOM 2674 N N . GLY B 1 112 ? -13.969 17.703 16.438 1 98 112 GLY B N 1
ATOM 2675 C CA . GLY B 1 112 ? -14.414 17.641 15.062 1 98 112 GLY B CA 1
ATOM 2676 C C . GLY B 1 112 ? -13.453 16.891 14.156 1 98 112 GLY B C 1
ATOM 2677 O O . GLY B 1 112 ? -13.008 15.789 14.477 1 98 112 GLY B O 1
ATOM 2678 N N . LEU B 1 113 ? -13.148 17.469 13.008 1 98.69 113 LEU B N 1
ATOM 2679 C CA . LEU B 1 113 ? -12.234 16.859 12.031 1 98.69 113 LEU B CA 1
ATOM 2680 C C . LEU B 1 113 ? -10.852 16.656 12.648 1 98.69 113 LEU B C 1
ATOM 2682 O O . LEU B 1 113 ? -10.258 17.578 13.195 1 98.69 113 LEU B O 1
ATOM 2686 N N . ARG B 1 114 ? -10.391 15.453 12.617 1 98.75 114 ARG B N 1
ATOM 2687 C CA . ARG B 1 114 ? -8.984 15.195 12.898 1 98.75 114 ARG B CA 1
ATOM 2688 C C . ARG B 1 114 ? -8.133 15.422 11.656 1 98.75 114 ARG B C 1
ATOM 2690 O O . ARG B 1 114 ? -8.172 14.633 10.711 1 98.75 114 ARG B O 1
ATOM 2697 N N . LEU B 1 115 ? -7.457 16.469 11.641 1 98.69 115 LEU B N 1
ATOM 2698 C CA . LEU B 1 115 ? -6.508 16.766 10.57 1 98.69 115 LEU B CA 1
ATOM 2699 C C . LEU B 1 115 ? -5.125 16.203 10.906 1 98.69 115 LEU B C 1
ATOM 2701 O O . LEU B 1 115 ? -4.395 16.797 11.703 1 98.69 115 LEU B O 1
ATOM 2705 N N . CYS B 1 116 ? -4.781 15.125 10.297 1 98.62 116 CYS B N 1
ATOM 2706 C CA . CYS B 1 116 ? -3.498 14.484 10.562 1 98.62 116 CYS B CA 1
ATOM 2707 C C . CYS B 1 116 ? -2.479 14.852 9.492 1 98.62 116 CYS B C 1
ATOM 2709 O O . CYS B 1 116 ? -2.656 14.516 8.32 1 98.62 116 CYS B O 1
ATOM 2711 N N . VAL B 1 117 ? -1.438 15.492 9.883 1 98.25 117 VAL B N 1
ATOM 2712 C CA . VAL B 1 117 ? -0.393 15.938 8.969 1 98.25 117 VAL B CA 1
ATOM 2713 C C . VAL B 1 117 ? 0.787 14.969 9.016 1 98.25 117 VAL B C 1
ATOM 2715 O O . VAL B 1 117 ? 1.437 14.828 10.055 1 98.25 117 VAL B O 1
ATOM 2718 N N . ALA B 1 118 ? 1.041 14.297 7.926 1 98.19 118 ALA B N 1
ATOM 2719 C CA . ALA B 1 118 ? 2.227 13.453 7.812 1 98.19 118 ALA B CA 1
ATOM 2720 C C . ALA B 1 118 ? 3.459 14.281 7.465 1 98.19 118 ALA B C 1
ATOM 2722 O O . ALA B 1 118 ? 3.584 14.781 6.344 1 98.19 118 ALA B O 1
ATOM 2723 N N . LEU B 1 119 ? 4.332 14.438 8.414 1 97.62 119 LEU B N 1
ATOM 2724 C CA . LEU B 1 119 ? 5.543 15.242 8.328 1 97.62 119 LEU B CA 1
ATOM 2725 C C . LEU B 1 119 ? 6.781 14.391 8.586 1 97.62 119 LEU B C 1
ATOM 2727 O O . LEU B 1 119 ? 6.898 13.758 9.633 1 97.62 119 LEU B O 1
ATOM 2731 N N . SER B 1 120 ? 7.762 14.438 7.602 1 96.75 120 SER B N 1
ATOM 2732 C CA . SER B 1 120 ? 8.898 13.531 7.66 1 96.75 120 SER B CA 1
ATOM 2733 C C . SER B 1 120 ? 8.445 12.086 7.82 1 96.75 120 SER B C 1
ATOM 2735 O O . SER B 1 120 ? 8.867 11.391 8.75 1 96.75 120 SER B O 1
ATOM 2737 N N . TYR B 1 121 ? 7.547 11.727 6.879 1 97.62 121 TYR B N 1
ATOM 2738 C CA . TYR B 1 121 ? 6.863 10.445 7.008 1 97.62 121 TYR B CA 1
ATOM 2739 C C . TYR B 1 121 ? 7.062 9.594 5.758 1 97.62 121 TYR B C 1
ATOM 2741 O O . TYR B 1 121 ? 7.121 10.117 4.645 1 97.62 121 TYR B O 1
ATOM 2749 N N . GLY B 1 122 ? 7.129 8.344 5.93 1 97.5 122 GLY B N 1
ATOM 2750 C CA . GLY B 1 122 ? 7.074 7.297 4.922 1 97.5 122 GLY B CA 1
ATOM 2751 C C . GLY B 1 122 ? 6.535 5.984 5.461 1 97.5 122 GLY B C 1
ATOM 2752 O O . GLY B 1 122 ? 6.824 5.605 6.598 1 97.5 122 GLY B O 1
ATOM 2753 N N . GLY B 1 123 ? 5.742 5.371 4.641 1 98.38 123 GLY B N 1
ATOM 2754 C CA . GLY B 1 123 ? 5.152 4.113 5.07 1 98.38 123 GLY B CA 1
ATOM 2755 C C . GLY B 1 123 ? 6.18 3.086 5.504 1 98.38 123 GLY B C 1
ATOM 2756 O O . GLY B 1 123 ? 6.016 2.432 6.531 1 98.38 123 GLY B O 1
ATOM 2757 N N . ARG B 1 124 ? 7.242 2.891 4.723 1 98.44 124 ARG B N 1
ATOM 2758 C CA . ARG B 1 124 ? 8.273 1.918 5.07 1 98.44 124 ARG B CA 1
ATOM 2759 C C . ARG B 1 124 ? 9.016 2.334 6.336 1 98.44 124 ARG B C 1
ATOM 2761 O O . ARG B 1 124 ? 9.281 1.502 7.207 1 98.44 124 ARG B O 1
ATOM 2768 N N . GLN B 1 125 ? 9.344 3.625 6.414 1 97.31 125 GLN B N 1
ATOM 2769 C CA . GLN B 1 125 ? 9.984 4.133 7.625 1 97.31 125 GLN B CA 1
ATOM 2770 C C . GLN B 1 125 ? 9.109 3.891 8.852 1 97.31 125 GLN B C 1
ATOM 2772 O O . GLN B 1 125 ? 9.617 3.535 9.922 1 97.31 125 GLN B O 1
ATOM 2777 N N . ASP B 1 126 ? 7.867 4.133 8.711 1 98.5 126 ASP B N 1
ATOM 2778 C CA . ASP B 1 126 ? 6.91 3.945 9.797 1 98.5 126 ASP B CA 1
ATOM 2779 C C . ASP B 1 126 ? 6.848 2.482 10.227 1 98.5 126 ASP B C 1
ATOM 2781 O O . ASP B 1 126 ? 6.875 2.178 11.414 1 98.5 126 ASP B O 1
ATOM 2785 N N . ILE B 1 127 ? 6.789 1.577 9.297 1 98.81 127 ILE B N 1
ATOM 2786 C CA . ILE B 1 127 ? 6.746 0.143 9.555 1 98.81 127 ILE B CA 1
ATOM 2787 C C . ILE B 1 127 ? 8.023 -0.291 10.273 1 98.81 127 ILE B C 1
ATOM 2789 O O . ILE B 1 127 ? 7.973 -1.042 11.25 1 98.81 127 ILE B O 1
ATOM 2793 N N . VAL B 1 128 ? 9.102 0.174 9.836 1 98.75 128 VAL B N 1
ATOM 2794 C CA . VAL B 1 128 ? 10.375 -0.176 10.445 1 98.75 128 VAL B CA 1
ATOM 2795 C C . VAL B 1 128 ? 10.43 0.366 11.875 1 98.75 128 VAL B C 1
ATOM 2797 O O . VAL B 1 128 ? 10.883 -0.327 12.789 1 98.75 128 VAL B O 1
ATOM 2800 N N . ALA B 1 129 ? 10.016 1.621 12.055 1 98.12 129 ALA B N 1
ATOM 2801 C CA . ALA B 1 129 ? 10 2.209 13.391 1 98.12 129 ALA B CA 1
ATOM 2802 C C . ALA B 1 129 ? 9.109 1.406 14.328 1 98.12 129 ALA B C 1
ATOM 2804 O O . ALA B 1 129 ? 9.477 1.16 15.484 1 98.12 129 ALA B O 1
ATOM 2805 N N . ALA B 1 130 ? 7.93 1.021 13.852 1 98.62 130 ALA B N 1
ATOM 2806 C CA . ALA B 1 130 ? 7.039 0.183 14.648 1 98.62 130 ALA B CA 1
ATOM 2807 C C . ALA B 1 130 ? 7.699 -1.148 14.992 1 98.62 130 ALA B C 1
ATOM 2809 O O . ALA B 1 130 ? 7.594 -1.627 16.125 1 98.62 130 ALA B O 1
ATOM 2810 N N . THR B 1 131 ? 8.367 -1.73 14.031 1 98.88 131 THR B N 1
ATOM 2811 C CA . THR B 1 131 ? 9.055 -2.998 14.242 1 98.88 131 THR B CA 1
ATOM 2812 C C . THR B 1 131 ? 10.156 -2.846 15.281 1 98.88 131 THR B C 1
ATOM 2814 O O . THR B 1 131 ? 10.328 -3.713 16.141 1 98.88 131 THR B O 1
ATOM 2817 N N . ARG B 1 132 ? 10.945 -1.761 15.211 1 98.75 132 ARG B N 1
ATOM 2818 C CA . ARG B 1 132 ? 11.984 -1.5 16.203 1 98.75 132 ARG B CA 1
ATOM 2819 C C . ARG B 1 132 ? 11.398 -1.412 17.594 1 98.75 132 ARG B C 1
ATOM 2821 O O . ARG B 1 132 ? 11.953 -1.978 18.547 1 98.75 132 ARG B O 1
ATOM 2828 N N . ALA B 1 133 ? 10.336 -0.696 17.703 1 98.5 133 ALA B N 1
ATOM 2829 C CA . ALA B 1 133 ? 9.688 -0.55 19 1 98.5 133 ALA B CA 1
ATOM 2830 C C . ALA B 1 133 ? 9.25 -1.904 19.562 1 98.5 133 ALA B C 1
ATOM 2832 O O . ALA B 1 133 ? 9.484 -2.213 20.719 1 98.5 133 ALA B O 1
ATOM 2833 N N . ILE B 1 134 ? 8.617 -2.693 18.75 1 98.75 134 ILE B N 1
ATOM 2834 C CA . ILE B 1 134 ? 8.125 -4.012 19.141 1 98.75 134 ILE B CA 1
ATOM 2835 C C . ILE B 1 134 ? 9.305 -4.914 19.5 1 98.75 134 ILE B C 1
ATOM 2837 O O . ILE B 1 134 ? 9.266 -5.621 20.5 1 98.75 134 ILE B O 1
ATOM 2841 N N . ALA B 1 135 ? 10.32 -4.867 18.672 1 98.81 135 ALA B N 1
ATOM 2842 C CA . ALA B 1 135 ? 11.516 -5.664 18.938 1 98.81 135 ALA B CA 1
ATOM 2843 C C . ALA B 1 135 ? 12.164 -5.27 20.266 1 98.81 135 ALA B C 1
ATOM 2845 O O . ALA B 1 135 ? 12.664 -6.125 21 1 98.81 135 ALA B O 1
ATOM 2846 N N . ALA B 1 136 ? 12.227 -3.984 20.531 1 98.75 136 ALA B N 1
ATOM 2847 C CA . ALA B 1 136 ? 12.789 -3.504 21.781 1 98.75 136 ALA B CA 1
ATOM 2848 C C . ALA B 1 136 ? 11.992 -4.035 22.984 1 98.75 136 ALA B C 1
ATOM 2850 O O . ALA B 1 136 ? 12.57 -4.441 23.984 1 98.75 136 ALA B O 1
ATOM 2851 N N . GLU B 1 137 ? 10.688 -3.994 22.844 1 98.62 137 GLU B N 1
ATOM 2852 C CA . GLU B 1 137 ? 9.828 -4.535 23.891 1 98.62 137 GLU B CA 1
ATOM 2853 C C . GLU B 1 137 ? 10.062 -6.031 24.094 1 98.62 137 GLU B C 1
ATOM 2855 O O . GLU B 1 137 ? 10.094 -6.523 25.219 1 98.62 137 GLU B O 1
ATOM 2860 N N . ALA B 1 138 ? 10.172 -6.746 23 1 98.5 138 ALA B N 1
ATOM 2861 C CA . ALA B 1 138 ? 10.438 -8.18 23.062 1 98.5 138 ALA B CA 1
ATOM 2862 C C . ALA B 1 138 ? 11.781 -8.453 23.734 1 98.5 138 ALA B C 1
ATOM 2864 O O . ALA B 1 138 ? 11.891 -9.352 24.578 1 98.5 138 ALA B O 1
ATOM 2865 N N . SER B 1 139 ? 12.781 -7.703 23.344 1 98.31 139 SER B N 1
ATOM 2866 C CA . SER B 1 139 ? 14.125 -7.852 23.906 1 98.31 139 SER B CA 1
ATOM 2867 C C . SER B 1 139 ? 14.125 -7.602 25.406 1 98.31 139 SER B C 1
ATOM 2869 O O . SER B 1 139 ? 14.891 -8.227 26.141 1 98.31 139 SER B O 1
ATOM 2871 N N . ALA B 1 140 ? 13.289 -6.762 25.844 1 98.19 140 ALA B N 1
ATOM 2872 C CA . ALA B 1 140 ? 13.203 -6.406 27.25 1 98.19 140 ALA B CA 1
ATOM 2873 C C . ALA B 1 140 ? 12.305 -7.383 28 1 98.19 140 ALA B C 1
ATOM 2875 O O . ALA B 1 140 ? 12.109 -7.254 29.219 1 98.19 140 ALA B O 1
ATOM 2876 N N . GLY B 1 141 ? 11.711 -8.328 27.281 1 97.75 141 GLY B N 1
ATOM 2877 C CA . GLY B 1 141 ? 10.852 -9.32 27.906 1 97.75 141 GLY B CA 1
ATOM 2878 C C . GLY B 1 141 ? 9.453 -8.805 28.188 1 97.75 141 GLY B C 1
ATOM 2879 O O . GLY B 1 141 ? 8.688 -9.43 28.922 1 97.75 141 GLY B O 1
ATOM 2880 N N . LEU B 1 142 ? 9.07 -7.68 27.609 1 98.19 142 LEU B N 1
ATOM 2881 C CA . LEU B 1 142 ? 7.789 -7.047 27.875 1 98.19 142 LEU B CA 1
ATOM 2882 C C . LEU B 1 142 ? 6.727 -7.535 26.891 1 98.19 142 LEU B C 1
ATOM 2884 O O . LEU B 1 142 ? 5.531 -7.336 27.109 1 98.19 142 LEU B O 1
ATOM 2888 N N . LEU B 1 143 ? 7.18 -8.172 25.859 1 98.06 143 LEU B N 1
ATOM 2889 C CA . LEU B 1 143 ? 6.266 -8.656 24.828 1 98.06 143 LEU B CA 1
ATOM 2890 C C . LEU B 1 143 ? 6.762 -9.977 24.25 1 98.06 143 LEU B C 1
ATOM 2892 O O . LEU B 1 143 ? 7.922 -10.086 23.844 1 98.06 143 LEU B O 1
ATOM 2896 N N . ASP B 1 144 ? 5.898 -10.969 24.281 1 98.38 144 ASP B N 1
ATOM 2897 C CA . ASP B 1 144 ? 6.207 -12.234 23.625 1 98.38 144 ASP B CA 1
ATOM 2898 C C . ASP B 1 144 ? 6.016 -12.133 22.125 1 98.38 144 ASP B C 1
ATOM 2900 O O . ASP B 1 144 ? 4.922 -11.812 21.641 1 98.38 144 ASP B O 1
ATOM 2904 N N . PRO B 1 145 ? 7.074 -12.453 21.391 1 98.44 145 PRO B N 1
ATOM 2905 C CA . PRO B 1 145 ? 6.969 -12.336 19.938 1 98.44 145 PRO B CA 1
ATOM 2906 C C . PRO B 1 145 ? 5.773 -13.094 19.375 1 98.44 145 PRO B C 1
ATOM 2908 O O . PRO B 1 145 ? 5.156 -12.641 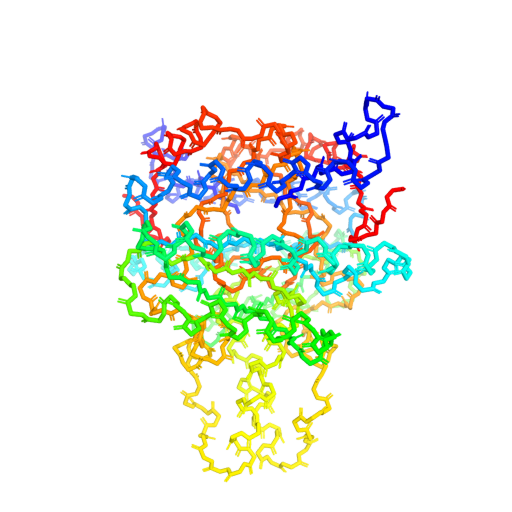18.406 1 98.44 145 PRO B O 1
ATOM 2911 N N . SER B 1 146 ? 5.383 -14.195 19.875 1 97.75 146 SER B N 1
ATOM 2912 C CA . SER B 1 146 ? 4.289 -15.016 19.375 1 97.75 146 SER B CA 1
ATOM 2913 C C . SER B 1 146 ? 2.941 -14.336 19.594 1 97.75 146 SER B C 1
ATOM 2915 O O . SER B 1 146 ? 1.937 -14.727 19 1 97.75 146 SER B O 1
ATOM 2917 N N . GLU B 1 147 ? 2.9 -13.25 20.391 1 97.94 147 GLU B N 1
ATOM 2918 C CA . GLU B 1 147 ? 1.655 -12.562 20.719 1 97.94 147 GLU B CA 1
ATOM 2919 C C . GLU B 1 147 ? 1.446 -11.336 19.844 1 97.94 147 GLU B C 1
ATOM 2921 O O . GLU B 1 147 ? 0.429 -10.648 19.953 1 97.94 147 GLU B O 1
ATOM 2926 N N . ILE B 1 148 ? 2.416 -11.133 19.031 1 98.44 148 ILE B N 1
ATOM 2927 C CA . ILE B 1 148 ? 2.307 -9.984 18.141 1 98.44 148 ILE B CA 1
ATOM 2928 C C . ILE B 1 148 ? 1.207 -10.227 17.109 1 98.44 148 ILE B C 1
ATOM 2930 O O . ILE B 1 148 ? 1.231 -11.234 16.391 1 98.44 148 ILE B O 1
ATOM 2934 N N . THR B 1 149 ? 0.233 -9.352 17.031 1 98.25 149 THR B N 1
ATOM 2935 C CA . THR B 1 149 ? -0.903 -9.43 16.125 1 98.25 149 THR B CA 1
ATOM 2936 C C . THR B 1 149 ? -0.978 -8.18 15.25 1 98.25 149 THR B C 1
ATOM 2938 O O . THR B 1 149 ? -0.157 -7.27 15.383 1 98.25 149 THR B O 1
ATOM 2941 N N . GLU B 1 150 ? -1.924 -8.18 14.344 1 98.06 150 GLU B N 1
ATOM 2942 C CA . GLU B 1 150 ? -2.162 -6.977 13.547 1 98.06 150 GLU B CA 1
ATOM 2943 C C . GLU B 1 150 ? -2.49 -5.781 14.438 1 98.06 150 GLU B C 1
ATOM 2945 O O . GLU B 1 150 ? -2.072 -4.656 14.156 1 98.06 150 GLU B O 1
ATOM 2950 N N . ARG B 1 151 ? -3.236 -6.082 15.5 1 97.5 151 ARG B N 1
ATOM 2951 C CA . ARG B 1 151 ? -3.598 -5.012 16.422 1 97.5 151 ARG B CA 1
ATOM 2952 C C . ARG B 1 151 ? -2.363 -4.465 17.141 1 97.5 151 ARG B C 1
ATOM 2954 O O . ARG B 1 151 ? -2.176 -3.248 17.219 1 97.5 151 ARG B O 1
ATOM 2961 N N . THR B 1 152 ? -1.536 -5.418 17.625 1 97.62 152 THR B N 1
ATOM 2962 C CA . THR B 1 152 ? -0.292 -5.023 18.266 1 97.62 152 THR B CA 1
ATOM 2963 C C . THR B 1 152 ? 0.545 -4.145 17.344 1 97.62 152 THR B C 1
ATOM 2965 O O . THR B 1 152 ? 1.09 -3.125 17.781 1 97.62 152 THR B O 1
ATOM 2968 N N . PHE B 1 153 ? 0.612 -4.551 16.156 1 98.69 153 PHE B N 1
ATOM 2969 C CA . PHE B 1 153 ? 1.435 -3.84 15.188 1 98.69 153 PHE B CA 1
ATOM 2970 C C . PHE B 1 153 ? 0.847 -2.469 14.875 1 98.69 153 PHE B C 1
ATOM 2972 O O . PHE B 1 153 ? 1.555 -1.46 14.914 1 98.69 153 PHE B O 1
ATOM 2979 N N . ALA B 1 154 ? -0.428 -2.389 14.594 1 98.56 154 ALA B N 1
ATOM 2980 C CA . ALA B 1 154 ? -1.114 -1.15 14.234 1 98.56 154 ALA B CA 1
ATOM 2981 C C . ALA B 1 154 ? -0.969 -0.101 15.328 1 98.56 154 ALA B C 1
ATOM 2983 O O . ALA B 1 154 ? -0.853 1.093 15.047 1 98.56 154 ALA B O 1
ATOM 2984 N N . GLU B 1 155 ? -0.966 -0.502 16.562 1 98 155 GLU B N 1
ATOM 2985 C CA . GLU B 1 155 ? -0.883 0.404 17.703 1 98 155 GLU B CA 1
ATOM 2986 C C . GLU B 1 155 ? 0.486 1.073 17.781 1 98 155 GLU B C 1
ATOM 2988 O O . GLU B 1 155 ? 0.629 2.141 18.391 1 98 155 GLU B O 1
ATOM 2993 N N . ARG B 1 156 ? 1.484 0.447 17.172 1 97.94 156 ARG B N 1
ATOM 2994 C CA . ARG B 1 156 ? 2.842 0.974 17.25 1 97.94 156 ARG B CA 1
ATOM 2995 C C . ARG B 1 156 ? 3.178 1.834 16.047 1 97.94 156 ARG B C 1
ATOM 2997 O O . ARG B 1 156 ? 4.242 2.453 15.992 1 97.94 156 ARG B O 1
ATOM 3004 N N . LEU B 1 157 ? 2.289 1.877 15.055 1 98.5 157 LEU B N 1
ATOM 3005 C CA . LEU B 1 157 ? 2.477 2.756 13.906 1 98.5 157 LEU B CA 1
ATOM 3006 C C . LEU B 1 157 ? 2.24 4.211 14.289 1 98.5 157 LEU B C 1
ATOM 3008 O O . LEU B 1 157 ? 1.622 4.492 15.32 1 98.5 157 LEU B O 1
ATOM 3012 N N . ALA B 1 158 ? 2.736 5.141 13.438 1 97.81 158 ALA B N 1
ATOM 3013 C CA . ALA B 1 158 ? 2.527 6.57 13.656 1 97.81 158 ALA B CA 1
ATOM 3014 C C . ALA B 1 158 ? 1.04 6.902 13.734 1 97.81 158 ALA B C 1
ATOM 3016 O O . ALA B 1 158 ? 0.624 7.723 14.555 1 97.81 158 ALA B O 1
ATOM 3017 N N . SER B 1 159 ? 0.241 6.281 12.875 1 97.75 159 SER B N 1
ATOM 3018 C CA . SER B 1 159 ? -1.201 6.5 12.906 1 97.75 159 SER B CA 1
ATOM 3019 C C . SER B 1 159 ? -1.804 6.035 14.227 1 97.75 159 SER B C 1
ATOM 3021 O O . SER B 1 159 ? -2.768 6.629 14.719 1 97.75 159 SER B O 1
ATOM 3023 N N . GLY B 1 160 ? -1.275 4.922 14.82 1 97 160 GLY B N 1
ATOM 3024 C CA . GLY B 1 160 ? -1.739 4.422 16.109 1 97 160 GLY B CA 1
ATOM 3025 C C . GLY B 1 160 ? -1.515 5.398 17.25 1 97 160 GLY B C 1
ATOM 3026 O O . GLY B 1 160 ? -2.293 5.438 18.203 1 97 160 GLY B O 1
ATOM 3027 N N . ARG B 1 161 ? -0.491 6.203 17.109 1 95.06 161 ARG B N 1
ATOM 3028 C CA . ARG B 1 161 ? -0.165 7.195 18.141 1 95.06 161 ARG B CA 1
ATOM 3029 C C . ARG B 1 161 ? -0.923 8.5 17.891 1 95.06 161 ARG B C 1
ATOM 3031 O O . ARG B 1 161 ? -1.314 9.18 18.844 1 95.06 161 ARG B O 1
ATOM 3038 N N . ALA B 1 162 ? -1.211 8.805 16.703 1 96.62 162 ALA B N 1
ATOM 3039 C CA . ALA B 1 162 ? -1.685 10.133 16.328 1 96.62 162 ALA B CA 1
ATOM 3040 C C . ALA B 1 162 ? -3.209 10.172 16.25 1 96.62 162 ALA B C 1
ATOM 3042 O O . ALA B 1 162 ? -3.816 11.234 16.438 1 96.62 162 ALA B O 1
ATOM 3043 N N . LEU B 1 163 ? -3.85 9.031 15.992 1 97.81 163 LEU B N 1
ATOM 3044 C CA . LEU B 1 163 ? -5.273 9.016 15.68 1 97.81 163 LEU B CA 1
ATOM 3045 C C . LEU B 1 163 ? -6 7.945 16.484 1 97.81 163 LEU B C 1
ATOM 3047 O O . LEU B 1 163 ? -5.414 6.914 16.828 1 97.81 163 LEU B O 1
ATOM 3051 N N . PRO B 1 164 ? -7.309 8.219 16.797 1 96.69 164 PRO B N 1
ATOM 3052 C CA . PRO B 1 164 ? -8.109 7.129 17.359 1 96.69 164 PRO B CA 1
ATOM 3053 C C . PRO B 1 164 ? -8.297 5.973 16.375 1 96.69 164 PRO B C 1
ATOM 3055 O O . PRO B 1 164 ? -8.273 6.18 15.164 1 96.69 164 PRO B O 1
ATOM 3058 N N . GLU B 1 165 ? -8.477 4.816 16.891 1 96.56 165 GLU B N 1
ATOM 3059 C CA . GLU B 1 165 ? -8.508 3.586 16.109 1 96.56 165 GLU B CA 1
ATOM 3060 C C . GLU B 1 165 ? -9.5 3.697 14.945 1 96.56 165 GLU B C 1
ATOM 3062 O O . GLU B 1 165 ? -9.188 3.309 13.82 1 96.56 165 GLU B O 1
ATOM 3067 N N . ARG B 1 166 ? -10.594 4.262 15.188 1 95.88 166 ARG B N 1
ATOM 3068 C CA . ARG B 1 166 ? -11.703 4.25 14.25 1 95.88 166 ARG B CA 1
ATOM 3069 C C . ARG B 1 166 ? -11.375 5.055 12.992 1 95.88 166 ARG B C 1
ATOM 3071 O O . ARG B 1 166 ? -12.055 4.938 11.977 1 95.88 166 ARG B O 1
ATOM 3078 N N . VAL B 1 167 ? -10.281 5.906 13.031 1 97.44 167 VAL B N 1
ATOM 3079 C CA . VAL B 1 167 ? -10.039 6.785 11.891 1 97.44 167 VAL B CA 1
ATOM 3080 C C . VAL B 1 167 ? -8.594 6.629 11.422 1 97.44 167 VAL B C 1
ATOM 3082 O O . VAL B 1 167 ? -8.062 7.496 10.727 1 97.44 167 VAL B O 1
ATOM 3085 N N . ARG B 1 168 ? -7.926 5.543 11.852 1 97.5 168 ARG B N 1
ATOM 3086 C CA . ARG B 1 168 ? -6.535 5.324 11.469 1 97.5 168 ARG B CA 1
ATOM 3087 C C . ARG B 1 168 ? -6.426 4.91 10.008 1 97.5 168 ARG B C 1
ATOM 3089 O O . ARG B 1 168 ? -5.496 5.312 9.312 1 97.5 168 ARG B O 1
ATOM 3096 N N . GLU B 1 169 ? -7.395 4.148 9.617 1 97.75 169 GLU B N 1
ATOM 3097 C CA . GLU B 1 169 ? -7.375 3.627 8.25 1 97.75 169 GLU B CA 1
ATOM 3098 C C . GLU B 1 169 ? -8.312 4.422 7.344 1 97.75 169 GLU B C 1
ATOM 3100 O O . GLU B 1 169 ? -9.508 4.527 7.617 1 97.75 169 GLU B O 1
ATOM 3105 N N . PRO B 1 170 ? -7.77 4.953 6.289 1 98.19 170 PRO B N 1
ATOM 3106 C CA . PRO B 1 170 ? -8.633 5.73 5.395 1 98.19 170 PRO B CA 1
ATOM 3107 C C . PRO B 1 170 ? -9.602 4.859 4.602 1 98.19 170 PRO B C 1
ATOM 3109 O O . PRO B 1 170 ? -9.258 3.734 4.227 1 98.19 170 PRO B O 1
ATOM 3112 N N . ASP B 1 171 ? -10.781 5.457 4.391 1 97.75 171 ASP B N 1
ATOM 3113 C CA . ASP B 1 171 ? -11.719 4.855 3.453 1 97.75 171 ASP B CA 1
ATOM 3114 C C . ASP B 1 171 ? -11.344 5.176 2.01 1 97.75 171 ASP B C 1
ATOM 3116 O O . ASP B 1 171 ? -11.555 4.363 1.11 1 97.75 171 ASP B O 1
ATOM 3120 N N . LEU B 1 172 ? -10.797 6.301 1.827 1 98.5 172 LEU B N 1
ATOM 3121 C CA . LEU B 1 172 ? -10.484 6.816 0.501 1 98.5 172 LEU B CA 1
ATOM 3122 C C . LEU B 1 172 ? -9.117 7.504 0.499 1 98.5 172 LEU B C 1
ATOM 3124 O O . LEU B 1 172 ? -8.828 8.32 1.374 1 98.5 172 LEU B O 1
ATOM 3128 N N . VAL B 1 173 ? -8.266 7.121 -0.362 1 98.69 173 VAL B N 1
ATOM 3129 C CA . VAL B 1 173 ? -7.008 7.809 -0.625 1 98.69 173 VAL B CA 1
ATOM 3130 C C . VAL B 1 173 ? -7.098 8.555 -1.954 1 98.69 173 VAL B C 1
ATOM 3132 O O . VAL B 1 173 ? -7.375 7.953 -2.994 1 98.69 173 VAL B O 1
ATOM 3135 N N . ILE B 1 174 ? -6.902 9.828 -1.914 1 98.69 174 ILE B N 1
ATOM 3136 C CA . ILE B 1 174 ? -6.977 10.68 -3.096 1 98.69 174 ILE B CA 1
ATOM 3137 C C . ILE B 1 174 ? -5.57 11.078 -3.535 1 98.69 174 ILE B C 1
ATOM 3139 O O . ILE B 1 174 ? -4.781 11.578 -2.729 1 98.69 174 ILE B O 1
ATOM 3143 N N . ARG B 1 175 ? -5.27 10.812 -4.734 1 98.19 175 ARG B N 1
ATOM 3144 C CA . ARG B 1 175 ? -4 11.258 -5.297 1 98.19 175 ARG B CA 1
ATOM 3145 C C . ARG B 1 175 ? -4.219 12.172 -6.496 1 98.19 175 ARG B C 1
ATOM 3147 O O . ARG B 1 175 ? -4.957 11.828 -7.422 1 98.19 175 ARG B O 1
ATOM 3154 N N . THR B 1 176 ? -3.574 13.281 -6.453 1 98 176 THR B N 1
ATOM 3155 C CA . THR B 1 176 ? -3.695 14.289 -7.508 1 98 176 THR B CA 1
ATOM 3156 C C . THR B 1 176 ? -2.568 14.141 -8.523 1 98 176 THR B C 1
ATOM 3158 O O . THR B 1 176 ? -1.682 13.297 -8.359 1 98 176 THR B O 1
ATOM 3161 N N . SER B 1 177 ? -2.691 14.828 -9.664 1 96.06 177 SER B N 1
ATOM 3162 C CA . SER B 1 177 ? -1.691 15.047 -10.703 1 96.06 177 SER B CA 1
ATOM 3163 C C . SER B 1 177 ? -1.633 13.875 -11.672 1 96.06 177 SER B C 1
ATOM 3165 O O . SER B 1 177 ? -0.688 13.75 -12.453 1 96.06 177 SER B O 1
ATOM 3167 N N . GLY B 1 178 ? -2.514 12.961 -11.492 1 93.88 178 GLY B N 1
ATOM 3168 C CA . GLY B 1 178 ? -2.656 11.898 -12.484 1 93.88 178 GLY B CA 1
ATOM 3169 C C . GLY B 1 178 ? -1.751 10.711 -12.219 1 93.88 178 GLY B C 1
ATOM 3170 O O . GLY B 1 178 ? -1.887 9.672 -12.867 1 93.88 178 GLY B O 1
ATOM 3171 N N . GLU B 1 179 ? -0.84 10.844 -11.32 1 94.12 179 GLU B N 1
ATOM 3172 C CA . GLU B 1 179 ? 0.055 9.734 -11 1 94.12 179 GLU B CA 1
ATOM 3173 C C . GLU B 1 179 ? -0.69 8.609 -10.281 1 94.12 179 GLU B C 1
ATOM 3175 O O . GLU B 1 179 ? -1.454 8.867 -9.352 1 94.12 179 GLU B O 1
ATOM 3180 N N . GLN B 1 180 ? -0.47 7.379 -10.75 1 97.06 180 GLN B N 1
ATOM 3181 C CA . GLN B 1 180 ? -1.142 6.242 -10.133 1 97.06 180 GLN B CA 1
ATOM 3182 C C . GLN B 1 180 ? -0.149 5.359 -9.383 1 97.06 180 GLN B C 1
ATOM 3184 O O . GLN B 1 180 ? 0.278 4.32 -9.898 1 97.06 180 GLN B O 1
ATOM 3189 N N . ARG B 1 181 ? 0.192 5.762 -8.281 1 97.38 181 ARG B N 1
ATOM 3190 C CA . ARG B 1 181 ? 1.064 5.094 -7.32 1 97.38 181 ARG B CA 1
ATOM 3191 C C . ARG B 1 181 ? 0.815 5.602 -5.902 1 97.38 181 ARG B C 1
ATOM 3193 O O . ARG B 1 181 ? 0.206 6.656 -5.715 1 97.38 181 ARG B O 1
ATOM 3200 N N . LEU B 1 182 ? 1.277 4.906 -4.875 1 97.12 182 LEU B N 1
ATOM 3201 C CA . LEU B 1 182 ? 1.08 5.324 -3.492 1 97.12 182 LEU B CA 1
ATOM 3202 C C . LEU B 1 182 ? 2.234 6.199 -3.02 1 97.12 182 LEU B C 1
ATOM 3204 O O . LEU B 1 182 ? 2.059 7.043 -2.135 1 97.12 182 LEU B O 1
ATOM 3208 N N . SER B 1 183 ? 3.432 5.945 -3.545 1 96.38 183 SER B N 1
ATOM 3209 C CA . SER B 1 183 ? 4.629 6.715 -3.219 1 96.38 183 SER B CA 1
ATOM 3210 C C . SER B 1 183 ? 4.945 6.641 -1.729 1 96.38 183 SER B C 1
ATOM 3212 O O . SER B 1 183 ? 5.176 7.664 -1.085 1 96.38 183 SER B O 1
ATOM 3214 N N . ASN B 1 184 ? 4.891 5.48 -1.188 1 97.56 184 ASN B N 1
ATOM 3215 C CA . ASN B 1 184 ? 5.316 5.18 0.176 1 97.56 184 ASN B CA 1
ATOM 3216 C C . ASN B 1 184 ? 4.422 5.867 1.205 1 97.56 184 ASN B C 1
ATOM 3218 O O . ASN B 1 184 ? 4.852 6.133 2.33 1 97.56 184 ASN B O 1
ATOM 3222 N N . PHE B 1 185 ? 3.152 6.223 0.752 1 97.56 185 PHE B N 1
ATOM 3223 C CA . PHE B 1 185 ? 2.176 6.859 1.627 1 97.56 185 PHE B CA 1
ATOM 3224 C C . PHE B 1 185 ? 1.273 5.816 2.279 1 97.56 185 PHE B C 1
ATOM 3226 O O . PHE B 1 185 ? 0.646 5.012 1.588 1 97.56 185 PHE B O 1
ATOM 3233 N N . LEU B 1 186 ? 1.209 5.723 3.625 1 98.56 186 LEU B N 1
ATOM 3234 C CA . LEU B 1 186 ? 0.258 4.973 4.438 1 98.56 186 LEU B CA 1
ATOM 3235 C C . LEU B 1 186 ? 0.118 3.543 3.93 1 98.56 186 LEU B C 1
ATOM 3237 O O . LEU B 1 186 ? -0.995 3.072 3.684 1 98.56 186 LEU B O 1
ATOM 3241 N N . LEU B 1 187 ? 1.182 2.824 3.848 1 98.75 187 LEU B N 1
ATOM 3242 C CA . LEU B 1 187 ? 1.189 1.494 3.25 1 98.75 187 LEU B CA 1
ATOM 3243 C C . LEU B 1 187 ? 0.305 0.538 4.043 1 98.75 187 LEU B C 1
ATOM 3245 O O . LEU B 1 187 ? -0.613 -0.071 3.49 1 98.75 187 LEU B O 1
ATOM 3249 N N . TRP B 1 188 ? 0.47 0.504 5.352 1 98.75 188 TRP B N 1
ATOM 3250 C CA . TRP B 1 188 ? -0.309 -0.381 6.215 1 98.75 188 TRP B CA 1
ATOM 3251 C C . TRP B 1 188 ? -1.771 0.052 6.258 1 98.75 188 TRP B C 1
ATOM 3253 O O . TRP B 1 188 ? -2.674 -0.769 6.078 1 98.75 188 TRP B O 1
ATOM 3263 N N . GLU B 1 189 ? -1.965 1.351 6.441 1 98.69 189 GLU B N 1
ATOM 3264 C CA . GLU B 1 189 ? -3.297 1.896 6.684 1 98.69 189 GLU B CA 1
ATOM 3265 C C . GLU B 1 189 ? -4.172 1.788 5.438 1 98.69 189 GLU B C 1
ATOM 3267 O O . GLU B 1 189 ? -5.398 1.721 5.543 1 98.69 189 GLU B O 1
ATOM 3272 N N . SER B 1 190 ? -3.557 1.711 4.258 1 98.38 190 SER B N 1
ATOM 3273 C CA . SER B 1 190 ? -4.316 1.787 3.016 1 98.38 190 SER B CA 1
ATOM 3274 C C . SER B 1 190 ? -4.633 0.396 2.475 1 98.38 190 SER B C 1
ATOM 3276 O O . SER B 1 190 ? -5.059 0.252 1.327 1 98.38 190 SER B O 1
ATOM 3278 N N . ALA B 1 191 ? -4.441 -0.644 3.262 1 97.88 191 ALA B N 1
ATOM 3279 C CA . ALA B 1 191 ? -4.605 -2.025 2.816 1 97.88 191 ALA B CA 1
ATOM 3280 C C . ALA B 1 191 ? -5.949 -2.217 2.113 1 97.88 191 ALA B C 1
ATOM 3282 O O . ALA B 1 191 ? -6.027 -2.904 1.094 1 97.88 191 ALA B O 1
ATOM 3283 N N . TYR B 1 192 ? -7.027 -1.567 2.613 1 96.69 192 TYR B N 1
ATOM 3284 C CA . TYR B 1 192 ? -8.344 -1.765 2.023 1 96.69 192 TYR B CA 1
ATOM 3285 C C . TYR B 1 192 ? -8.984 -0.429 1.664 1 96.69 192 TYR B C 1
ATOM 3287 O O . TYR B 1 192 ? -10.211 -0.323 1.588 1 96.69 192 TYR B O 1
ATOM 3295 N N . ALA B 1 193 ? -8.141 0.555 1.583 1 97.81 193 ALA B N 1
ATOM 3296 C CA . ALA B 1 193 ? -8.641 1.853 1.139 1 97.81 193 ALA B CA 1
ATOM 3297 C C . ALA B 1 193 ? -9.023 1.817 -0.339 1 97.81 193 ALA B C 1
ATOM 3299 O O . ALA B 1 193 ? -8.367 1.15 -1.14 1 97.81 193 ALA B O 1
ATOM 3300 N N . GLU B 1 194 ? -10.117 2.529 -0.672 1 98.12 194 GLU B N 1
ATOM 3301 C CA . GLU B 1 194 ? -10.352 2.844 -2.078 1 98.12 194 GLU B CA 1
ATOM 3302 C C . GLU B 1 194 ? -9.406 3.934 -2.566 1 98.12 194 GLU B C 1
ATOM 3304 O O . GLU B 1 194 ? -9.109 4.883 -1.837 1 98.12 194 GLU B O 1
ATOM 3309 N N . LEU B 1 195 ? -8.906 3.736 -3.768 1 98.5 195 LEU B N 1
ATOM 3310 C CA . LEU B 1 195 ? -7.98 4.707 -4.344 1 98.5 195 LEU B CA 1
ATOM 3311 C C . LEU B 1 195 ? -8.672 5.551 -5.41 1 98.5 195 LEU B C 1
ATOM 3313 O O . LEU B 1 195 ? -9.461 5.031 -6.199 1 98.5 195 LEU B O 1
ATOM 3317 N N . TYR B 1 196 ? -8.469 6.82 -5.367 1 98.5 196 TYR B N 1
ATOM 3318 C CA . TYR B 1 196 ? -9 7.77 -6.34 1 98.5 196 TYR B CA 1
ATOM 3319 C C . TYR B 1 196 ? -7.883 8.633 -6.922 1 98.5 196 TYR B C 1
ATOM 3321 O O . TYR B 1 196 ? -7.133 9.273 -6.18 1 98.5 196 TYR B O 1
ATOM 3329 N N . PHE B 1 197 ? -7.82 8.586 -8.219 1 97.94 197 PHE B N 1
ATOM 3330 C CA . PHE B 1 197 ? -6.805 9.359 -8.922 1 97.94 197 PHE B CA 1
ATOM 3331 C C . PHE B 1 197 ? -7.453 10.43 -9.805 1 97.94 197 PHE B C 1
ATOM 3333 O O . PHE B 1 197 ? -8.422 10.148 -10.516 1 97.94 197 PHE B O 1
ATOM 3340 N N . CYS B 1 198 ? -6.977 11.586 -9.719 1 97.44 198 CYS B N 1
ATOM 3341 C CA . CYS B 1 198 ? -7.477 12.625 -10.602 1 97.44 198 CYS B CA 1
ATOM 3342 C C . CYS B 1 198 ? -6.328 13.352 -11.297 1 97.44 198 CYS B C 1
ATOM 3344 O O . CYS B 1 198 ? -5.207 13.383 -10.789 1 97.44 198 CYS B O 1
ATOM 3346 N N . GLU B 1 199 ? -6.641 13.961 -12.391 1 97.12 199 GLU B N 1
ATOM 3347 C CA . GLU B 1 199 ? -5.613 14.562 -13.227 1 97.12 199 GLU B CA 1
ATOM 3348 C C . GLU B 1 199 ? -5.227 15.953 -12.719 1 97.12 199 GLU B C 1
ATOM 3350 O O . GLU B 1 199 ? -4.148 16.453 -13.031 1 97.12 199 GLU B O 1
ATOM 3355 N N . LYS B 1 200 ? -6.059 16.547 -11.977 1 98.19 200 LYS B N 1
ATOM 3356 C CA . LYS B 1 200 ? -5.789 17.875 -11.461 1 98.19 200 LYS B CA 1
ATOM 3357 C C . LYS B 1 200 ? -4.578 17.875 -10.531 1 98.19 200 LYS B C 1
ATOM 3359 O O . LYS B 1 200 ? -4.387 16.953 -9.75 1 98.19 200 LYS B O 1
ATOM 3364 N N . THR B 1 201 ? -3.791 18.953 -10.711 1 98.38 201 THR B N 1
ATOM 3365 C CA . THR B 1 201 ? -2.734 19.141 -9.727 1 98.38 201 THR B CA 1
ATOM 3366 C C . THR B 1 201 ? -3.32 19.594 -8.391 1 98.38 201 THR B C 1
ATOM 3368 O O . THR B 1 201 ? -4.441 20.109 -8.336 1 98.38 201 THR B O 1
ATOM 3371 N N . TRP B 1 202 ? -2.594 19.453 -7.32 1 98.44 202 TRP B N 1
ATOM 3372 C CA . TRP B 1 202 ? -3.109 19.734 -5.984 1 98.44 202 TRP B CA 1
ATOM 3373 C C . TRP B 1 202 ? -3.588 21.172 -5.887 1 98.44 202 TRP B C 1
ATOM 3375 O O . TRP B 1 202 ? -4.688 21.438 -5.395 1 98.44 202 TRP B O 1
ATOM 3385 N N . PRO B 1 203 ? -2.832 22.156 -6.434 1 98.62 203 PRO B N 1
ATOM 3386 C CA . PRO B 1 203 ? -3.32 23.531 -6.32 1 98.62 203 PRO B CA 1
ATOM 3387 C C . PRO B 1 203 ? -4.668 23.734 -7.012 1 98.62 203 PRO B C 1
ATOM 3389 O O . PRO B 1 203 ? -5.387 24.688 -6.699 1 98.62 203 PRO B O 1
ATOM 3392 N N . GLU B 1 204 ? -5.004 22.844 -7.914 1 98.44 204 GLU B N 1
ATOM 3393 C CA . GLU B 1 204 ? -6.262 22.953 -8.648 1 98.44 204 GLU B CA 1
ATOM 3394 C C . GLU B 1 204 ? -7.367 22.156 -7.957 1 98.44 204 GLU B C 1
ATOM 3396 O O . GLU B 1 204 ? -8.523 22.203 -8.375 1 98.44 204 GLU B O 1
ATOM 3401 N N . PHE B 1 205 ? -7.07 21.406 -6.961 1 98.75 205 PHE B N 1
ATOM 3402 C CA . PHE B 1 205 ? -8.023 20.531 -6.281 1 98.75 205 PHE B CA 1
ATOM 3403 C C . PHE B 1 205 ? -8.883 21.328 -5.309 1 98.75 205 PHE B C 1
ATOM 3405 O O . PHE B 1 205 ? -8.5 21.531 -4.152 1 98.75 205 PHE B O 1
ATOM 3412 N N . ASP B 1 206 ? -10.062 21.75 -5.75 1 98.06 206 ASP B N 1
ATOM 3413 C CA . ASP B 1 206 ? -10.969 22.609 -4.988 1 98.06 206 ASP B CA 1
ATOM 3414 C C . ASP B 1 206 ? -12.164 21.812 -4.473 1 98.06 206 ASP B C 1
ATOM 3416 O O . ASP B 1 206 ? -12.156 20.578 -4.496 1 98.06 206 ASP B O 1
ATOM 3420 N N . GLU B 1 207 ? -13.141 22.5 -3.928 1 98.5 207 GLU B N 1
ATOM 3421 C CA . GLU B 1 207 ? -14.336 21.875 -3.371 1 98.5 207 GLU B CA 1
ATOM 3422 C C . GLU B 1 207 ? -15.016 20.984 -4.402 1 98.5 207 GLU B C 1
ATOM 3424 O O . GLU B 1 207 ? -15.477 19.891 -4.078 1 98.5 207 GLU B O 1
ATOM 3429 N N . ALA B 1 208 ? -15.109 21.469 -5.609 1 98.56 208 ALA B N 1
ATOM 3430 C CA . ALA B 1 208 ? -15.75 20.688 -6.664 1 98.56 208 ALA B CA 1
ATOM 3431 C C . ALA B 1 208 ? -15.016 19.375 -6.898 1 98.56 208 ALA B C 1
ATOM 3433 O O . ALA B 1 208 ? -15.648 18.328 -7.066 1 98.56 208 ALA B O 1
ATOM 3434 N N . ALA B 1 209 ? -13.711 19.469 -6.961 1 98.56 209 ALA B N 1
ATOM 3435 C CA . ALA B 1 209 ? -12.906 18.266 -7.148 1 98.56 209 ALA B CA 1
ATOM 3436 C C . ALA B 1 209 ? -13.086 17.297 -5.988 1 98.56 209 ALA B C 1
ATOM 3438 O O . ALA B 1 209 ? -13.164 16.078 -6.191 1 98.56 209 ALA B O 1
ATOM 3439 N N . LEU B 1 210 ? -13.133 17.812 -4.789 1 98.75 210 LEU B N 1
ATOM 3440 C CA . LEU B 1 210 ? -13.359 16.984 -3.615 1 98.75 210 LEU B CA 1
ATOM 3441 C C . LEU B 1 210 ? -14.727 16.297 -3.691 1 98.75 210 LEU B C 1
ATOM 3443 O O . LEU B 1 210 ? -14.859 15.125 -3.344 1 98.75 210 LEU B O 1
ATOM 3447 N N . ARG B 1 211 ? -15.734 17.016 -4.137 1 98.56 211 ARG B N 1
ATOM 3448 C CA . ARG B 1 211 ? -17.062 16.453 -4.305 1 98.56 211 ARG B CA 1
ATOM 3449 C C . ARG B 1 211 ? -17.047 15.312 -5.32 1 98.56 211 ARG B C 1
ATOM 3451 O O . ARG B 1 211 ? -17.719 14.297 -5.133 1 98.56 211 ARG B O 1
ATOM 3458 N N . ASP B 1 212 ? -16.312 15.523 -6.391 1 98.44 212 ASP B N 1
ATOM 3459 C CA . ASP B 1 212 ? -16.172 14.461 -7.383 1 98.44 212 ASP B CA 1
ATOM 3460 C C . ASP B 1 212 ? -15.57 13.203 -6.766 1 98.44 212 ASP B C 1
ATOM 3462 O O . ASP B 1 212 ? -16.047 12.094 -7.008 1 98.44 212 ASP B O 1
ATOM 3466 N N . ALA B 1 213 ? -14.523 13.375 -6 1 98.44 213 ALA B N 1
ATOM 3467 C CA . ALA B 1 213 ? -13.867 12.25 -5.344 1 98.44 213 ALA B CA 1
ATOM 3468 C C . ALA B 1 213 ? -14.82 11.523 -4.402 1 98.44 213 ALA B C 1
ATOM 3470 O O . ALA B 1 213 ? -14.898 10.297 -4.406 1 98.44 213 ALA B O 1
ATOM 3471 N N . MET B 1 214 ? -15.555 12.297 -3.602 1 97.81 214 MET B N 1
ATOM 3472 C CA . MET B 1 214 ? -16.531 11.727 -2.67 1 97.81 214 MET B CA 1
ATOM 3473 C C . MET B 1 214 ? -17.625 10.984 -3.418 1 97.81 214 MET B C 1
ATOM 3475 O O . MET B 1 214 ? -18.094 9.938 -2.965 1 97.81 214 MET B O 1
ATOM 3479 N N . GLY B 1 215 ? -18.062 11.594 -4.5 1 97.75 215 GLY B N 1
ATOM 3480 C CA . GLY B 1 215 ? -19.062 10.938 -5.328 1 97.75 215 GLY B CA 1
ATOM 3481 C C . GLY B 1 215 ? -18.594 9.602 -5.879 1 97.75 215 GLY B C 1
ATOM 3482 O O . GLY B 1 215 ? -19.328 8.625 -5.867 1 97.75 215 GLY B O 1
ATOM 3483 N N . GLU B 1 216 ? -17.391 9.602 -6.363 1 97 216 GLU B N 1
ATOM 3484 C CA . GLU B 1 216 ? -16.812 8.359 -6.871 1 97 216 GLU B CA 1
ATOM 3485 C C . GLU B 1 216 ? -16.719 7.309 -5.77 1 97 216 GLU B C 1
ATOM 3487 O O . GLU B 1 216 ? -16.984 6.125 -6.008 1 97 216 GLU B O 1
ATOM 3492 N N . TYR B 1 217 ? -16.344 7.734 -4.613 1 97 217 TYR B N 1
ATOM 3493 C CA . TYR B 1 217 ? -16.266 6.832 -3.471 1 97 217 TYR B CA 1
ATOM 3494 C C . TYR B 1 217 ? -17.641 6.246 -3.143 1 97 217 TYR B C 1
ATOM 3496 O O . TYR B 1 217 ? -17.75 5.055 -2.846 1 97 217 TYR B O 1
ATOM 3504 N N . ALA B 1 218 ? -18.578 7.094 -3.127 1 95.94 218 ALA B N 1
ATOM 3505 C CA . ALA B 1 218 ? -19.938 6.676 -2.775 1 95.94 218 ALA B CA 1
ATOM 3506 C C . ALA B 1 218 ? -20.438 5.598 -3.727 1 95.94 218 ALA B C 1
ATOM 3508 O O . ALA B 1 218 ? -21.328 4.812 -3.373 1 95.94 218 ALA B O 1
ATOM 3509 N N . ARG B 1 219 ? -19.875 5.508 -4.906 1 93.38 219 ARG B N 1
ATOM 3510 C CA . ARG B 1 219 ? -20.328 4.543 -5.91 1 93.38 219 ARG B CA 1
ATOM 3511 C C . ARG B 1 219 ? -19.578 3.221 -5.762 1 93.38 219 ARG B C 1
ATOM 3513 O O . ARG B 1 219 ? -19.922 2.232 -6.414 1 93.38 219 ARG B O 1
ATOM 3520 N N . ARG B 1 220 ? -18.578 3.211 -4.953 1 91.75 220 ARG B N 1
ATOM 3521 C CA . ARG B 1 220 ? -17.781 2.004 -4.793 1 91.75 220 ARG B CA 1
ATOM 3522 C C . ARG B 1 220 ? -18.484 0.98 -3.916 1 91.75 220 ARG B C 1
ATOM 3524 O O . ARG B 1 220 ? -19.219 1.348 -2.992 1 91.75 220 ARG B O 1
ATOM 3531 N N . SER B 1 221 ? -18.219 -0.286 -4.27 1 85.75 221 SER B N 1
ATOM 3532 C CA . SER B 1 221 ? -18.641 -1.401 -3.426 1 85.75 221 SER B CA 1
ATOM 3533 C C . SER B 1 221 ? -17.453 -1.991 -2.668 1 85.75 221 SER B C 1
ATOM 3535 O O . SER B 1 221 ? -16.531 -2.541 -3.275 1 85.75 221 SER B O 1
ATOM 3537 N N . ARG B 1 222 ? -17.547 -1.844 -1.342 1 82.62 222 ARG B N 1
ATOM 3538 C CA . ARG B 1 222 ? -16.438 -2.338 -0.521 1 82.62 222 ARG B CA 1
ATOM 3539 C C . ARG B 1 222 ? -16.797 -3.674 0.123 1 82.62 222 ARG B C 1
ATOM 3541 O O . ARG B 1 222 ? -17.719 -3.752 0.942 1 82.62 222 ARG B O 1
ATOM 3548 N N . ARG B 1 223 ? -16.031 -4.734 -0.254 1 73 223 ARG B N 1
ATOM 3549 C CA . ARG B 1 223 ? -16.391 -6.094 0.151 1 73 223 ARG B CA 1
ATOM 3550 C C . ARG B 1 223 ? -15.398 -6.629 1.183 1 73 223 ARG B C 1
ATOM 3552 O O . ARG B 1 223 ? -15.68 -7.609 1.872 1 73 223 ARG B O 1
ATOM 3559 N N . PHE B 1 224 ? -14.367 -6.02 1.42 1 70 224 PHE B N 1
ATOM 3560 C CA . PHE B 1 224 ? -13.344 -6.395 2.389 1 70 224 PHE B CA 1
ATOM 3561 C C . PHE B 1 224 ? -13 -7.875 2.268 1 70 224 PHE B C 1
ATOM 3563 O O . PHE B 1 224 ? -12.922 -8.586 3.273 1 70 224 PHE B O 1
ATOM 3570 N N . GLY B 1 225 ? -12.852 -8.328 0.992 1 65.38 225 GLY B N 1
ATOM 3571 C CA . GLY B 1 225 ? -12.469 -9.719 0.761 1 65.38 225 GLY B CA 1
ATOM 3572 C C . GLY B 1 225 ? -13.641 -10.68 0.814 1 65.38 225 GLY B C 1
ATOM 3573 O O . GLY B 1 225 ? -13.477 -11.875 0.572 1 65.38 225 GLY B O 1
ATOM 3574 N N . GLU B 1 226 ? -14.789 -10.18 1.123 1 65.62 226 GLU B N 1
ATOM 3575 C CA . GLU B 1 226 ? -15.969 -11.039 1.188 1 65.62 226 GLU B CA 1
ATOM 3576 C C . GLU B 1 226 ? -16.75 -11 -0.121 1 65.62 226 GLU B C 1
ATOM 3578 O O . GLU B 1 226 ? -16.5 -10.156 -0.981 1 65.62 226 GLU B O 1
ATOM 3583 N N . ARG B 1 227 ? -17.359 -12.164 -0.36 1 60.84 227 ARG B N 1
ATOM 3584 C CA . ARG B 1 227 ? -18.172 -12.25 -1.569 1 60.84 227 ARG B CA 1
ATOM 3585 C C . ARG B 1 227 ? -19.359 -11.281 -1.51 1 60.84 227 ARG B C 1
ATOM 3587 O O . ARG B 1 227 ? -19.875 -10.992 -0.429 1 60.84 227 ARG B O 1
ATOM 3594 N N . ALA B 1 228 ? -19.625 -10.906 -2.705 1 51.38 228 ALA B N 1
ATOM 3595 C CA . ALA B 1 228 ? -20.859 -10.148 -2.814 1 51.38 228 ALA B CA 1
ATOM 3596 C C . ALA B 1 228 ? -22.078 -11.062 -2.65 1 51.38 228 ALA B C 1
ATOM 3598 O O . ALA B 1 228 ? -22.047 -12.227 -3.055 1 51.38 228 ALA B O 1
#

Nearest PDB structures (foldseek):
  1x09-assembly1_A  TM=9.705E-01  e=2.371E-23  Escherichia coli
  1x07-assembly1_A  TM=9.693E-01  e=3.387E-23  Escherichia coli
  7cpn-assembly1_A  TM=9.593E-01  e=1.688E-22  Thermobifida fusca YX
  7jli-assembly1_A  TM=9.420E-01  e=1.590E-22  Bacillus subtilis
  4onc-assembly1_B  TM=9.459E-01  e=5.224E-22  Mycobacterium tuberculosis

InterPro domains:
  IPR001441 Decaprenyl diphosphate synthase-like [MF_01139] (1-226)
  IPR001441 Decaprenyl diphosphate synthase-like [PF01255] (1-225)
  IPR001441 Decaprenyl diphosphate synthase-like [PTHR10291] (1-225)
  IPR001441 Decaprenyl diphosphate synthase-like [TIGR00055] (1-225)
  IPR001441 Decaprenyl diphosphate synthase-like [cd00475] (1-219)
  IPR018520 Di-trans-poly-cis-decaprenylcistransferase-like, conserved site [PS01066] (171-188)
  IPR036424 Decaprenyl diphosphate synthase-like superfamily [G3DSA:3.40.1180.10] (1-226)
  IPR036424 Decaprenyl diphosphate synthase-like superfamily [SSF64005] (1-220)

Radius of gyration: 23.13 Å; Cα contacts (8 Å, |Δi|>4): 774; chains: 2; bounding box: 46×64×54 Å

Foldseek 3Di:
DFCQQVVQVVVVHHSLVSVVLLLVLVVQVVLLCQVVQPAEDEDALAELCNVVDDPVVVVSSLVSLLVSLVVCLVVCQVSLEAEFEFADCVVPDPSSVVSSVCSNVSNVPRRTYYYYYYHSHFLVVQQVQLVVVQVVCVVVVNDDPVPCDPVSSLCSGRLVVGDPPVPSAEQEDEDEQQDDDCRRPNPPRDPQHHYHYDNHGSSRCHPVNVVVRVVVSVPDDRQVPHDD/DFCQQVVQVVVVHHSLVSVVLLLVLVVQVVLLCQVVQPAEDEDALAELCNVVDDPVVVVSSLVSLLVSLVVCLVVCQVSLEAEFEFADCVVPDPSSVVSSVCSNVSNVPRRTYYYYYYHSHFLVVQQVQLVVVQVVCVVVVNDDPVPCDPVSSLCSGRLVVGDPPVPSAEQEDEDEQQDDDCRRPNPPRDPQHHYHYDNHGSSRCHPVNVVVRVVVSVPDDRQVPHDD

Secondary structure (DSSP, 8-state):
---HHHHHHTTT--HHHHHHHHHHHHHHHHHHHHHTT-SEEEEEEEEGGGGGS-HHHHHHHHHHHHHHHHHHHHHHHHTTPEEEEES-GGGS-HHHHHHHHHHHHHTTT--S-EEEEEEEE-HHHHHHHHHHHHHHHHHTTSS-GGG--HHHHHHHSHHHHHS-GGGTS-SEEEE-TT--S-TTSSTTTTTTPEEEE-SS-GGG--HHHHHHHHHHHHT----TT---/---HHHHHHTTT--HHHHHHHHHHHHHHHHHHHHHTT-SEEEEEEEEGGGGGS-HHHHHHHHHHHHHHHHHHHHHHHHTTPEEEEES-GGGS-HHHHHHHHHHHHHTTT--S-EEEEEEEE-HHHHHHHHHHHHHHHHHTTSS-GGG--HHHHHHHSHHHHHS-GGGTS-SEEEE-TT--S-TTSSTTTTTT-EEEE-SS-GGG--HHHHHHHHHHHHT----TT---